Protein AF-A0A4S8LBG2-F1 (afdb_monomer_lite)

Secondary structure (DSSP, 8-state):
-PPPP---------------------------------PPPPP-TT--S------S--PPPEEEE---GGGS-HHHHTTSHHHHHHHHHHHHHHHHHHT-GGGGTPPPPPTTGGGSHHHHHHHHHHHHHHHEEEEEESSTT-GGGEEEEE-HHHHHHHHHHHHHHHHHHHHHHHHTTPPPPPPP--SSS-TTTS-B-HHHHHHHHHHHHHHHHHHHHHHHTTEETTTTEEPPTTS---PPPS----S--HHHHHHHHHHTT-----S---------S-PPP--HHHH------PPPPP---------------------------------------------------------------GGGSPPB---TTTHHHHHHHHHHHHHT-HHHHHHHHHHGGGGB-HHHHHHHHHS-HHHHHHHTT-HHHHHHHHHHHHTSHHHHHHHHHHHHH--TT-TT-TT--HHHHHHHHSS-TTS-GGGGGT--GGG-SSHHHHHHHHHHTHHHHHHTTS--GGGGGG--------------PPTT--TTSPPPSS----TT------GGG---S--TT-----------TTPPPSSPPPEEEEE--TT-TT-EEEEEETTTTEEEEEHHHHHT-SSPPPPPTT-EEEEEPTTSS-EEEEEEE-GGG-----THHHHHHHHHHHHHHS-----HHHHHHHHHHHHHHHHHHHSS-------

InterPro domains:
  IPR001969 Aspartic peptidase, active site [PS00141] (610-621)

pLDDT: mean 70.85, std 24.52, range [24.8, 98.56]

Organism: Dendrothele bispora (strain CBS 962.96) (NCBI:txid1314807)

Sequence (715 aa):
MPRPPKATTTNDNMNNTNRETNNDTEPSATPGQVKTDLDALQPISELSDSFTPEDGHERGPTYHQIFIPTLAAAATVKMNEAVDQQQKKALKLGADGLGIPRLLTCHSLSRRAYRNSTLKAYLETLEAFLSTIKTVRTKPGDVNSTMYAASGSLFEEYSLELRELLGAIDKSLKIKGRQAPEVPSWPVGSVGVDFFSLNDLEIFLLAYRVQVEEFLYQIDQVHDFEKGDVRTRDGRTGSPGRNLIDPGSISAVLRPARAQRYAPEAGDKTTNQRENPFPKATRISELWGNGNRERPPHLDEQHTKNREDDGDDPSDPDSSDNDEGRSGPRRNGRGKGRGRERESKKSESKENEVRFDLKLKYDAVPSWDGDSKIIVKWLERIDRIAAYSSTIRKQLGQVVPGRLTTKAESWYFSLPKKRRSELEVDWDTLKREIISYYMNRRWVEKTRKKAQEAYYREPGHTKETPSKYYIHKKVMEGAPSSWNTILTTQYYKDICKFQAGLKYHEDTLLNLELPSQDQRFQTCQPHSQNCFQARTNLVGTCLDLPPPPFPKDDSVVSKKATPKDKANSSNQGLIEMRKCMERPPGCTFLGSKATETSTTVNGFEDGLPVIIDSGSDITLIPEQAWKALVSKPKIRNGQNIRLLQVTGSTQISGHKIKRETFCAYTQYRQKNKAYLDTVLQEGKDITEERAEETAGWYEQRNRDASGRTMLTTQW

Structure (mmCIF, N/CA/C/O backbone):
data_AF-A0A4S8LBG2-F1
#
_entry.id   AF-A0A4S8LBG2-F1
#
loop_
_atom_site.group_PDB
_atom_site.id
_atom_site.type_symbol
_atom_site.label_atom_id
_atom_site.label_alt_id
_atom_site.label_comp_id
_atom_site.label_asym_id
_atom_site.label_entity_id
_atom_site.label_seq_id
_atom_site.pdbx_PDB_ins_code
_atom_site.Cartn_x
_atom_site.Cartn_y
_atom_site.Cartn_z
_atom_site.occupancy
_atom_site.B_iso_or_equiv
_atom_site.auth_seq_id
_atom_site.auth_comp_id
_atom_site.auth_asym_id
_atom_site.auth_atom_id
_atom_site.pdbx_PDB_model_num
ATOM 1 N N . MET A 1 1 ? -58.366 50.341 14.957 1.00 42.19 1 MET A N 1
ATOM 2 C CA . MET A 1 1 ? -58.623 50.297 13.499 1.00 42.19 1 MET A CA 1
ATOM 3 C C . MET A 1 1 ? -57.917 49.077 12.903 1.00 42.19 1 MET A C 1
ATOM 5 O O . MET A 1 1 ? -56.751 49.192 12.541 1.00 42.19 1 MET A O 1
ATOM 9 N N . PRO A 1 2 ? -58.555 47.894 12.874 1.00 47.19 2 PRO A N 1
ATOM 10 C CA . PRO A 1 2 ? -57.986 46.694 12.263 1.00 47.19 2 PRO A CA 1
ATOM 11 C C . PRO A 1 2 ? -58.400 46.555 10.786 1.00 47.19 2 PRO A C 1
ATOM 13 O O . PRO A 1 2 ? -59.525 46.880 10.412 1.00 47.19 2 PRO A O 1
ATOM 16 N N . ARG A 1 3 ? -57.463 46.089 9.948 1.00 40.28 3 ARG A N 1
ATOM 17 C CA . ARG A 1 3 ? -57.664 45.805 8.515 1.00 40.28 3 ARG A CA 1
ATOM 18 C C . ARG A 1 3 ? -58.382 44.457 8.299 1.00 40.28 3 ARG A C 1
ATOM 20 O O . ARG A 1 3 ? -58.157 43.542 9.089 1.00 40.28 3 ARG A O 1
ATOM 27 N N . PRO A 1 4 ? -59.190 44.320 7.229 1.00 50.47 4 PRO A N 1
ATOM 28 C CA . PRO A 1 4 ? -60.002 43.132 6.956 1.00 50.47 4 PRO A CA 1
ATOM 29 C C . PRO A 1 4 ? -59.255 42.021 6.178 1.00 50.47 4 PRO A C 1
ATOM 31 O O . PRO A 1 4 ? -58.205 42.286 5.582 1.00 50.47 4 PRO A O 1
ATOM 34 N N . PRO A 1 5 ? -59.803 40.784 6.165 1.00 55.22 5 PRO A N 1
ATOM 35 C CA . PRO A 1 5 ? -59.179 39.588 5.593 1.00 55.22 5 PRO A CA 1
ATOM 36 C C . PRO A 1 5 ? -59.429 39.430 4.082 1.00 55.22 5 PRO A C 1
ATOM 38 O O . PRO A 1 5 ? -60.424 39.920 3.548 1.00 55.22 5 PRO A O 1
ATOM 41 N N . LYS A 1 6 ? -58.535 38.702 3.395 1.00 50.91 6 LYS A N 1
ATOM 42 C CA . LYS A 1 6 ? -58.697 38.276 1.994 1.00 50.91 6 LYS A CA 1
ATOM 43 C C . LYS A 1 6 ? -59.012 36.784 1.897 1.00 50.91 6 LYS A C 1
ATOM 45 O O . LYS A 1 6 ? -58.480 35.977 2.652 1.00 50.91 6 LYS A O 1
ATOM 50 N N . ALA A 1 7 ? -59.904 36.498 0.955 1.00 43.09 7 ALA A N 1
ATOM 51 C CA . ALA A 1 7 ? -60.656 35.273 0.763 1.00 43.09 7 ALA A CA 1
ATOM 52 C C . ALA A 1 7 ? -59.894 34.132 0.069 1.00 43.09 7 ALA A C 1
ATOM 54 O O . ALA A 1 7 ? -58.973 34.341 -0.719 1.00 43.09 7 ALA A O 1
ATOM 55 N N . THR A 1 8 ? -60.382 32.933 0.372 1.00 38.25 8 THR A N 1
ATOM 56 C CA . THR A 1 8 ? -60.153 31.621 -0.236 1.00 38.25 8 THR A CA 1
ATOM 57 C C . THR A 1 8 ? -60.729 31.556 -1.655 1.00 38.25 8 THR A C 1
ATOM 59 O O . THR A 1 8 ? -61.803 32.102 -1.907 1.00 38.25 8 THR A O 1
ATOM 62 N N . THR A 1 9 ? -60.073 30.843 -2.574 1.00 42.81 9 THR A N 1
ATOM 63 C CA . THR A 1 9 ? -60.689 30.437 -3.849 1.00 42.81 9 THR A CA 1
ATOM 64 C C . THR A 1 9 ? -60.360 28.975 -4.135 1.00 42.81 9 THR A C 1
ATOM 66 O O . THR A 1 9 ? -59.203 28.583 -4.265 1.00 42.81 9 THR A O 1
ATOM 69 N N . THR A 1 10 ? -61.430 28.191 -4.139 1.00 33.97 10 THR A N 1
ATOM 70 C CA . THR A 1 10 ? -61.623 26.826 -4.628 1.00 33.97 10 THR A CA 1
ATOM 71 C C . THR A 1 10 ? -61.276 26.725 -6.114 1.00 33.97 10 THR A C 1
ATOM 73 O O . THR A 1 10 ? -61.556 27.657 -6.861 1.00 33.97 10 THR A O 1
ATOM 76 N N . ASN A 1 11 ? -60.721 25.591 -6.552 1.00 40.38 11 ASN A N 1
ATOM 77 C CA . ASN A 1 11 ? -60.678 25.236 -7.969 1.00 40.38 11 ASN A CA 1
ATOM 78 C C . ASN A 1 11 ? -61.265 23.843 -8.171 1.00 40.38 11 ASN A C 1
ATOM 80 O O . ASN A 1 11 ? -60.820 22.869 -7.561 1.00 40.38 11 ASN A O 1
ATOM 84 N N . ASP A 1 12 ? -62.287 23.831 -9.018 1.00 37.53 12 ASP A N 1
ATOM 85 C CA . ASP A 1 12 ? -63.121 22.707 -9.386 1.00 37.53 12 ASP A CA 1
ATOM 86 C C . ASP A 1 12 ? -62.490 21.806 -10.446 1.00 37.53 12 ASP A C 1
ATOM 88 O O . ASP A 1 12 ? -61.609 22.161 -11.229 1.00 37.53 12 ASP A O 1
ATOM 92 N N . ASN A 1 13 ? -63.038 20.607 -10.410 1.00 38.72 13 ASN A N 1
ATOM 93 C CA . ASN A 1 13 ? -62.746 19.390 -11.124 1.00 38.72 13 ASN A CA 1
ATOM 94 C C . ASN A 1 13 ? -63.701 19.279 -12.326 1.00 38.72 13 ASN A C 1
ATOM 96 O O . ASN A 1 13 ? -64.903 19.406 -12.116 1.00 38.72 13 ASN A O 1
ATOM 100 N N . MET A 1 14 ? -63.228 18.984 -13.545 1.00 35.03 14 MET A N 1
ATOM 101 C CA . MET A 1 14 ? -64.069 18.393 -14.604 1.00 35.03 14 MET A CA 1
ATOM 102 C C . MET A 1 14 ? -63.250 17.625 -15.661 1.00 35.03 14 MET A C 1
ATOM 104 O O . MET A 1 14 ? -62.477 18.205 -16.414 1.00 35.03 14 MET A O 1
ATOM 108 N N . ASN A 1 15 ? -63.510 16.312 -15.690 1.00 36.56 15 ASN A N 1
ATOM 109 C CA . ASN A 1 15 ? -63.792 15.426 -16.829 1.00 36.56 15 ASN A CA 1
ATOM 110 C C . ASN A 1 15 ? -62.919 15.451 -18.099 1.00 36.56 15 ASN A C 1
ATOM 112 O O . ASN A 1 15 ? -62.944 16.414 -18.858 1.00 36.56 15 ASN A O 1
ATOM 116 N N . ASN A 1 16 ? -62.409 14.267 -18.477 1.00 34.12 16 ASN A N 1
ATOM 117 C CA . ASN A 1 16 ? -62.854 13.655 -19.737 1.00 34.12 16 ASN A CA 1
ATOM 118 C C . ASN A 1 16 ? -62.707 12.120 -19.761 1.00 34.12 16 ASN A C 1
ATOM 120 O O . ASN A 1 16 ? -61.739 11.560 -19.249 1.00 34.12 16 ASN A O 1
ATOM 124 N N . THR A 1 17 ? -63.697 11.469 -20.364 1.00 37.78 17 THR A N 1
ATOM 125 C CA . THR A 1 17 ? -63.971 10.027 -20.393 1.00 37.78 17 THR A CA 1
ATOM 126 C C . THR A 1 17 ? -63.673 9.398 -21.763 1.00 37.78 17 THR A C 1
ATOM 128 O O . THR A 1 17 ? -63.779 10.053 -22.794 1.00 37.78 17 THR A O 1
ATOM 131 N N . ASN A 1 18 ? -63.452 8.076 -21.721 1.00 35.66 18 ASN A N 1
ATOM 132 C CA . ASN A 1 18 ? -63.668 7.045 -22.753 1.00 35.66 18 ASN A CA 1
ATOM 133 C C . ASN A 1 18 ? -62.662 6.869 -23.907 1.00 35.66 18 ASN A C 1
ATOM 135 O O . ASN A 1 18 ? -62.633 7.663 -24.843 1.00 35.66 18 ASN A O 1
ATOM 139 N N . ARG A 1 19 ? -62.035 5.675 -23.951 1.00 31.84 19 ARG A N 1
ATOM 140 C CA . ARG A 1 19 ? -62.120 4.794 -25.134 1.00 31.84 19 ARG A CA 1
ATOM 141 C C . ARG A 1 19 ? -61.808 3.312 -24.844 1.00 31.84 19 ARG A C 1
ATOM 143 O O . ARG A 1 19 ? -60.693 2.961 -24.487 1.00 31.84 19 ARG A O 1
ATOM 150 N N . GLU A 1 20 ? -62.865 2.517 -24.991 1.00 35.81 20 GLU A N 1
ATOM 151 C CA . GLU A 1 20 ? -63.010 1.171 -25.579 1.00 35.81 20 GLU A CA 1
ATOM 152 C C . GLU A 1 20 ? -61.954 0.071 -25.358 1.00 35.81 20 GLU A C 1
ATOM 154 O O . GLU A 1 20 ? -60.806 0.129 -25.788 1.00 35.81 20 GLU A O 1
ATOM 159 N N . THR A 1 21 ? -62.472 -1.012 -24.779 1.00 40.09 21 THR A N 1
ATOM 160 C CA . THR A 1 21 ? -61.976 -2.388 -24.715 1.00 40.09 21 THR A CA 1
ATOM 161 C C . THR A 1 21 ? -61.992 -3.086 -26.076 1.00 40.09 21 THR A C 1
ATOM 163 O O . THR A 1 21 ? -63.008 -3.026 -26.765 1.00 40.09 21 THR A O 1
ATOM 166 N N . ASN A 1 22 ? -60.950 -3.860 -26.393 1.00 37.34 22 ASN A N 1
ATOM 167 C CA . ASN A 1 22 ? -61.049 -5.024 -27.278 1.00 37.34 22 ASN A CA 1
ATOM 168 C C . ASN A 1 22 ? -60.106 -6.140 -26.806 1.00 37.34 22 ASN A C 1
ATOM 170 O O . ASN A 1 22 ? -58.986 -5.879 -26.370 1.00 37.34 22 ASN A O 1
ATOM 174 N N . ASN A 1 23 ? -60.638 -7.360 -26.869 1.00 38.69 23 ASN A N 1
ATOM 175 C CA . ASN A 1 23 ? -60.077 -8.623 -26.403 1.00 38.69 23 ASN A CA 1
ATOM 176 C C . ASN A 1 23 ? -59.053 -9.248 -27.375 1.00 38.69 23 ASN A C 1
ATOM 178 O O . ASN A 1 23 ? -58.979 -8.883 -28.545 1.00 38.69 23 ASN A O 1
ATOM 182 N N . ASP A 1 24 ? -58.394 -10.282 -26.839 1.00 33.81 24 ASP A N 1
ATOM 183 C CA . ASP A 1 24 ? -57.810 -11.461 -27.495 1.00 33.81 24 ASP A CA 1
ATOM 184 C C . ASP A 1 24 ? -56.466 -11.309 -28.220 1.00 33.81 24 ASP A C 1
ATOM 186 O O . ASP A 1 24 ? -56.371 -10.790 -29.328 1.00 33.81 24 ASP A O 1
ATOM 190 N N . THR A 1 25 ? -55.416 -11.898 -27.630 1.00 32.22 25 THR A N 1
ATOM 191 C CA . THR A 1 25 ? -54.718 -13.101 -28.146 1.00 32.22 25 THR A CA 1
ATOM 192 C C . THR A 1 25 ? -53.417 -13.303 -27.352 1.00 32.22 25 THR A C 1
ATOM 194 O O . THR A 1 25 ? -52.457 -12.550 -27.510 1.00 32.22 25 THR A O 1
ATOM 197 N N . GLU A 1 26 ? -53.373 -14.330 -26.499 1.00 38.34 26 GLU A N 1
ATOM 198 C CA . GLU A 1 26 ? -52.119 -14.875 -25.957 1.00 38.34 26 GLU A CA 1
ATOM 199 C C . GLU A 1 26 ? -51.312 -15.566 -27.066 1.00 38.34 26 GLU A C 1
ATOM 201 O O . GLU A 1 26 ? -51.884 -16.236 -27.932 1.00 38.34 26 GLU A O 1
ATOM 206 N N . PRO A 1 27 ? -49.975 -15.547 -26.957 1.00 40.62 27 PRO A N 1
ATOM 207 C CA . PRO A 1 27 ? -49.286 -16.820 -27.082 1.00 40.62 27 PRO A CA 1
ATOM 208 C C . PRO A 1 27 ? -48.335 -17.087 -25.913 1.00 40.62 27 PRO A C 1
ATOM 210 O O . PRO A 1 27 ? -47.476 -16.286 -25.546 1.00 40.62 27 PRO A O 1
ATOM 213 N N . SER A 1 28 ? -48.501 -18.296 -25.386 1.00 36.69 28 SER A N 1
ATOM 214 C CA . SER A 1 28 ? -47.573 -19.041 -24.545 1.00 36.69 28 SER A CA 1
ATOM 215 C C . SER A 1 28 ? -46.121 -18.931 -25.036 1.00 36.69 28 SER A C 1
ATOM 217 O O . SER A 1 28 ? -45.815 -19.289 -26.174 1.00 36.69 28 SER A O 1
ATOM 219 N N . ALA A 1 29 ? -45.219 -18.484 -24.156 1.00 32.56 29 ALA A N 1
ATOM 220 C CA . ALA A 1 29 ? -43.776 -18.568 -24.349 1.00 32.56 29 ALA A CA 1
ATOM 221 C C . ALA A 1 29 ? -43.116 -19.264 -23.148 1.00 32.56 29 ALA A C 1
ATOM 223 O O . ALA A 1 29 ? -43.185 -18.820 -22.003 1.00 32.56 29 ALA A O 1
ATOM 224 N N . THR A 1 30 ? -42.488 -20.391 -23.459 1.00 34.81 30 THR A N 1
ATOM 225 C CA . THR A 1 30 ? -41.670 -21.270 -22.618 1.00 34.81 30 THR A CA 1
ATOM 226 C C . THR A 1 30 ? -40.525 -20.514 -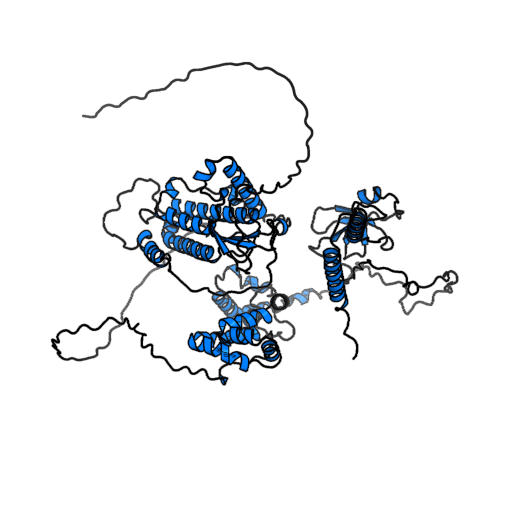21.918 1.00 34.81 30 THR A C 1
ATOM 228 O O . THR A 1 30 ? -39.927 -19.631 -22.537 1.00 34.81 30 THR A O 1
ATOM 231 N N . PRO A 1 31 ? -40.121 -20.869 -20.679 1.00 34.12 31 PRO A N 1
ATOM 232 C CA . PRO A 1 31 ? -38.987 -20.228 -20.021 1.00 34.12 31 PRO A CA 1
ATOM 233 C C . PRO A 1 31 ? -37.667 -20.727 -20.626 1.00 34.12 31 PRO A C 1
ATOM 235 O O . PRO A 1 31 ? -37.185 -21.816 -20.313 1.00 34.12 31 PRO A O 1
ATOM 238 N N . GLY A 1 32 ? -37.079 -19.918 -21.507 1.00 30.36 32 GLY A N 1
ATOM 239 C CA . GLY A 1 32 ? -35.705 -20.083 -21.968 1.00 30.36 32 GLY A CA 1
ATOM 240 C C . GLY A 1 32 ? -34.716 -19.645 -20.886 1.00 30.36 32 GLY A C 1
ATOM 241 O O . GLY A 1 32 ? -34.791 -18.527 -20.379 1.00 30.36 32 GLY A O 1
ATOM 242 N N . GLN A 1 33 ? -33.781 -20.528 -20.533 1.00 32.81 33 GLN A N 1
ATOM 243 C CA . GLN A 1 33 ? -32.624 -20.207 -19.698 1.00 32.81 33 GLN A CA 1
ATOM 244 C C . GLN A 1 33 ? -31.812 -19.073 -20.341 1.00 32.81 33 GLN A C 1
ATOM 246 O O . GLN A 1 33 ? -31.144 -19.275 -21.354 1.00 32.81 33 GLN A O 1
ATOM 251 N N . VAL A 1 34 ? -31.839 -17.890 -19.728 1.00 28.53 34 VAL A N 1
ATOM 252 C CA . VAL A 1 34 ? -30.943 -16.781 -20.068 1.00 28.53 34 VAL A CA 1
ATOM 253 C C . VAL A 1 34 ? -29.545 -17.135 -19.556 1.00 28.53 34 VAL A C 1
ATOM 255 O O . VAL A 1 34 ? -29.241 -16.979 -18.375 1.00 28.53 34 VAL A O 1
ATOM 258 N N . LYS A 1 35 ? -28.686 -17.642 -20.447 1.00 30.44 35 LYS A N 1
ATOM 259 C CA . LYS A 1 35 ? -27.233 -17.571 -20.265 1.00 30.44 35 LYS A CA 1
ATOM 260 C C . LYS A 1 35 ? -26.847 -16.095 -20.327 1.00 30.44 35 LYS A C 1
ATOM 262 O O . LYS A 1 35 ? -27.014 -15.455 -21.358 1.00 30.44 35 LYS A O 1
ATOM 267 N N . THR A 1 36 ? -26.362 -15.547 -19.220 1.00 29.55 36 THR A N 1
ATOM 268 C CA . THR A 1 36 ? -25.696 -14.244 -19.205 1.00 29.55 36 THR A CA 1
ATOM 269 C C . THR A 1 36 ? -24.319 -14.402 -19.841 1.00 29.55 36 THR A C 1
ATOM 271 O O . THR A 1 36 ? -23.341 -14.669 -19.142 1.00 29.55 36 THR A O 1
ATOM 274 N N . ASP A 1 37 ? -24.248 -14.278 -21.164 1.00 30.75 37 ASP A N 1
ATOM 275 C CA . ASP A 1 37 ? -22.981 -14.038 -21.846 1.00 30.75 37 ASP A CA 1
ATOM 276 C C . ASP A 1 37 ? -22.520 -12.619 -21.470 1.00 30.75 37 ASP A C 1
ATOM 278 O O . ASP A 1 37 ? -23.156 -11.612 -21.783 1.00 30.75 37 ASP A O 1
ATOM 282 N N . LEU A 1 38 ? -21.450 -12.547 -20.677 1.00 40.44 38 LEU A N 1
ATOM 283 C CA . LEU A 1 38 ? -20.751 -11.309 -20.341 1.00 40.44 38 LEU A CA 1
ATOM 284 C C . LEU A 1 38 ? -20.052 -10.799 -21.608 1.00 40.44 38 LEU A C 1
ATOM 286 O O . LEU A 1 38 ? -18.884 -11.101 -21.843 1.00 40.44 38 LEU A O 1
ATOM 290 N N . ASP A 1 39 ? -20.772 -10.040 -22.434 1.00 46.50 39 ASP A N 1
ATOM 291 C CA . ASP A 1 39 ? -20.191 -9.396 -23.610 1.00 46.50 39 ASP A CA 1
ATOM 292 C C . ASP A 1 39 ? -19.055 -8.462 -23.185 1.00 46.50 39 ASP A C 1
ATOM 294 O O . ASP A 1 39 ? -19.281 -7.469 -22.479 1.00 46.50 39 ASP A O 1
ATOM 298 N N . ALA A 1 40 ? -17.840 -8.740 -23.661 1.00 58.72 40 ALA A N 1
ATOM 299 C CA . ALA A 1 40 ? -16.693 -7.854 -23.507 1.00 58.72 40 ALA A CA 1
ATOM 300 C C . ALA A 1 40 ? -17.041 -6.424 -23.974 1.00 58.72 40 ALA A C 1
ATOM 302 O O . ALA A 1 40 ? -17.871 -6.222 -24.868 1.00 58.72 40 ALA A O 1
ATOM 303 N N . LEU A 1 41 ? -16.450 -5.405 -23.344 1.00 68.69 41 LEU A N 1
ATOM 304 C CA . LEU A 1 41 ? -16.539 -4.033 -23.852 1.00 68.69 41 LEU A CA 1
ATOM 305 C C . LEU A 1 41 ? -15.956 -4.013 -25.271 1.00 68.69 41 LEU A C 1
ATOM 307 O O . LEU A 1 41 ? -14.853 -4.524 -25.486 1.00 68.69 41 LEU A O 1
ATOM 311 N N . GLN A 1 42 ? -16.709 -3.477 -26.238 1.00 69.69 42 GLN A N 1
ATOM 312 C CA . GLN A 1 42 ? -16.174 -3.315 -27.584 1.00 69.69 42 GLN A CA 1
ATOM 313 C C . GLN A 1 42 ? -15.000 -2.331 -27.513 1.00 69.69 42 GLN A C 1
ATOM 315 O O . GLN A 1 42 ? -15.135 -1.288 -26.870 1.00 69.69 42 GLN A O 1
ATOM 320 N N . PRO A 1 43 ? -13.843 -2.662 -28.110 1.00 56.50 43 PRO A N 1
ATOM 321 C CA . PRO A 1 43 ? -12.716 -1.745 -28.138 1.00 56.50 43 PRO A CA 1
ATOM 322 C C . PRO A 1 43 ? -13.135 -0.457 -28.851 1.00 56.50 43 PRO A C 1
ATOM 324 O O . PRO A 1 43 ? -13.755 -0.509 -29.912 1.00 56.50 43 PRO A O 1
ATOM 327 N N . ILE A 1 44 ? -12.799 0.691 -28.259 1.00 51.31 44 ILE A N 1
ATOM 328 C CA . ILE A 1 44 ? -13.045 2.010 -28.849 1.00 51.31 44 ILE A CA 1
ATOM 329 C C . ILE A 1 44 ? -12.227 2.093 -30.143 1.00 51.31 44 ILE A C 1
ATOM 331 O O . ILE A 1 44 ? -11.016 2.302 -30.115 1.00 51.31 44 ILE A O 1
ATOM 335 N N . SER A 1 45 ? -12.886 1.893 -31.281 1.00 40.84 45 SER A N 1
ATOM 336 C CA . SER A 1 45 ? -12.265 1.828 -32.609 1.00 40.84 45 SER A CA 1
ATOM 337 C C . SER A 1 45 ? -11.759 3.180 -33.135 1.00 40.84 45 SER A C 1
ATOM 339 O O . SER A 1 45 ? -11.165 3.221 -34.204 1.00 40.84 45 SER A O 1
ATOM 341 N N . GLU A 1 46 ? -11.948 4.270 -32.385 1.00 44.81 46 GLU A N 1
ATOM 342 C CA . GLU A 1 46 ? -11.618 5.645 -32.801 1.00 44.81 46 GLU A CA 1
ATOM 343 C C . GLU A 1 46 ? -10.291 6.190 -32.239 1.00 44.81 46 GLU A C 1
ATOM 345 O O . GLU A 1 46 ? -9.894 7.299 -32.573 1.00 44.81 46 GLU A O 1
ATOM 350 N N . LEU A 1 47 ? -9.547 5.433 -31.423 1.00 46.34 47 LEU A N 1
ATOM 351 C CA . LEU A 1 47 ? -8.241 5.878 -30.891 1.00 46.34 47 LEU A CA 1
ATOM 352 C C . LEU A 1 47 ? -7.063 5.669 -31.871 1.00 46.34 47 LEU A C 1
ATOM 354 O O . LEU A 1 47 ? -5.900 5.718 -31.470 1.00 46.34 47 LEU A O 1
ATOM 358 N N . SER A 1 48 ? -7.344 5.427 -33.154 1.00 33.72 48 SER A N 1
ATOM 359 C CA . SER A 1 48 ? -6.362 5.060 -34.179 1.00 33.72 48 SER A CA 1
ATOM 360 C C . SER A 1 48 ? -5.878 6.231 -35.045 1.00 33.72 48 SER A C 1
ATOM 362 O O . SER A 1 48 ? -5.738 6.050 -36.252 1.00 33.72 48 SER A O 1
ATOM 364 N N . ASP A 1 49 ? -5.594 7.403 -34.469 1.00 33.53 49 ASP A N 1
ATOM 365 C CA . ASP A 1 49 ? -4.991 8.508 -35.228 1.00 33.53 49 ASP A CA 1
ATOM 366 C C . ASP A 1 49 ? -3.500 8.716 -34.905 1.00 33.53 49 ASP A C 1
ATOM 368 O O . ASP A 1 49 ? -3.090 9.061 -33.798 1.00 33.53 49 ASP A O 1
ATOM 372 N N . SER A 1 50 ? -2.693 8.480 -35.948 1.00 33.62 50 SER A N 1
ATOM 373 C CA . SER A 1 50 ? -1.273 8.806 -36.146 1.00 33.62 50 SER A CA 1
ATOM 374 C C . SER A 1 50 ? -0.286 8.421 -35.032 1.00 33.62 50 SER A C 1
ATOM 376 O O . SER A 1 50 ? 0.169 9.254 -34.252 1.00 33.62 50 SER A O 1
ATOM 378 N N . PHE A 1 51 ? 0.164 7.165 -35.041 1.00 41.62 51 PHE A N 1
ATOM 379 C CA . PHE A 1 51 ? 1.427 6.779 -34.406 1.00 41.62 51 PHE A CA 1
ATOM 380 C C . PHE A 1 51 ? 2.449 6.454 -35.502 1.00 41.62 51 PHE A C 1
ATOM 382 O O . PHE A 1 51 ? 2.451 5.348 -36.038 1.00 41.62 51 PHE A O 1
ATOM 389 N N . THR A 1 52 ? 3.307 7.408 -35.869 1.00 37.34 52 THR A N 1
ATOM 390 C CA . THR A 1 52 ? 4.447 7.134 -36.757 1.00 37.34 52 THR A CA 1
ATOM 391 C C . THR A 1 52 ? 5.584 6.520 -35.936 1.00 37.34 52 THR A C 1
ATOM 393 O O . THR A 1 52 ? 6.045 7.151 -34.982 1.00 37.34 52 THR A O 1
ATOM 396 N N . PRO A 1 53 ? 6.035 5.292 -36.241 1.00 38.41 53 PRO A N 1
ATOM 397 C CA . PRO A 1 53 ? 7.177 4.704 -35.559 1.00 38.41 53 PRO A CA 1
ATOM 398 C C . PRO A 1 53 ? 8.463 5.370 -36.067 1.00 38.41 53 PRO A C 1
ATOM 400 O O . PRO A 1 53 ? 8.859 5.144 -37.204 1.00 38.41 53 PRO A O 1
ATOM 403 N N . GLU A 1 54 ? 9.109 6.189 -35.236 1.00 39.69 54 GLU A N 1
ATOM 404 C CA . GLU A 1 54 ? 10.526 6.523 -35.429 1.00 39.69 54 GLU A CA 1
ATOM 405 C C . GLU A 1 54 ? 11.409 5.435 -34.796 1.00 39.69 54 GLU A C 1
ATOM 407 O O . GLU A 1 54 ? 11.119 4.921 -33.711 1.00 39.69 54 GLU A O 1
ATOM 412 N N . ASP A 1 55 ? 12.474 5.081 -35.509 1.00 39.47 55 ASP A N 1
ATOM 413 C CA . ASP A 1 55 ? 13.256 3.857 -35.358 1.00 39.47 55 ASP A CA 1
ATOM 414 C C . ASP A 1 55 ? 13.980 3.651 -34.005 1.00 39.47 55 ASP A C 1
ATOM 416 O O . ASP A 1 55 ? 14.583 4.546 -33.412 1.00 39.47 55 ASP A O 1
ATOM 420 N N . GLY A 1 56 ? 14.001 2.385 -33.570 1.00 44.38 56 GLY A N 1
ATOM 421 C CA . GLY A 1 56 ? 15.245 1.695 -33.197 1.00 44.38 56 GLY A CA 1
ATOM 422 C C . GLY A 1 56 ? 15.770 1.718 -31.755 1.00 44.38 56 GLY A C 1
ATOM 423 O O . GLY A 1 56 ? 16.690 0.954 -31.469 1.00 44.38 56 GLY A O 1
ATOM 424 N N . HIS A 1 57 ? 15.226 2.504 -30.821 1.00 49.94 57 HIS A N 1
ATOM 425 C CA . HIS A 1 57 ? 15.750 2.533 -29.443 1.00 49.94 57 HIS A CA 1
ATOM 426 C C . HIS A 1 57 ? 14.745 2.038 -28.399 1.00 49.94 57 HIS A C 1
ATOM 428 O O . HIS A 1 57 ? 13.594 2.471 -28.391 1.00 49.94 57 HIS A O 1
ATOM 434 N N . GLU A 1 58 ? 15.206 1.156 -27.496 1.00 50.19 58 GLU A N 1
ATOM 435 C CA . GLU A 1 58 ? 14.517 0.705 -26.274 1.00 50.19 58 GLU A CA 1
ATOM 436 C C . GLU A 1 58 ? 14.179 1.910 -25.378 1.00 50.19 58 GLU A C 1
ATOM 438 O O . GLU A 1 58 ? 14.875 2.212 -24.406 1.00 50.19 58 GLU A O 1
ATOM 443 N N . ARG A 1 59 ? 13.134 2.662 -25.728 1.00 61.88 59 ARG A N 1
ATOM 444 C CA . ARG A 1 59 ? 12.621 3.731 -24.879 1.00 61.88 59 ARG A CA 1
ATOM 445 C C . ARG A 1 59 ? 11.881 3.074 -23.722 1.00 61.88 59 ARG A C 1
ATOM 447 O O . ARG A 1 59 ? 11.004 2.236 -23.932 1.00 61.88 59 ARG A O 1
ATOM 454 N N . GLY A 1 60 ? 12.263 3.461 -22.506 1.00 76.38 60 GLY A N 1
ATOM 455 C CA . GLY A 1 60 ? 11.524 3.122 -21.297 1.00 76.38 60 GLY A CA 1
ATOM 456 C C . GLY A 1 60 ? 10.058 3.568 -21.390 1.00 76.38 60 GLY A C 1
ATOM 457 O O . GLY A 1 60 ? 9.672 4.270 -22.329 1.00 76.38 60 GLY A O 1
ATOM 458 N N . PRO A 1 61 ? 9.222 3.173 -20.423 1.00 80.50 61 PRO A N 1
ATOM 459 C CA . PRO A 1 61 ? 7.798 3.473 -20.456 1.00 80.50 61 PRO A CA 1
ATOM 460 C C . PRO A 1 61 ? 7.533 4.974 -20.614 1.00 80.50 61 PRO A C 1
ATOM 462 O O . PRO A 1 61 ? 8.041 5.788 -19.841 1.00 80.50 61 PRO A O 1
ATOM 465 N N . THR A 1 62 ? 6.700 5.325 -21.588 1.00 88.31 62 THR A N 1
ATOM 466 C CA . THR A 1 62 ? 6.297 6.702 -21.871 1.00 88.31 62 THR A CA 1
ATOM 467 C C . THR A 1 62 ? 4.921 6.986 -21.278 1.00 88.31 62 THR A C 1
ATOM 469 O O . THR A 1 62 ? 4.009 6.153 -21.327 1.00 88.31 62 THR A O 1
ATOM 472 N N . TYR A 1 63 ? 4.779 8.173 -20.691 1.00 88.56 63 TYR A N 1
ATOM 473 C CA . TYR A 1 63 ? 3.487 8.699 -20.263 1.00 88.56 63 TYR A CA 1
ATOM 474 C C . TYR A 1 63 ? 2.832 9.417 -21.436 1.00 88.56 63 TYR A C 1
ATOM 476 O O . TYR A 1 63 ? 3.464 10.243 -22.095 1.00 88.56 63 TYR A O 1
ATOM 484 N N . HIS A 1 64 ? 1.565 9.107 -21.671 1.00 91.25 64 HIS A N 1
ATOM 485 C CA . HIS A 1 64 ? 0.738 9.756 -22.671 1.00 91.25 64 HIS A CA 1
ATOM 486 C C . HIS A 1 64 ? -0.526 10.289 -22.012 1.00 91.25 64 HIS A C 1
ATOM 488 O O . HIS A 1 64 ? -1.080 9.665 -21.105 1.00 91.25 64 HIS A O 1
ATOM 494 N N . GLN A 1 65 ? -0.988 11.440 -22.491 1.00 92.62 65 GLN A N 1
ATOM 495 C CA . GLN A 1 65 ? -2.340 11.883 -22.200 1.00 92.62 65 GLN A CA 1
ATOM 496 C C . GLN A 1 65 ? -3.289 11.134 -23.130 1.00 92.62 65 GLN A C 1
ATOM 498 O O . GLN A 1 65 ? -3.263 11.345 -24.340 1.00 92.62 65 GLN A O 1
ATOM 503 N N . ILE A 1 66 ? -4.078 10.221 -22.571 1.00 93.00 66 ILE A N 1
ATOM 504 C CA . ILE A 1 66 ? -5.086 9.464 -23.313 1.00 93.00 66 ILE A CA 1
ATOM 505 C C . ILE A 1 66 ? -6.452 9.952 -22.853 1.00 93.00 66 ILE A C 1
ATOM 507 O O . ILE A 1 66 ? -6.766 9.936 -21.663 1.00 93.00 66 ILE A O 1
ATOM 511 N N . PHE A 1 67 ? -7.272 10.384 -23.806 1.00 94.75 67 PHE A N 1
ATOM 512 C CA . PHE A 1 67 ? -8.654 10.747 -23.540 1.00 94.75 67 PHE A CA 1
ATOM 513 C C . PHE A 1 67 ? -9.540 9.505 -23.654 1.00 94.75 67 PHE A C 1
ATOM 515 O O . PHE A 1 67 ? -9.678 8.933 -24.733 1.00 94.75 67 PHE A O 1
ATOM 522 N N . ILE A 1 68 ? -10.142 9.090 -22.539 1.00 95.75 68 ILE A N 1
ATOM 523 C CA . ILE A 1 68 ? -11.134 8.011 -22.503 1.00 95.75 68 ILE A CA 1
ATOM 524 C C . ILE A 1 68 ? -12.511 8.669 -22.309 1.00 95.75 68 ILE A C 1
ATOM 526 O O . ILE A 1 68 ? -12.768 9.197 -21.225 1.00 95.75 68 ILE A O 1
ATOM 530 N N . PRO A 1 69 ? -13.407 8.666 -23.318 1.00 96.75 69 PRO A N 1
ATOM 531 C CA . PRO A 1 69 ? -14.659 9.431 -23.275 1.00 96.75 69 PRO A CA 1
ATOM 532 C C . PRO A 1 69 ? -15.563 9.110 -22.078 1.00 96.75 69 PRO A C 1
ATOM 534 O O . PRO A 1 69 ? -16.198 10.004 -21.520 1.00 96.75 69 PRO A O 1
ATOM 537 N N . THR A 1 70 ? -15.596 7.847 -21.649 1.00 96.94 70 THR A N 1
ATOM 538 C CA . THR A 1 70 ? -16.395 7.385 -20.501 1.00 96.94 70 THR A CA 1
ATOM 539 C C . THR A 1 70 ? -15.886 7.901 -19.164 1.00 96.94 70 THR A C 1
ATOM 541 O O . THR A 1 70 ? -16.645 7.924 -18.194 1.00 96.94 70 THR A O 1
ATOM 544 N N . LEU A 1 71 ? -14.631 8.351 -19.104 1.00 96.56 71 LEU A N 1
ATOM 545 C CA . LEU A 1 71 ? -14.084 8.993 -17.923 1.00 96.56 71 LEU A CA 1
ATOM 546 C C . LEU A 1 71 ? -14.505 10.448 -17.811 1.00 96.56 71 LEU A C 1
ATOM 548 O O . LEU A 1 71 ? -14.225 11.003 -16.768 1.00 96.56 71 LEU A O 1
ATOM 552 N N . ALA A 1 72 ? -15.164 11.078 -18.788 1.00 95.19 72 ALA A N 1
ATOM 553 C CA . ALA A 1 72 ? -15.608 12.464 -18.643 1.00 95.19 72 ALA A CA 1
ATOM 554 C C . ALA A 1 72 ? -16.645 12.634 -17.509 1.00 95.19 72 ALA A C 1
ATOM 556 O O . ALA A 1 72 ? -17.310 11.688 -17.082 1.00 95.19 72 ALA A O 1
ATOM 557 N N . ALA A 1 73 ? -16.816 13.871 -17.027 1.00 92.38 73 ALA A N 1
ATOM 558 C CA . ALA A 1 73 ? -17.818 14.189 -16.008 1.00 92.38 73 ALA A CA 1
ATOM 559 C C . ALA A 1 73 ? -19.214 13.692 -16.412 1.00 92.38 73 ALA A C 1
ATOM 561 O O . ALA A 1 73 ? -19.629 13.850 -17.562 1.00 92.38 73 ALA A O 1
ATOM 562 N N . ALA A 1 74 ? -19.983 13.168 -15.452 1.00 88.31 74 ALA A N 1
ATOM 563 C CA . ALA A 1 74 ? -21.293 12.562 -15.716 1.00 88.31 74 ALA A CA 1
ATOM 564 C C . ALA A 1 74 ? -22.264 13.502 -16.459 1.00 88.31 74 ALA A C 1
ATOM 566 O O . ALA A 1 74 ? -23.107 13.061 -17.236 1.00 88.31 74 ALA A O 1
ATOM 567 N N . ALA A 1 75 ? -22.152 14.818 -16.248 1.00 88.06 75 ALA A N 1
ATOM 568 C CA . ALA A 1 75 ? -22.954 15.809 -16.965 1.00 88.06 75 ALA A CA 1
ATOM 569 C C . ALA A 1 75 ? -22.628 15.888 -18.469 1.00 88.06 75 ALA A C 1
ATOM 571 O O . ALA A 1 75 ? -23.526 16.194 -19.252 1.00 88.06 75 ALA A O 1
ATOM 572 N N . THR A 1 76 ? -21.376 15.625 -18.841 1.00 92.12 76 THR A N 1
ATOM 573 C CA . THR A 1 76 ? -20.882 15.597 -20.223 1.00 92.12 76 THR A CA 1
ATOM 574 C C . THR A 1 76 ? -21.201 14.259 -20.877 1.00 92.12 76 THR A C 1
ATOM 576 O O . THR A 1 76 ? -21.714 14.237 -21.990 1.00 92.12 76 THR A O 1
ATOM 579 N N . VAL A 1 77 ? -20.985 13.148 -20.162 1.00 93.50 77 VAL A N 1
ATOM 580 C CA . VAL A 1 77 ? -21.254 11.793 -20.672 1.00 93.50 77 VAL A CA 1
ATOM 581 C C . VAL A 1 77 ? -22.724 11.617 -21.053 1.00 93.50 77 VAL A C 1
ATOM 583 O O . VAL A 1 77 ? -23.016 11.129 -22.137 1.00 93.50 77 VAL A O 1
ATOM 586 N N . LYS A 1 78 ? -23.657 12.136 -20.243 1.00 92.31 78 LYS A N 1
ATOM 587 C CA . LYS A 1 78 ? -25.104 12.088 -20.529 1.00 92.31 78 LYS A CA 1
ATOM 588 C C . LYS A 1 78 ? -25.531 12.777 -21.831 1.00 92.31 78 LYS A C 1
ATOM 590 O O . LYS A 1 78 ? -26.664 12.583 -22.255 1.00 92.31 78 LYS A O 1
ATOM 595 N N . MET A 1 79 ? -24.683 13.613 -22.437 1.00 93.56 79 MET A N 1
ATOM 596 C CA . MET A 1 79 ? -24.984 14.238 -23.731 1.00 93.56 79 MET A CA 1
ATOM 597 C C . MET A 1 79 ? -24.732 13.297 -24.915 1.00 93.56 79 MET A C 1
ATOM 599 O O . MET A 1 79 ? -25.244 13.554 -25.999 1.00 93.56 79 MET A O 1
ATOM 603 N N . ASN A 1 80 ? -23.965 12.221 -24.718 1.00 96.69 80 ASN A N 1
ATOM 604 C CA . ASN A 1 80 ? -23.684 11.214 -25.731 1.00 96.69 80 ASN A CA 1
ATOM 605 C C . ASN A 1 80 ? -24.196 9.851 -25.246 1.00 96.69 80 ASN A C 1
ATOM 607 O O . ASN A 1 80 ? -23.596 9.220 -24.378 1.00 96.69 80 ASN A O 1
ATOM 611 N N . GLU A 1 81 ? -25.311 9.399 -25.819 1.00 96.50 81 GLU A N 1
ATOM 612 C CA . GLU A 1 81 ? -25.991 8.172 -25.399 1.00 96.50 81 GLU A CA 1
ATOM 613 C C . GLU A 1 81 ? -25.096 6.927 -25.490 1.00 96.50 81 GLU A C 1
ATOM 615 O O . GLU A 1 81 ? -25.120 6.095 -24.585 1.00 96.50 81 GLU A O 1
ATOM 620 N N . ALA A 1 82 ? -24.254 6.817 -26.523 1.00 96.44 82 ALA A N 1
ATOM 621 C CA . ALA A 1 82 ? -23.351 5.678 -26.680 1.00 96.44 82 ALA A CA 1
ATOM 622 C C . ALA A 1 82 ? -22.296 5.633 -25.560 1.00 96.44 82 ALA A C 1
ATOM 624 O O . ALA A 1 82 ? -22.060 4.583 -24.960 1.00 96.44 82 ALA A O 1
ATOM 625 N N . VAL A 1 83 ? -21.712 6.789 -25.223 1.00 96.38 83 VAL A N 1
ATOM 626 C CA . VAL A 1 83 ? -20.725 6.903 -24.135 1.00 96.38 83 VAL A CA 1
ATOM 627 C C . VAL A 1 83 ? -21.386 6.661 -22.775 1.00 96.38 83 VAL A C 1
ATOM 629 O O . VAL A 1 83 ? -20.802 5.990 -21.928 1.00 96.38 83 VAL A O 1
ATOM 632 N N . ASP A 1 84 ? -22.616 7.139 -22.565 1.00 96.31 84 ASP A N 1
ATOM 633 C CA . ASP A 1 84 ? -23.394 6.883 -21.344 1.00 96.31 84 ASP A CA 1
ATOM 634 C C . ASP A 1 84 ? -23.725 5.392 -21.171 1.00 96.31 84 ASP A C 1
ATOM 636 O O . ASP A 1 84 ? -23.564 4.837 -20.081 1.00 96.31 84 ASP A O 1
ATOM 640 N N . GLN A 1 85 ? -24.115 4.701 -22.246 1.00 96.62 85 GLN A N 1
ATOM 641 C CA . GLN A 1 85 ? -24.340 3.254 -22.222 1.00 96.62 85 GLN A CA 1
ATOM 642 C C . GLN A 1 85 ? -23.048 2.477 -21.925 1.00 96.62 85 GLN A C 1
ATOM 644 O O . GLN A 1 85 ? -23.063 1.563 -21.093 1.00 96.62 85 GLN A O 1
ATOM 649 N N . GLN A 1 86 ? -21.922 2.859 -22.539 1.00 96.25 86 GLN A N 1
ATOM 650 C CA . GLN A 1 86 ? -20.622 2.246 -22.259 1.00 96.25 86 GLN A CA 1
ATOM 651 C C . GLN A 1 86 ? -20.189 2.484 -20.807 1.00 96.25 86 GLN A C 1
ATOM 653 O O . GLN A 1 86 ? -19.792 1.536 -20.128 1.00 96.25 86 GLN A O 1
ATOM 658 N N . GLN A 1 87 ? -20.351 3.708 -20.294 1.00 96.75 87 GLN A N 1
ATOM 659 C CA . GLN A 1 87 ? -20.058 4.054 -18.903 1.00 96.75 87 GLN A CA 1
ATOM 660 C C . GLN A 1 87 ? -20.892 3.200 -17.935 1.00 96.75 87 GLN A C 1
ATOM 662 O O . GLN A 1 87 ? -20.351 2.617 -16.995 1.00 96.75 87 GLN A O 1
ATOM 667 N N . LYS A 1 88 ? -22.199 3.049 -18.186 1.00 97.00 88 LYS A N 1
ATOM 668 C CA . LYS A 1 88 ? -23.086 2.184 -17.388 1.00 97.00 88 LYS A CA 1
ATOM 669 C C . LYS A 1 88 ? -22.661 0.717 -17.431 1.00 97.00 88 LYS A C 1
ATOM 671 O O . LYS A 1 88 ? -22.670 0.051 -16.395 1.00 97.00 88 LYS A O 1
ATOM 676 N N . LYS A 1 89 ? -22.266 0.208 -18.603 1.00 97.62 89 LYS A N 1
ATOM 677 C CA . LYS A 1 89 ? -21.768 -1.168 -18.759 1.00 97.62 89 LYS A CA 1
ATOM 678 C C . LYS A 1 89 ? -20.461 -1.375 -17.985 1.00 97.62 89 LYS A C 1
ATOM 680 O O . LYS A 1 89 ? -20.356 -2.350 -17.245 1.00 97.62 89 LYS A O 1
ATOM 685 N N . ALA A 1 90 ? -19.511 -0.447 -18.089 1.00 96.88 90 ALA A N 1
ATOM 686 C CA . ALA A 1 90 ? -18.251 -0.484 -17.348 1.00 96.88 90 ALA A CA 1
ATOM 687 C C . ALA A 1 90 ? -18.469 -0.396 -15.826 1.00 96.88 90 ALA A C 1
ATOM 689 O O . ALA A 1 90 ? -17.859 -1.158 -15.081 1.00 96.88 90 ALA A O 1
ATOM 690 N N . LEU A 1 91 ? -19.394 0.451 -15.354 1.00 97.19 91 LEU A N 1
ATOM 691 C CA . LEU A 1 91 ? -19.764 0.522 -13.934 1.00 97.19 91 LEU A CA 1
ATOM 692 C C . LEU A 1 91 ? -20.413 -0.763 -13.428 1.00 97.19 91 LEU A C 1
ATOM 694 O O . LEU A 1 91 ? -20.115 -1.183 -12.314 1.00 97.19 91 LEU A O 1
ATOM 698 N N . LYS A 1 92 ? -21.260 -1.409 -14.235 1.00 97.62 92 LYS A N 1
ATOM 699 C CA . LYS A 1 92 ? -21.843 -2.712 -13.893 1.00 97.62 92 LYS A CA 1
ATOM 700 C C . LYS A 1 92 ? -20.763 -3.786 -13.761 1.00 97.62 92 LYS A C 1
ATOM 702 O O . LYS A 1 92 ? -20.711 -4.466 -12.743 1.00 97.62 92 LYS A O 1
ATOM 707 N N . LEU A 1 93 ? -19.850 -3.867 -14.731 1.00 96.94 93 LEU A N 1
ATOM 708 C CA . LEU A 1 93 ? -18.701 -4.778 -14.674 1.00 96.94 93 LEU A CA 1
ATOM 709 C C . LEU A 1 93 ? -17.795 -4.486 -13.470 1.00 96.94 93 LEU A C 1
ATOM 711 O O . LEU A 1 93 ? -17.332 -5.413 -12.813 1.00 96.94 93 LEU A O 1
ATOM 715 N N . GLY A 1 94 ? -17.569 -3.211 -13.149 1.00 95.69 94 GLY A N 1
ATOM 716 C CA . GLY A 1 94 ? -16.825 -2.802 -11.962 1.00 95.69 94 GLY A CA 1
ATOM 717 C C . GLY A 1 94 ? -17.537 -3.176 -10.660 1.00 95.69 94 GLY A C 1
ATOM 718 O O . GLY A 1 94 ? -16.898 -3.656 -9.730 1.00 95.69 94 GLY A O 1
ATOM 719 N N . ALA A 1 95 ? -18.856 -3.003 -10.582 1.00 96.62 95 ALA A N 1
ATOM 720 C CA . ALA A 1 95 ? -19.638 -3.341 -9.397 1.00 96.62 95 ALA A CA 1
ATOM 721 C C . ALA A 1 95 ? -19.609 -4.846 -9.109 1.00 96.62 95 ALA A C 1
ATOM 723 O O . ALA A 1 95 ? -19.278 -5.246 -7.989 1.00 96.62 95 ALA A O 1
ATOM 724 N N . ASP A 1 96 ? -19.886 -5.655 -10.134 1.00 96.00 96 ASP A N 1
ATOM 725 C CA . ASP A 1 96 ? -19.906 -7.116 -10.045 1.00 96.00 96 ASP A CA 1
ATOM 726 C C . ASP A 1 96 ? -18.489 -7.666 -9.829 1.00 96.00 96 ASP A C 1
ATOM 728 O O . ASP A 1 96 ? -18.250 -8.518 -8.975 1.00 96.00 96 ASP A O 1
ATOM 732 N N . GLY A 1 97 ? -17.525 -7.131 -10.574 1.00 93.69 97 GLY A N 1
ATOM 733 C CA . GLY A 1 97 ? -16.176 -7.658 -10.640 1.00 93.69 97 GLY A CA 1
ATOM 734 C C . GLY A 1 97 ? -15.224 -7.216 -9.538 1.00 93.69 97 GLY A C 1
ATOM 735 O O . GLY A 1 97 ? -14.350 -7.974 -9.123 1.00 93.69 97 GLY A O 1
ATOM 736 N N . LEU A 1 98 ? -15.351 -5.978 -9.070 1.00 94.44 98 LEU A N 1
ATOM 737 C CA . LEU A 1 98 ? -14.517 -5.450 -7.987 1.00 94.44 98 LEU A CA 1
ATOM 738 C C . LEU A 1 98 ? -15.153 -5.713 -6.618 1.00 94.44 98 LEU A C 1
ATOM 740 O O . LEU A 1 98 ? -14.535 -5.438 -5.593 1.00 94.44 98 LEU A O 1
ATOM 744 N N . GLY A 1 99 ? -16.390 -6.226 -6.587 1.00 95.25 99 GLY A N 1
ATOM 745 C CA . GLY A 1 99 ? -17.157 -6.404 -5.357 1.00 95.25 99 GLY A CA 1
ATOM 746 C C . GLY A 1 99 ? -17.556 -5.073 -4.717 1.00 95.25 99 GLY A C 1
ATOM 747 O O . GLY A 1 99 ? -17.636 -4.978 -3.492 1.00 95.25 99 GLY A O 1
ATOM 748 N N . ILE A 1 100 ? -17.788 -4.035 -5.530 1.00 94.94 100 ILE A N 1
ATOM 749 C CA . ILE A 1 100 ? -18.135 -2.680 -5.076 1.00 94.94 100 ILE A CA 1
ATOM 750 C C . ILE A 1 100 ? -19.553 -2.338 -5.569 1.00 94.94 100 ILE A C 1
ATOM 752 O O . ILE A 1 100 ? -19.719 -1.512 -6.469 1.00 94.94 100 ILE A O 1
ATOM 756 N N . PRO A 1 101 ? -20.613 -2.926 -4.977 1.00 95.94 101 PRO A N 1
ATOM 757 C CA . PRO A 1 101 ? -21.991 -2.725 -5.438 1.00 95.94 101 PRO A CA 1
ATOM 758 C C . PRO A 1 101 ? -22.439 -1.259 -5.354 1.00 95.94 101 PRO A C 1
ATOM 760 O O . PRO A 1 101 ? -23.303 -0.830 -6.118 1.00 95.94 101 PRO A O 1
ATOM 763 N N . ARG A 1 102 ? -21.810 -0.463 -4.473 1.00 95.81 102 ARG A N 1
ATOM 764 C CA . ARG A 1 102 ? -22.101 0.970 -4.325 1.00 95.81 102 ARG A CA 1
ATOM 765 C C . ARG A 1 102 ? -21.855 1.782 -5.601 1.00 95.81 102 ARG A C 1
ATOM 767 O O . ARG A 1 102 ? -22.481 2.822 -5.745 1.00 95.81 102 ARG A O 1
ATOM 774 N N . LEU A 1 103 ? -21.031 1.303 -6.542 1.00 96.00 103 LEU A N 1
ATOM 775 C CA . LEU A 1 103 ? -20.768 1.999 -7.813 1.00 96.00 103 LEU A CA 1
ATOM 776 C C . LEU A 1 103 ? -22.041 2.270 -8.627 1.00 96.00 103 LEU A C 1
ATOM 778 O O . LEU A 1 103 ? -22.099 3.260 -9.349 1.00 96.00 103 LEU A O 1
ATOM 782 N N . LEU A 1 104 ? -23.067 1.424 -8.489 1.00 96.38 104 LEU A N 1
ATOM 783 C CA . LEU A 1 104 ? -24.351 1.590 -9.178 1.00 96.38 104 LEU A CA 1
ATOM 784 C C . LEU A 1 104 ? -25.324 2.519 -8.439 1.00 96.38 104 LEU A C 1
ATOM 786 O O . LEU A 1 104 ? -26.313 2.957 -9.020 1.00 96.38 104 LEU A O 1
ATOM 790 N N . THR A 1 105 ? -25.059 2.811 -7.164 1.00 95.62 105 THR A N 1
ATOM 791 C CA . THR A 1 105 ? -25.938 3.601 -6.287 1.00 95.62 105 THR A CA 1
ATOM 792 C C . THR A 1 105 ? -25.324 4.936 -5.860 1.00 95.62 105 THR A C 1
ATOM 794 O O . THR A 1 105 ? -25.925 5.646 -5.058 1.00 95.62 105 THR A O 1
ATOM 797 N N . CYS A 1 106 ? -24.121 5.270 -6.336 1.00 92.88 106 CYS A N 1
ATOM 798 C CA . CYS A 1 106 ? -23.447 6.526 -6.014 1.00 92.88 106 CYS A CA 1
ATOM 799 C C . CYS A 1 106 ? -24.197 7.739 -6.584 1.00 92.88 106 CYS A C 1
ATOM 801 O O . CYS A 1 106 ? -24.734 7.714 -7.695 1.00 92.88 106 CYS A O 1
ATOM 803 N N . HIS A 1 107 ? -24.195 8.829 -5.825 1.00 94.19 107 HIS A N 1
ATOM 804 C CA . HIS A 1 107 ? -24.747 10.108 -6.228 1.00 94.19 107 HIS A CA 1
ATOM 805 C C . HIS A 1 107 ? -23.730 10.847 -7.095 1.00 94.19 107 HIS A C 1
ATOM 807 O O . HIS A 1 107 ? -22.568 11.020 -6.731 1.00 94.19 107 HIS A O 1
ATOM 813 N N . SER A 1 108 ? -24.176 11.338 -8.248 1.00 89.62 108 SER A N 1
ATOM 814 C CA . SER A 1 108 ? -23.350 12.226 -9.063 1.00 89.62 108 SER A CA 1
ATOM 815 C C . SER A 1 108 ? -23.293 13.620 -8.439 1.00 89.62 108 SER A C 1
ATOM 817 O O . SER A 1 108 ? -24.307 14.147 -7.967 1.00 89.62 108 SER A O 1
ATOM 819 N N . LEU A 1 109 ? -22.131 14.267 -8.524 1.00 92.00 109 LEU A N 1
ATOM 820 C CA . LEU A 1 109 ? -21.996 15.677 -8.169 1.00 92.00 109 LEU A CA 1
ATOM 821 C C . LEU A 1 109 ? -22.992 16.533 -8.966 1.00 92.00 109 LEU A C 1
ATOM 823 O O . LEU A 1 109 ? -23.168 16.384 -10.179 1.00 92.00 109 LEU A O 1
ATOM 827 N N . SER A 1 110 ? -23.652 17.468 -8.281 1.00 89.50 110 SER A N 1
ATOM 828 C CA . SER A 1 110 ? -24.563 18.401 -8.948 1.00 89.50 110 SER A CA 1
ATOM 829 C C . SER A 1 110 ? -23.790 19.321 -9.901 1.00 89.50 110 SER A C 1
ATOM 831 O O . SER A 1 110 ? -22.646 19.686 -9.635 1.00 89.50 110 SER A O 1
ATOM 833 N N . ARG A 1 111 ? -24.429 19.810 -10.977 1.00 88.69 111 ARG A N 1
ATOM 834 C CA . ARG A 1 111 ? -23.817 20.818 -11.877 1.00 88.69 111 ARG A CA 1
ATOM 835 C C . ARG A 1 111 ? -23.315 22.063 -11.132 1.00 88.69 111 ARG A C 1
ATOM 837 O O . ARG A 1 111 ? -22.395 22.723 -11.601 1.00 88.69 111 ARG A O 1
ATOM 844 N N . ARG A 1 112 ? -23.918 22.393 -9.982 1.00 87.62 112 ARG A N 1
ATOM 845 C CA . ARG A 1 112 ? -23.474 23.491 -9.114 1.00 87.62 112 ARG A CA 1
ATOM 846 C C . ARG A 1 112 ? -22.131 23.183 -8.454 1.00 87.62 112 ARG A C 1
ATOM 848 O O . ARG A 1 112 ? -21.302 24.080 -8.380 1.00 87.62 112 ARG A O 1
ATOM 855 N N . ALA A 1 113 ? -21.902 21.945 -8.022 1.00 86.50 113 ALA A N 1
ATOM 856 C CA . ALA A 1 113 ? -20.645 21.549 -7.394 1.00 86.50 113 ALA A CA 1
ATOM 857 C C . ALA A 1 113 ? -19.452 21.708 -8.354 1.00 86.50 113 ALA A C 1
ATOM 859 O O . ALA A 1 113 ? -18.423 22.237 -7.952 1.00 86.50 113 ALA A O 1
ATOM 860 N N . TYR A 1 114 ? -19.629 21.407 -9.648 1.00 86.69 114 TYR A N 1
ATOM 861 C CA . TYR A 1 114 ? -18.611 21.666 -10.683 1.00 86.69 114 TYR A CA 1
ATOM 862 C C . TYR A 1 114 ? -18.299 23.161 -10.897 1.00 86.69 114 TYR A C 1
ATOM 864 O O . TYR A 1 114 ? -17.259 23.497 -11.459 1.00 86.69 114 TYR A O 1
ATOM 872 N N . ARG A 1 115 ? -19.188 24.073 -10.475 1.00 88.69 115 ARG A N 1
ATOM 873 C CA . ARG A 1 115 ? -18.957 25.528 -10.545 1.00 88.69 115 ARG A CA 1
ATOM 874 C C . ARG A 1 115 ? -18.256 26.082 -9.308 1.00 88.69 115 ARG A C 1
ATOM 876 O O . ARG A 1 115 ? -17.729 27.188 -9.377 1.00 88.69 115 ARG A O 1
ATOM 883 N N . ASN A 1 116 ? -18.252 25.347 -8.197 1.00 90.75 116 ASN A N 1
ATOM 884 C CA . ASN A 1 116 ? -17.543 25.762 -6.996 1.00 90.75 116 ASN A CA 1
ATOM 885 C C . ASN A 1 116 ? -16.035 25.724 -7.275 1.00 90.75 116 ASN A C 1
ATOM 887 O O . ASN A 1 116 ? -15.506 24.680 -7.648 1.00 90.75 116 ASN A O 1
ATOM 891 N N . SER A 1 117 ? -15.345 26.854 -7.114 1.00 89.50 117 SER A N 1
ATOM 892 C CA . SER A 1 117 ? -13.934 26.992 -7.503 1.00 89.50 117 SER A CA 1
ATOM 893 C C . SER A 1 117 ? -13.008 26.021 -6.768 1.00 89.50 117 SER A C 1
ATOM 895 O O . SER A 1 117 ? -12.061 25.515 -7.366 1.00 89.50 117 SER A O 1
ATOM 897 N N . THR A 1 118 ? -13.306 25.708 -5.507 1.00 90.94 118 THR A N 1
ATOM 898 C CA . THR A 1 118 ? -12.514 24.776 -4.699 1.00 90.94 118 THR A CA 1
ATOM 899 C C . THR A 1 118 ? -12.713 23.340 -5.173 1.00 90.94 118 THR A C 1
ATOM 901 O O . THR A 1 118 ? -11.736 22.657 -5.470 1.00 90.94 118 THR A O 1
ATOM 904 N N . LEU A 1 119 ? -13.965 22.889 -5.321 1.00 93.44 119 LEU A N 1
ATOM 905 C CA . LEU A 1 119 ? -14.258 21.541 -5.827 1.00 93.44 119 LEU A CA 1
ATOM 906 C C . LEU A 1 119 ? -13.780 21.352 -7.269 1.00 93.44 119 LEU A C 1
ATOM 908 O O . LEU A 1 119 ? -13.239 20.299 -7.598 1.00 93.44 119 LEU A O 1
ATOM 912 N N . LYS A 1 120 ? -13.909 22.384 -8.111 1.00 93.69 120 LYS A N 1
ATOM 913 C CA . LYS A 1 120 ? -13.387 22.388 -9.481 1.00 93.69 120 LYS A CA 1
ATOM 914 C C . LYS A 1 120 ? -11.896 22.078 -9.502 1.00 93.69 120 LYS A C 1
ATOM 916 O O . LYS A 1 120 ? -11.476 21.254 -10.299 1.00 93.69 120 LYS A O 1
ATOM 921 N N . ALA A 1 121 ? -11.120 22.655 -8.588 1.00 94.19 121 ALA A N 1
ATOM 922 C CA . ALA A 1 121 ? -9.689 22.401 -8.519 1.00 94.19 121 ALA A CA 1
ATOM 923 C C . ALA A 1 121 ? -9.375 20.932 -8.160 1.00 94.19 121 ALA A C 1
ATOM 925 O O . ALA A 1 121 ? -8.460 20.347 -8.729 1.00 94.19 121 ALA A O 1
ATOM 926 N N . TYR A 1 122 ? -10.127 20.295 -7.253 1.00 95.44 122 TYR A N 1
ATOM 927 C CA . TYR A 1 122 ? -9.963 18.855 -6.974 1.00 95.44 122 TYR A CA 1
ATOM 928 C C . TYR A 1 122 ? -10.357 17.976 -8.162 1.00 95.44 122 TYR A C 1
ATOM 930 O O . TYR A 1 122 ? -9.738 16.939 -8.394 1.00 95.44 122 TYR A O 1
ATOM 938 N N . LEU A 1 123 ? -11.381 18.379 -8.910 1.00 95.19 123 LEU A N 1
ATOM 939 C CA . LEU A 1 123 ? -11.798 17.677 -10.118 1.00 95.19 123 LEU A CA 1
ATOM 940 C C . LEU A 1 123 ? -10.777 17.858 -11.248 1.00 95.19 123 LEU A C 1
ATOM 942 O O . LEU A 1 123 ? -10.520 16.909 -11.968 1.00 95.19 123 LEU A O 1
ATOM 946 N N . GLU A 1 124 ? -10.128 19.016 -11.368 1.00 94.94 124 GLU A N 1
ATOM 947 C CA . GLU A 1 124 ? -9.036 19.237 -12.326 1.00 94.94 124 GLU A CA 1
ATOM 948 C C . GLU A 1 124 ? -7.822 18.343 -12.025 1.00 94.94 124 GLU A C 1
ATOM 950 O O . GLU A 1 124 ? -7.279 17.739 -12.950 1.00 94.94 124 GLU A O 1
ATOM 955 N N . THR A 1 125 ? -7.432 18.182 -10.750 1.00 95.62 125 THR A N 1
ATOM 956 C CA . THR A 1 125 ? -6.371 17.224 -10.374 1.00 95.62 125 THR A CA 1
ATOM 957 C C . THR A 1 125 ? -6.781 15.787 -10.698 1.00 95.62 125 THR A C 1
ATOM 959 O O . THR A 1 125 ? -5.965 15.006 -11.189 1.00 95.62 125 THR A O 1
ATOM 962 N N . LEU A 1 126 ? -8.056 15.439 -10.479 1.00 97.00 126 LEU A N 1
ATOM 963 C CA . LEU A 1 126 ? -8.595 14.138 -10.869 1.00 97.00 126 LEU A CA 1
ATOM 964 C C . LEU A 1 126 ? -8.510 13.929 -12.386 1.00 97.00 126 LEU A C 1
ATOM 966 O O . LEU A 1 126 ? -8.001 12.901 -12.808 1.00 97.00 126 LEU A O 1
ATOM 970 N N . GLU A 1 127 ? -8.947 14.886 -13.208 1.00 96.12 127 GLU A N 1
ATOM 971 C CA . GLU A 1 127 ? -8.856 14.787 -14.676 1.00 96.12 127 GLU A CA 1
ATOM 972 C C . GLU A 1 127 ? -7.399 14.655 -15.147 1.00 96.12 127 GLU A C 1
ATOM 974 O O . GLU A 1 127 ? -7.099 13.862 -16.042 1.00 96.12 127 GLU A O 1
ATOM 979 N N . ALA A 1 128 ? -6.466 15.381 -14.521 1.00 95.56 128 ALA A N 1
ATOM 980 C CA . ALA A 1 128 ? -5.038 15.257 -14.810 1.00 95.56 128 ALA A CA 1
ATOM 981 C C . ALA A 1 128 ? -4.512 13.847 -14.484 1.00 95.56 128 ALA A C 1
ATOM 983 O O . ALA A 1 128 ? -3.779 13.257 -15.281 1.00 95.56 128 ALA A O 1
ATOM 984 N N . PHE A 1 129 ? -4.926 13.272 -13.352 1.00 96.94 129 PHE A N 1
ATOM 985 C CA . PHE A 1 129 ? -4.604 11.890 -12.995 1.00 96.94 129 PHE A CA 1
ATOM 986 C C . PHE A 1 129 ? -5.216 10.880 -13.979 1.00 96.94 129 PHE A C 1
ATOM 988 O O . PHE A 1 129 ? -4.497 10.027 -14.496 1.00 96.94 129 PHE A O 1
ATOM 995 N N . LEU A 1 130 ? -6.516 10.993 -14.268 1.00 96.38 130 LEU A N 1
ATOM 996 C CA . LEU A 1 130 ? -7.257 10.054 -15.119 1.00 96.38 130 LEU A CA 1
ATOM 997 C C . LEU A 1 130 ? -6.782 10.067 -16.579 1.00 96.38 130 LEU A C 1
ATOM 999 O O . LEU A 1 130 ? -6.851 9.040 -17.249 1.00 96.38 130 LEU A O 1
ATOM 1003 N N . SER A 1 131 ? -6.289 11.209 -17.066 1.00 95.88 131 SER A N 1
ATOM 1004 C CA . SER A 1 131 ? -5.761 11.342 -18.429 1.00 95.88 131 SER A CA 1
ATOM 1005 C C . SER A 1 131 ? -4.300 10.907 -18.565 1.00 95.88 131 SER A C 1
ATOM 1007 O O . SER A 1 131 ? -3.878 10.563 -19.666 1.00 95.88 131 SER A O 1
ATOM 1009 N N . THR A 1 132 ? -3.517 10.881 -17.481 1.00 96.12 132 THR A N 1
ATOM 1010 C CA . THR A 1 132 ? -2.083 10.553 -17.536 1.00 96.12 132 THR A CA 1
ATOM 1011 C C . THR A 1 132 ? -1.855 9.046 -17.425 1.00 96.12 132 THR A C 1
ATOM 1013 O O . THR A 1 132 ? -1.707 8.486 -16.332 1.00 96.12 132 THR A O 1
ATOM 1016 N N . ILE A 1 133 ? -1.777 8.384 -18.581 1.00 96.31 133 ILE A N 1
ATOM 1017 C CA . ILE A 1 133 ? -1.650 6.931 -18.693 1.00 96.31 133 ILE A CA 1
ATOM 1018 C C . ILE A 1 133 ? -0.253 6.558 -19.199 1.00 96.31 133 ILE A C 1
ATOM 1020 O O . ILE A 1 133 ? 0.237 7.037 -20.220 1.00 96.31 133 ILE A O 1
ATOM 1024 N N . LYS A 1 134 ? 0.407 5.663 -18.470 1.00 94.75 134 LYS A N 1
ATOM 1025 C CA . LYS A 1 134 ? 1.672 5.033 -18.842 1.00 94.75 134 LYS A CA 1
ATOM 1026 C C . LYS A 1 134 ? 1.394 3.878 -19.796 1.00 94.75 134 LYS A C 1
ATOM 1028 O O . LYS A 1 134 ? 0.580 3.011 -19.484 1.00 94.75 134 LYS A O 1
ATOM 1033 N N . THR A 1 135 ? 2.098 3.830 -20.923 1.00 94.06 135 THR A N 1
ATOM 1034 C CA . THR A 1 135 ? 1.958 2.734 -21.895 1.00 94.06 135 THR A CA 1
ATOM 1035 C C . THR A 1 135 ? 3.238 1.916 -21.994 1.00 94.06 135 THR A C 1
ATOM 1037 O O . THR A 1 135 ? 4.342 2.460 -21.928 1.00 94.06 135 THR A O 1
ATOM 1040 N N . VAL A 1 136 ? 3.094 0.598 -22.133 1.00 92.81 136 VAL A N 1
ATOM 1041 C CA . VAL A 1 136 ? 4.203 -0.333 -22.375 1.00 92.81 136 VAL A CA 1
ATOM 1042 C C . VAL A 1 136 ? 3.812 -1.291 -23.491 1.00 92.81 136 VAL A C 1
ATOM 1044 O O . VAL A 1 136 ? 2.804 -1.993 -23.402 1.00 92.81 136 VAL A O 1
ATOM 1047 N N . ARG A 1 137 ? 4.632 -1.351 -24.544 1.00 89.88 137 ARG A N 1
ATOM 1048 C CA . ARG A 1 137 ? 4.496 -2.353 -25.608 1.00 89.88 137 ARG A CA 1
ATOM 1049 C C . ARG A 1 137 ? 5.163 -3.646 -25.158 1.00 89.88 137 ARG A C 1
ATOM 1051 O O . ARG A 1 137 ? 6.360 -3.661 -24.897 1.00 89.88 137 ARG A O 1
ATOM 1058 N N . THR A 1 138 ? 4.400 -4.731 -25.065 1.00 83.81 138 THR A N 1
ATOM 1059 C CA . THR A 1 138 ? 4.947 -6.016 -24.591 1.00 83.81 138 THR A CA 1
ATOM 1060 C C . THR A 1 138 ? 5.624 -6.832 -25.694 1.00 83.81 138 THR A C 1
ATOM 1062 O O . THR A 1 138 ? 6.457 -7.680 -25.380 1.00 83.81 138 THR A O 1
ATOM 1065 N N . LYS A 1 139 ? 5.325 -6.565 -26.975 1.00 85.50 139 LYS A N 1
ATOM 1066 C CA . LYS A 1 139 ? 6.015 -7.158 -28.132 1.00 85.50 139 LYS A CA 1
ATOM 1067 C C . LYS A 1 139 ? 6.167 -6.142 -29.272 1.00 85.50 139 LYS A C 1
ATOM 1069 O O . LYS A 1 139 ? 5.187 -5.472 -29.604 1.00 85.50 139 LYS A O 1
ATOM 1074 N N . PRO A 1 140 ? 7.350 -6.031 -29.904 1.00 78.88 140 PRO A N 1
ATOM 1075 C CA . PRO A 1 140 ? 7.508 -5.263 -31.136 1.00 78.88 140 PRO A CA 1
ATOM 1076 C C . PRO A 1 140 ? 6.633 -5.870 -32.245 1.00 78.88 140 PRO A C 1
ATOM 1078 O O . PRO A 1 140 ? 6.752 -7.057 -32.532 1.00 78.88 140 PRO A O 1
ATOM 1081 N N . GLY A 1 141 ? 5.744 -5.074 -32.846 1.00 76.69 141 GLY A N 1
ATOM 1082 C CA . GLY A 1 141 ? 4.926 -5.476 -34.002 1.00 76.69 141 GLY A CA 1
ATOM 1083 C C . GLY A 1 141 ? 3.524 -6.027 -33.705 1.00 76.69 141 GLY A C 1
ATOM 1084 O O . GLY A 1 141 ? 2.747 -6.181 -34.640 1.00 76.69 141 GLY A O 1
ATOM 1085 N N . ASP A 1 142 ? 3.158 -6.271 -32.442 1.00 82.44 142 ASP A N 1
ATOM 1086 C CA . ASP A 1 142 ? 1.802 -6.709 -32.077 1.00 82.44 142 ASP A CA 1
ATOM 1087 C C . ASP A 1 142 ? 1.013 -5.548 -31.449 1.00 82.44 142 ASP A C 1
ATOM 1089 O O . ASP A 1 142 ? 1.237 -5.162 -30.298 1.00 82.44 142 ASP A O 1
ATOM 1093 N N . VAL A 1 143 ? 0.097 -4.968 -32.231 1.00 69.94 143 VAL A N 1
ATOM 1094 C CA . VAL A 1 143 ? -0.735 -3.819 -31.828 1.00 69.94 143 VAL A CA 1
ATOM 1095 C C . VAL A 1 143 ? -1.618 -4.169 -30.620 1.00 69.94 143 VAL A C 1
ATOM 1097 O O . VAL A 1 143 ? -1.841 -3.322 -29.755 1.00 69.94 143 VAL A O 1
ATOM 1100 N N . ASN A 1 144 ? -2.018 -5.439 -30.485 1.00 78.62 144 ASN A N 1
ATOM 1101 C CA . ASN A 1 144 ? -2.841 -5.930 -29.374 1.00 78.62 144 ASN A CA 1
ATOM 1102 C C . ASN A 1 144 ? -2.038 -6.182 -28.086 1.00 78.62 144 ASN A C 1
ATOM 1104 O O . ASN A 1 144 ? -2.598 -6.575 -27.064 1.00 78.62 144 ASN A O 1
ATOM 1108 N N . SER A 1 145 ? -0.726 -5.947 -28.119 1.00 86.12 145 SER A N 1
ATOM 1109 C CA . SER A 1 145 ? 0.201 -6.218 -27.020 1.00 86.12 145 SER A CA 1
ATOM 1110 C C . SER A 1 145 ? 0.518 -4.963 -26.187 1.00 86.12 145 SER A C 1
ATOM 1112 O O . SER A 1 145 ? 1.434 -4.983 -25.358 1.00 86.12 145 SER A O 1
ATOM 1114 N N . THR A 1 146 ? -0.190 -3.849 -26.398 1.00 92.06 146 THR A N 1
ATOM 1115 C CA . THR A 1 146 ? -0.007 -2.630 -25.592 1.00 92.06 146 THR A CA 1
ATOM 1116 C C . THR A 1 146 ? -0.736 -2.769 -24.261 1.00 92.06 146 THR A C 1
ATOM 1118 O O . THR A 1 146 ? -1.933 -3.047 -24.227 1.00 92.06 146 THR A O 1
ATOM 1121 N N . MET A 1 147 ? -0.013 -2.571 -23.159 1.00 93.88 147 MET A N 1
ATOM 1122 C CA . MET A 1 147 ? -0.597 -2.516 -21.822 1.00 93.88 147 MET A CA 1
ATOM 1123 C C . MET A 1 147 ? -0.525 -1.106 -21.250 1.00 93.88 147 MET A C 1
ATOM 1125 O O . MET A 1 147 ? 0.385 -0.333 -21.565 1.00 93.88 147 MET A O 1
ATOM 1129 N N . TYR A 1 148 ? -1.475 -0.801 -20.375 1.00 95.81 148 TYR A N 1
ATOM 1130 C CA . TYR A 1 148 ? -1.699 0.531 -19.837 1.00 95.81 148 TYR A CA 1
ATOM 1131 C C . TYR A 1 148 ? -1.636 0.500 -18.308 1.00 95.81 148 TYR A C 1
ATOM 1133 O O . TYR A 1 148 ? -2.082 -0.458 -17.681 1.00 95.81 148 TYR A O 1
ATOM 1141 N N . ALA A 1 149 ? -1.092 1.546 -17.698 1.00 96.56 149 ALA A N 1
ATOM 1142 C CA . ALA A 1 149 ? -1.077 1.731 -16.251 1.00 96.56 149 ALA A CA 1
ATOM 1143 C C . ALA A 1 149 ? -1.345 3.201 -15.912 1.00 96.56 149 ALA A C 1
ATOM 1145 O O . ALA A 1 149 ? -0.847 4.096 -16.590 1.00 96.56 149 ALA A O 1
ATOM 1146 N N . ALA A 1 150 ? -2.105 3.474 -14.855 1.00 96.12 150 ALA A N 1
ATOM 1147 C CA . ALA A 1 150 ? -2.286 4.841 -14.368 1.00 96.12 150 ALA A CA 1
ATOM 1148 C C . ALA A 1 150 ? -1.019 5.349 -13.653 1.00 96.12 150 ALA A C 1
ATOM 1150 O O . ALA A 1 150 ? -0.230 4.558 -13.131 1.00 96.12 150 ALA A O 1
ATOM 1151 N N . SER A 1 151 ? -0.809 6.667 -13.620 1.00 96.50 151 SER A N 1
ATOM 1152 C CA . SER A 1 151 ? 0.356 7.262 -12.954 1.00 96.50 151 SER A CA 1
ATOM 1153 C C . SER A 1 151 ? 0.296 7.103 -11.427 1.00 96.50 151 SER A C 1
ATOM 1155 O O . SER A 1 151 ? -0.546 7.705 -10.763 1.00 96.50 151 SER A O 1
ATOM 1157 N N . GLY A 1 152 ? 1.215 6.312 -10.861 1.00 95.38 152 GLY A N 1
ATOM 1158 C CA . GLY A 1 152 ? 1.289 6.072 -9.414 1.00 95.38 152 GLY A CA 1
ATOM 1159 C C . GLY A 1 152 ? 1.594 7.334 -8.599 1.00 95.38 152 GLY A C 1
ATOM 1160 O O . GLY A 1 152 ? 0.980 7.546 -7.559 1.00 95.38 152 GLY A O 1
ATOM 1161 N N . SER A 1 153 ? 2.468 8.216 -9.096 1.00 94.75 153 SER A N 1
ATOM 1162 C CA . SER A 1 153 ? 2.826 9.454 -8.389 1.00 94.75 153 SER A CA 1
ATOM 1163 C C . SER A 1 153 ? 1.660 10.440 -8.312 1.00 94.75 153 SER A C 1
ATOM 1165 O O . SER A 1 153 ? 1.393 10.984 -7.245 1.00 94.75 153 SER A O 1
ATOM 1167 N N . LEU A 1 154 ? 0.923 10.622 -9.416 1.00 95.38 154 LEU A N 1
ATOM 1168 C CA . LEU A 1 154 ? -0.263 11.487 -9.442 1.00 95.38 154 LEU A CA 1
ATOM 1169 C C . LEU A 1 154 ? -1.385 10.928 -8.559 1.00 95.38 154 LEU A C 1
ATOM 1171 O O . LEU A 1 154 ? -2.086 11.688 -7.896 1.00 95.38 154 LEU A O 1
ATOM 1175 N N . PHE A 1 155 ? -1.538 9.602 -8.513 1.00 96.88 155 PHE A N 1
ATOM 1176 C CA . PHE A 1 155 ? -2.489 8.952 -7.615 1.00 96.88 155 PHE A CA 1
ATOM 1177 C C . PHE A 1 155 ? -2.157 9.194 -6.139 1.00 96.88 155 PHE A C 1
ATOM 1179 O O . PHE A 1 155 ? -3.052 9.532 -5.362 1.00 96.88 155 PHE A O 1
ATOM 1186 N N . GLU A 1 156 ? -0.896 9.013 -5.737 1.00 95.44 156 GLU A N 1
ATOM 1187 C CA . GLU A 1 156 ? -0.457 9.221 -4.353 1.00 95.44 156 GLU A CA 1
ATOM 1188 C C . GLU A 1 156 ? -0.619 10.680 -3.918 1.00 95.44 156 GLU A C 1
ATOM 1190 O O . GLU A 1 156 ? -1.131 10.935 -2.823 1.00 95.44 156 GLU A O 1
ATOM 1195 N N . GLU A 1 157 ? -0.242 11.623 -4.787 1.00 95.62 157 GLU A N 1
ATOM 1196 C CA . GLU A 1 157 ? -0.419 13.058 -4.562 1.00 95.62 157 GLU A CA 1
ATOM 1197 C C . GLU A 1 157 ? -1.899 13.409 -4.394 1.00 95.62 157 GLU A C 1
ATOM 1199 O O . GLU A 1 157 ? -2.288 13.982 -3.375 1.00 95.62 157 GLU A O 1
ATOM 1204 N N . TYR A 1 158 ? -2.752 12.977 -5.325 1.00 97.19 158 TYR A N 1
ATOM 1205 C CA . TYR A 1 158 ? -4.184 13.244 -5.247 1.00 97.19 158 TYR A CA 1
ATOM 1206 C C . TYR A 1 158 ? -4.837 12.594 -4.016 1.00 97.19 158 TYR A C 1
ATOM 1208 O O . TYR A 1 158 ? -5.639 13.212 -3.316 1.00 97.19 158 TYR A O 1
ATOM 1216 N N . SER A 1 159 ? -4.444 11.363 -3.679 1.00 96.56 159 SER A N 1
ATOM 1217 C CA . SER A 1 159 ? -4.919 10.665 -2.476 1.00 96.56 159 SER A CA 1
ATOM 1218 C C . SER A 1 159 ? -4.484 11.358 -1.181 1.00 96.56 159 SER A C 1
ATOM 1220 O O . SER A 1 159 ? -5.145 11.227 -0.147 1.00 96.56 159 SER A O 1
ATOM 1222 N N . LEU A 1 160 ? -3.346 12.057 -1.187 1.00 95.62 160 LEU A N 1
ATOM 1223 C CA . LEU A 1 160 ? -2.925 12.903 -0.074 1.00 95.62 160 LEU A CA 1
ATOM 1224 C C . LEU A 1 160 ? -3.783 14.174 -0.002 1.00 95.62 160 LEU A C 1
ATOM 1226 O O . LEU A 1 160 ? -4.285 14.481 1.077 1.00 95.62 160 LEU A O 1
ATOM 1230 N N . GLU A 1 161 ? -4.039 14.839 -1.136 1.00 96.50 161 GLU A N 1
ATOM 1231 C CA . GLU A 1 161 ? -4.911 16.024 -1.204 1.00 96.50 161 GLU A CA 1
ATOM 1232 C C . GLU A 1 161 ? -6.326 15.732 -0.661 1.00 96.50 161 GLU A C 1
ATOM 1234 O O . GLU A 1 161 ? -6.884 16.535 0.091 1.00 96.50 161 GLU A O 1
ATOM 1239 N N . LEU A 1 162 ? -6.905 14.566 -0.979 1.00 97.38 162 LEU A N 1
ATOM 1240 C CA . LEU A 1 162 ? -8.217 14.156 -0.455 1.00 97.38 162 LEU A CA 1
ATOM 1241 C C . LEU A 1 162 ? -8.203 13.891 1.062 1.00 97.38 162 LEU A C 1
ATOM 1243 O O . LEU A 1 162 ? -9.181 14.184 1.752 1.00 97.38 162 LEU A O 1
ATOM 1247 N N . ARG A 1 163 ? -7.098 13.365 1.608 1.00 97.12 163 ARG A N 1
ATOM 1248 C CA . ARG A 1 163 ? -6.931 13.156 3.059 1.00 97.12 163 ARG A CA 1
ATOM 1249 C C . ARG A 1 163 ? -6.785 14.473 3.811 1.00 97.12 163 ARG A C 1
ATOM 1251 O O . ARG A 1 163 ? -7.399 14.643 4.863 1.00 97.12 163 ARG A O 1
ATOM 1258 N N . GLU A 1 164 ? -6.003 15.401 3.270 1.00 95.94 164 GLU A N 1
ATOM 1259 C CA . GLU A 1 164 ? -5.857 16.751 3.821 1.00 95.94 164 GLU A CA 1
ATOM 1260 C C . GLU A 1 164 ? -7.199 17.494 3.808 1.00 95.94 164 GLU A C 1
ATOM 1262 O O . GLU A 1 164 ? -7.570 18.111 4.809 1.00 95.94 164 GLU A O 1
ATOM 1267 N N . LEU A 1 165 ? -7.974 17.354 2.724 1.00 96.19 165 LEU A N 1
ATOM 1268 C CA . LEU A 1 165 ? -9.333 17.884 2.635 1.00 96.19 165 LEU A CA 1
ATOM 1269 C C . LEU A 1 165 ? -10.225 17.338 3.754 1.00 96.19 165 LEU A C 1
ATOM 1271 O O . LEU A 1 165 ? -10.881 18.123 4.436 1.00 96.19 165 LEU A O 1
ATOM 1275 N N . LEU A 1 166 ? -10.217 16.018 3.974 1.00 96.62 166 LEU A N 1
ATOM 1276 C CA . LEU A 1 166 ? -10.996 15.374 5.035 1.00 96.62 166 LEU A CA 1
ATOM 1277 C C . LEU A 1 166 ? -10.607 15.890 6.432 1.00 96.62 166 LEU A C 1
ATOM 1279 O O . LEU A 1 166 ? -11.478 16.142 7.263 1.00 96.62 166 LEU A O 1
ATOM 1283 N N . GLY A 1 167 ? -9.310 16.097 6.676 1.00 95.81 167 GLY A N 1
ATOM 1284 C CA . GLY A 1 167 ? -8.814 16.685 7.922 1.00 95.81 167 GLY A CA 1
ATOM 1285 C C . GLY A 1 167 ? -9.273 18.133 8.123 1.00 95.81 167 GLY A C 1
ATOM 1286 O O . GLY A 1 167 ? -9.670 18.506 9.227 1.00 95.81 167 GLY A O 1
ATOM 1287 N N . ALA A 1 168 ? -9.288 18.937 7.057 1.00 95.00 168 ALA A N 1
ATOM 1288 C CA . ALA A 1 168 ? -9.723 20.332 7.110 1.00 95.00 168 ALA A CA 1
ATOM 1289 C C . ALA A 1 168 ? -11.222 20.480 7.440 1.00 95.00 168 ALA A C 1
ATOM 1291 O O . ALA A 1 168 ? -11.619 21.418 8.134 1.00 95.00 168 ALA A O 1
ATOM 1292 N N . ILE A 1 169 ? -12.058 19.542 6.986 1.00 96.12 169 ILE A N 1
ATOM 1293 C CA . ILE A 1 169 ? -13.519 19.575 7.183 1.00 96.12 169 ILE A CA 1
ATOM 1294 C C . ILE A 1 169 ? -14.007 18.802 8.417 1.00 96.12 169 ILE A C 1
ATOM 1296 O O . ILE A 1 169 ? -15.210 18.802 8.687 1.00 96.12 169 ILE A O 1
ATOM 1300 N N . ASP A 1 170 ? -13.121 18.148 9.172 1.00 96.06 170 ASP A N 1
ATOM 1301 C CA . ASP A 1 170 ? -13.476 17.291 10.315 1.00 96.06 170 ASP A CA 1
ATOM 1302 C C . ASP A 1 170 ? -14.376 18.018 11.335 1.00 96.06 170 ASP A C 1
ATOM 1304 O O . ASP A 1 170 ? -15.373 17.473 11.814 1.00 96.06 170 ASP A O 1
ATOM 1308 N N . LYS A 1 171 ? -14.115 19.310 11.580 1.00 95.06 171 LYS A N 1
ATOM 1309 C CA . LYS A 1 171 ? -14.976 20.163 12.418 1.00 95.06 171 LYS A CA 1
ATOM 1310 C C . LYS A 1 171 ? -16.402 20.277 11.868 1.00 95.06 171 LYS A C 1
ATOM 1312 O O . LYS A 1 171 ? -17.361 20.176 12.629 1.00 95.06 171 LYS A O 1
ATOM 1317 N N . SER A 1 172 ? -16.553 20.457 10.554 1.00 95.94 172 SER A N 1
ATOM 1318 C CA . SER A 1 172 ? -17.869 20.582 9.911 1.00 95.94 172 SER A CA 1
ATOM 1319 C C . SER A 1 172 ? -18.667 19.281 9.990 1.00 95.94 172 SER A C 1
ATOM 1321 O O . SER A 1 172 ? -19.866 19.311 10.272 1.00 95.94 172 SER A O 1
ATOM 1323 N N . LEU A 1 173 ? -17.995 18.139 9.810 1.00 95.75 173 LEU A N 1
ATOM 1324 C CA . LEU A 1 173 ? -18.591 16.807 9.957 1.00 95.75 173 LEU A CA 1
ATOM 1325 C C . LEU A 1 173 ? -19.089 16.567 11.387 1.00 95.75 173 LEU A C 1
ATOM 1327 O O . LEU A 1 173 ? -20.242 16.168 11.573 1.00 95.75 173 LEU A O 1
ATOM 1331 N N . LYS A 1 174 ? -18.268 16.911 12.390 1.00 96.00 174 LYS A N 1
ATOM 1332 C CA . LYS A 1 174 ? -18.623 16.817 13.816 1.00 96.00 174 LYS A CA 1
ATOM 1333 C C . LYS A 1 174 ? -19.823 17.689 14.178 1.00 96.00 174 LYS A C 1
ATOM 1335 O O . LYS A 1 174 ? -20.755 17.196 14.805 1.00 96.00 174 LYS A O 1
ATOM 1340 N N . ILE A 1 175 ? -19.852 18.947 13.729 1.00 95.31 175 ILE A N 1
ATOM 1341 C CA . ILE A 1 175 ? -20.969 19.875 13.995 1.00 95.31 175 ILE A CA 1
ATOM 1342 C C . ILE A 1 175 ? -22.285 19.357 13.395 1.00 95.31 175 ILE A C 1
ATOM 1344 O O . ILE A 1 175 ? -23.355 19.545 13.970 1.00 95.31 175 ILE A O 1
ATOM 1348 N N . LYS A 1 176 ? -22.226 18.680 12.245 1.00 95.62 176 LYS A N 1
ATOM 1349 C CA . LYS A 1 176 ? -23.403 18.095 11.587 1.00 95.62 176 LYS A CA 1
ATOM 1350 C C . LYS A 1 176 ? -23.769 16.696 12.073 1.00 95.62 176 LYS A C 1
ATOM 1352 O O . LYS A 1 176 ? -24.756 16.152 11.577 1.00 95.62 176 LYS A O 1
ATOM 1357 N N . GLY A 1 177 ? -22.996 16.112 12.991 1.00 95.75 177 GLY A N 1
ATOM 1358 C CA . GLY A 1 177 ? -23.196 14.739 13.455 1.00 95.75 177 GLY A CA 1
ATOM 1359 C C . GLY A 1 177 ? -23.118 13.710 12.324 1.00 95.75 177 GLY A C 1
ATOM 1360 O O . GLY A 1 177 ? -23.830 12.710 12.351 1.00 95.75 177 GLY A O 1
ATOM 1361 N N . ARG A 1 178 ? -22.314 13.974 11.285 1.00 96.62 178 ARG A N 1
ATOM 1362 C CA . ARG A 1 178 ? -22.115 13.056 10.155 1.00 96.62 178 ARG A CA 1
ATOM 1363 C C . ARG A 1 178 ? -20.828 12.265 10.359 1.00 96.62 178 ARG A C 1
ATOM 1365 O O . ARG A 1 178 ? -19.819 12.815 10.793 1.00 96.62 178 ARG A O 1
ATOM 1372 N N . GLN A 1 179 ? -20.864 10.982 10.013 1.00 96.00 179 GLN A N 1
ATOM 1373 C CA . GLN A 1 179 ? -19.659 10.163 9.946 1.00 96.00 179 GLN A CA 1
ATOM 1374 C C . GLN A 1 179 ? -18.749 10.681 8.826 1.00 96.00 179 GLN A C 1
ATOM 1376 O O . GLN A 1 179 ? -19.235 11.086 7.768 1.00 96.00 179 GLN A O 1
ATOM 1381 N N . ALA A 1 180 ? -17.439 10.675 9.069 1.00 96.25 180 ALA A N 1
ATOM 1382 C CA . ALA A 1 180 ? -16.464 11.026 8.049 1.00 96.25 180 ALA A CA 1
ATOM 1383 C C . ALA A 1 180 ? -16.551 10.037 6.870 1.00 96.25 180 ALA A C 1
ATOM 1385 O O . ALA A 1 180 ? -16.525 8.827 7.115 1.00 96.25 180 ALA A O 1
ATOM 1386 N N . PRO A 1 181 ? -16.665 10.522 5.618 1.00 97.06 181 PRO A N 1
ATOM 1387 C CA . PRO A 1 181 ? -16.663 9.650 4.452 1.00 97.06 181 PRO A CA 1
ATOM 1388 C C . PRO A 1 181 ? -15.332 8.900 4.336 1.00 97.06 181 PRO A C 1
ATOM 1390 O O . PRO A 1 181 ? -14.271 9.428 4.680 1.00 97.06 181 PRO A O 1
ATOM 1393 N N . GLU A 1 182 ? -15.380 7.670 3.827 1.00 96.38 182 GLU A N 1
ATOM 1394 C CA . GLU A 1 182 ? -14.172 6.911 3.503 1.00 96.38 182 GLU A CA 1
ATOM 1395 C C . GLU A 1 182 ? -13.411 7.601 2.368 1.00 96.38 182 GLU A C 1
ATOM 1397 O O . GLU A 1 182 ? -13.998 7.968 1.348 1.00 96.38 182 GLU A O 1
ATOM 1402 N N . VAL A 1 183 ? -12.095 7.756 2.526 1.00 97.31 183 VAL A N 1
ATOM 1403 C CA . VAL A 1 183 ? -11.247 8.290 1.457 1.00 97.31 183 VAL A CA 1
ATOM 1404 C C . VAL A 1 183 ? -11.250 7.299 0.284 1.00 97.31 183 VAL A C 1
ATOM 1406 O O . VAL A 1 183 ? -11.019 6.106 0.515 1.00 97.31 183 VAL A O 1
ATOM 1409 N N . PRO A 1 184 ? -11.489 7.758 -0.959 1.00 97.81 184 PRO A N 1
ATOM 1410 C CA . PRO A 1 184 ? -11.448 6.909 -2.144 1.00 97.81 184 PRO A CA 1
ATOM 1411 C C . PRO A 1 184 ? -10.143 6.117 -2.221 1.00 97.81 184 PRO A C 1
ATOM 1413 O O . PRO A 1 184 ? -9.060 6.660 -2.011 1.00 97.81 184 PRO A O 1
ATOM 1416 N N . SER A 1 185 ? -10.244 4.829 -2.538 1.00 95.88 185 SER A N 1
ATOM 1417 C CA . SER A 1 185 ? -9.088 3.943 -2.678 1.00 95.88 185 SER A CA 1
ATOM 1418 C C . SER A 1 185 ? -9.098 3.250 -4.034 1.00 95.88 185 SER A C 1
ATOM 1420 O O . SER A 1 185 ? -10.151 3.058 -4.653 1.00 95.88 185 SER A O 1
ATOM 1422 N N . TRP A 1 186 ? -7.903 2.906 -4.517 1.00 97.00 186 TRP A N 1
ATOM 1423 C CA . TRP A 1 186 ? -7.761 2.145 -5.750 1.00 97.00 186 TRP A CA 1
ATOM 1424 C C . TRP A 1 186 ? -8.321 0.731 -5.543 1.00 97.00 186 TRP A C 1
ATOM 1426 O O . TRP A 1 186 ? -7.931 0.071 -4.578 1.00 97.00 186 TRP A O 1
ATOM 1436 N N . PRO A 1 187 ? -9.243 0.260 -6.399 1.00 91.19 187 PRO A N 1
ATOM 1437 C CA . PRO A 1 187 ? -10.059 -0.911 -6.090 1.00 91.19 187 PRO A CA 1
ATOM 1438 C C . PRO A 1 187 ? -9.264 -2.221 -6.020 1.00 91.19 187 PRO A C 1
ATOM 1440 O O . PRO A 1 187 ? -9.533 -3.044 -5.148 1.00 91.19 187 PRO A O 1
ATOM 1443 N N . VAL A 1 188 ? -8.303 -2.439 -6.926 1.00 91.94 188 VAL A N 1
ATOM 1444 C CA . VAL A 1 188 ? -7.510 -3.678 -6.998 1.00 91.94 188 VAL A CA 1
ATOM 1445 C C . VAL A 1 188 ? -6.108 -3.388 -7.534 1.00 91.94 188 VAL A C 1
ATOM 1447 O O . VAL A 1 188 ? -5.951 -2.651 -8.505 1.00 91.94 188 VAL A O 1
ATOM 1450 N N . GLY A 1 189 ? -5.094 -4.022 -6.943 1.00 91.12 189 GLY A N 1
ATOM 1451 C CA . GLY A 1 189 ? -3.703 -3.909 -7.388 1.00 91.12 189 GLY A CA 1
ATOM 1452 C C . GLY A 1 189 ? -2.995 -2.654 -6.874 1.00 91.12 189 GLY A C 1
ATOM 1453 O O . GLY A 1 189 ? -3.458 -1.990 -5.948 1.00 91.12 189 GLY A O 1
ATOM 1454 N N . SER A 1 190 ? -1.834 -2.358 -7.454 1.00 92.19 190 SER A N 1
ATOM 1455 C CA . SER A 1 190 ? -0.987 -1.205 -7.138 1.00 92.19 190 SER A CA 1
ATOM 1456 C C . SER A 1 190 ? -0.898 -0.257 -8.333 1.00 92.19 190 SER A C 1
ATOM 1458 O O . SER A 1 190 ? -0.422 -0.629 -9.410 1.00 92.19 190 SER A O 1
ATOM 1460 N N . VAL A 1 191 ? -1.321 0.994 -8.133 1.00 92.75 191 VAL A N 1
ATOM 1461 C CA . VAL A 1 191 ? -1.288 2.035 -9.172 1.00 92.75 191 VAL A CA 1
ATOM 1462 C C . VAL A 1 191 ? 0.147 2.290 -9.635 1.00 92.75 191 VAL A C 1
ATOM 1464 O O . VAL A 1 191 ? 1.058 2.424 -8.823 1.00 92.75 191 VAL A O 1
ATOM 1467 N N . GLY A 1 192 ? 0.365 2.342 -10.950 1.00 89.88 192 GLY A N 1
ATOM 1468 C CA . GLY A 1 192 ? 1.676 2.597 -11.560 1.00 89.88 192 GLY A CA 1
ATOM 1469 C C . GLY A 1 192 ? 2.627 1.398 -11.621 1.00 89.88 192 GLY A C 1
ATOM 1470 O O . GLY A 1 192 ? 3.636 1.469 -12.332 1.00 89.88 192 GLY A O 1
ATOM 1471 N N . VAL A 1 193 ? 2.306 0.307 -10.920 1.00 90.62 193 VAL A N 1
ATOM 1472 C CA . VAL A 1 193 ? 3.074 -0.948 -10.934 1.00 90.62 193 VAL A CA 1
ATOM 1473 C C . VAL A 1 193 ? 2.390 -1.987 -11.814 1.00 90.62 193 VAL A C 1
ATOM 1475 O O . VAL A 1 193 ? 3.051 -2.613 -12.643 1.00 90.62 193 VAL A O 1
ATOM 1478 N N . ASP A 1 194 ? 1.077 -2.143 -11.647 1.00 92.88 194 ASP A N 1
ATOM 1479 C CA . ASP A 1 194 ? 0.294 -3.114 -12.400 1.00 92.88 194 ASP A CA 1
ATOM 1480 C C . ASP A 1 194 ? -0.121 -2.555 -13.764 1.00 92.88 194 ASP A C 1
ATOM 1482 O O . ASP A 1 194 ? -0.451 -1.376 -13.911 1.00 92.88 194 ASP A O 1
ATOM 1486 N N . PHE A 1 195 ? -0.093 -3.432 -14.766 1.00 94.06 195 PHE A N 1
ATOM 1487 C CA . PHE A 1 195 ? -0.446 -3.131 -16.146 1.00 94.06 195 PHE A CA 1
ATOM 1488 C C . PHE A 1 195 ? -1.707 -3.891 -16.541 1.00 94.06 195 PHE A C 1
ATOM 1490 O O . PHE A 1 195 ? -1.839 -5.086 -16.266 1.00 94.06 195 PHE A O 1
ATOM 1497 N N . PHE A 1 196 ? -2.603 -3.194 -17.227 1.00 94.75 196 PHE A N 1
ATOM 1498 C CA . PHE A 1 196 ? -3.942 -3.655 -17.556 1.00 94.75 196 PHE A CA 1
ATOM 1499 C C . PHE A 1 196 ? -4.221 -3.507 -19.053 1.00 94.75 196 PHE A C 1
ATOM 1501 O O . PHE A 1 196 ? -3.561 -2.732 -19.757 1.00 94.75 196 PHE A O 1
ATOM 1508 N N . SER A 1 197 ? -5.215 -4.250 -19.548 1.00 94.88 197 SER A N 1
ATOM 1509 C CA . SER A 1 197 ? -5.806 -3.939 -20.851 1.00 94.88 197 SER A CA 1
ATOM 1510 C C . SER A 1 197 ? -6.524 -2.586 -20.784 1.00 94.88 197 SER A C 1
ATOM 1512 O O . SER A 1 197 ? -6.871 -2.124 -19.696 1.00 94.88 197 SER A O 1
ATOM 1514 N N . LEU A 1 198 ? -6.756 -1.937 -21.929 1.00 94.88 198 LEU A N 1
ATOM 1515 C CA . LEU A 1 198 ? -7.425 -0.631 -21.948 1.00 94.88 198 LEU A CA 1
ATOM 1516 C C . LEU A 1 198 ? -8.827 -0.694 -21.320 1.00 94.88 198 LEU A C 1
ATOM 1518 O O . LEU A 1 198 ? -9.167 0.163 -20.514 1.00 94.88 198 LEU A O 1
ATOM 1522 N N . ASN A 1 199 ? -9.590 -1.748 -21.625 1.00 95.94 199 ASN A N 1
ATOM 1523 C CA . ASN A 1 199 ? -10.928 -1.973 -21.074 1.00 95.94 199 ASN A CA 1
ATOM 1524 C C . ASN A 1 199 ? -10.893 -2.184 -19.553 1.00 95.94 199 ASN A C 1
ATOM 1526 O O . ASN A 1 199 ? -11.723 -1.644 -18.826 1.00 95.94 199 ASN A O 1
ATOM 1530 N N . ASP A 1 200 ? -9.922 -2.957 -19.060 1.00 95.94 200 ASP A N 1
ATOM 1531 C CA . ASP A 1 200 ? -9.768 -3.189 -17.622 1.00 95.94 200 ASP A CA 1
ATOM 1532 C C . ASP A 1 200 ? -9.374 -1.887 -16.907 1.00 95.94 200 ASP A C 1
ATOM 1534 O O . ASP A 1 200 ? -9.936 -1.544 -15.866 1.00 95.94 200 ASP A O 1
ATOM 1538 N N . LEU A 1 201 ? -8.443 -1.123 -17.494 1.00 96.38 201 LEU A N 1
ATOM 1539 C CA . LEU A 1 201 ? -8.020 0.170 -16.966 1.00 96.38 201 LEU A CA 1
ATOM 1540 C C . LEU A 1 201 ? -9.173 1.181 -16.947 1.00 96.38 201 LEU A C 1
ATOM 1542 O O . LEU A 1 201 ? -9.324 1.890 -15.954 1.00 96.38 201 LEU A O 1
ATOM 1546 N N . GLU A 1 202 ? -9.996 1.226 -17.996 1.00 97.19 202 GLU A N 1
ATOM 1547 C CA . GLU A 1 202 ? -11.209 2.049 -18.059 1.00 97.19 202 GLU A CA 1
ATOM 1548 C C . GLU A 1 202 ? -12.143 1.740 -16.882 1.00 97.19 202 GLU A C 1
ATOM 1550 O O . GLU A 1 202 ? -12.564 2.661 -16.182 1.00 97.19 202 GLU A O 1
ATOM 1555 N N . ILE A 1 203 ? -12.403 0.457 -16.599 1.00 97.50 203 ILE A N 1
ATOM 1556 C CA . ILE A 1 203 ? -13.242 0.034 -15.467 1.00 97.50 203 ILE A CA 1
ATOM 1557 C C . ILE A 1 203 ? -12.649 0.518 -14.135 1.00 97.50 203 ILE A C 1
ATOM 1559 O O . ILE A 1 203 ? -13.376 1.072 -13.307 1.00 97.50 203 ILE A O 1
ATOM 1563 N N . PHE A 1 204 ? -11.338 0.353 -13.919 1.00 97.12 204 PHE A N 1
ATOM 1564 C CA . PHE A 1 204 ? -10.688 0.787 -12.676 1.00 97.12 204 PHE A CA 1
ATOM 1565 C C . PHE A 1 204 ? -10.696 2.310 -12.503 1.00 97.12 204 PHE A C 1
ATOM 1567 O O . PHE A 1 204 ? -11.036 2.804 -11.425 1.00 97.12 204 PHE A O 1
ATOM 1574 N N . LEU A 1 205 ? -10.352 3.055 -13.557 1.00 97.38 205 LEU A N 1
ATOM 1575 C CA . LEU A 1 205 ? -10.337 4.518 -13.550 1.00 97.38 205 LEU A CA 1
ATOM 1576 C C . LEU A 1 205 ? -11.741 5.085 -13.320 1.00 97.38 205 LEU A C 1
ATOM 1578 O O . LEU A 1 205 ? -11.911 6.010 -12.524 1.00 97.38 205 LEU A O 1
ATOM 1582 N N . LEU A 1 206 ? -12.757 4.492 -13.948 1.00 97.50 206 LEU A N 1
ATOM 1583 C CA . LEU A 1 206 ? -14.146 4.904 -13.790 1.00 97.50 206 LEU A CA 1
ATOM 1584 C C . LEU A 1 206 ? -14.676 4.596 -12.383 1.00 97.50 206 LEU A C 1
ATOM 1586 O O . LEU A 1 206 ? -15.308 5.450 -11.760 1.00 97.50 206 LEU A O 1
ATOM 1590 N N . ALA A 1 207 ? -14.367 3.413 -11.844 1.00 97.50 207 ALA A N 1
ATOM 1591 C CA . ALA A 1 207 ? -14.705 3.054 -10.469 1.00 97.50 207 ALA A CA 1
ATOM 1592 C C . ALA A 1 207 ? -14.046 4.001 -9.454 1.00 97.50 207 ALA A C 1
ATOM 1594 O O . ALA A 1 207 ? -14.674 4.393 -8.469 1.00 97.50 207 ALA A O 1
ATOM 1595 N N . TYR A 1 208 ? -12.791 4.394 -9.685 1.00 97.88 208 TYR A N 1
ATOM 1596 C CA . TYR A 1 208 ? -12.113 5.379 -8.846 1.00 97.88 208 TYR A CA 1
ATOM 1597 C C . TYR A 1 208 ? -12.760 6.766 -8.962 1.00 97.88 208 TYR A C 1
ATOM 1599 O O . TYR A 1 208 ? -13.064 7.377 -7.937 1.00 97.88 208 TYR A O 1
ATOM 1607 N N . ARG A 1 209 ? -13.067 7.232 -10.182 1.00 97.19 209 ARG A N 1
ATOM 1608 C CA . ARG A 1 209 ? -13.763 8.508 -10.415 1.00 97.19 209 ARG A CA 1
ATOM 1609 C C . ARG A 1 209 ? -15.082 8.586 -9.649 1.00 97.19 209 ARG A C 1
ATOM 1611 O O . ARG A 1 209 ? -15.307 9.560 -8.939 1.00 97.19 209 ARG A O 1
ATOM 1618 N N . VAL A 1 210 ? -15.930 7.561 -9.751 1.00 96.94 210 VAL A N 1
ATOM 1619 C CA . VAL A 1 210 ? -17.233 7.535 -9.064 1.00 96.94 210 VAL A CA 1
ATOM 1620 C C . VAL A 1 210 ? -17.072 7.586 -7.543 1.00 96.94 210 VAL A C 1
ATOM 1622 O O . VAL A 1 210 ? -17.811 8.309 -6.879 1.00 96.94 210 VAL A O 1
ATOM 1625 N N . GLN A 1 211 ? -16.080 6.887 -6.983 1.00 97.25 211 GLN A N 1
ATOM 1626 C CA . GLN A 1 211 ? -15.785 6.971 -5.549 1.00 97.25 211 GLN A CA 1
ATOM 1627 C C . GLN A 1 211 ? -15.356 8.382 -5.125 1.00 97.25 211 GLN A C 1
ATOM 1629 O O . GLN A 1 211 ? -15.787 8.864 -4.079 1.00 97.25 211 GLN A O 1
ATOM 1634 N N . VAL A 1 212 ? -14.534 9.055 -5.935 1.00 97.38 212 VAL A N 1
ATOM 1635 C CA . VAL A 1 212 ? -14.093 10.431 -5.674 1.00 97.38 212 VAL A CA 1
ATOM 1636 C C . VAL A 1 212 ? -15.251 11.421 -5.768 1.00 97.38 212 VAL A C 1
ATOM 1638 O O . VAL A 1 212 ? -15.404 12.264 -4.886 1.00 97.38 212 VAL A O 1
ATOM 1641 N N . GLU A 1 213 ? -16.094 11.319 -6.795 1.00 96.38 213 GLU A N 1
ATOM 1642 C CA . GLU A 1 213 ? -17.254 12.202 -6.941 1.00 96.38 213 GLU A CA 1
ATOM 1643 C C . GLU A 1 213 ? -18.257 12.014 -5.787 1.00 96.38 213 GLU A C 1
ATOM 1645 O O . GLU A 1 213 ? -18.735 13.007 -5.239 1.00 96.38 213 GLU A O 1
ATOM 1650 N N . GLU A 1 214 ? -18.509 10.775 -5.349 1.00 96.56 214 GLU A N 1
ATOM 1651 C CA . GLU A 1 214 ? -19.346 10.480 -4.175 1.00 96.56 214 GLU A CA 1
ATOM 1652 C C . GLU A 1 214 ? -18.738 11.049 -2.882 1.00 96.56 214 GLU A C 1
ATOM 1654 O O . GLU A 1 214 ? -19.442 11.669 -2.084 1.00 96.56 214 GLU A O 1
ATOM 1659 N N . PHE A 1 215 ? -17.425 10.896 -2.682 1.00 97.50 215 PHE A N 1
ATOM 1660 C CA . PHE A 1 215 ? -16.712 11.477 -1.541 1.00 97.50 215 PHE A CA 1
ATOM 1661 C C . PHE A 1 215 ? -16.873 13.002 -1.501 1.00 97.50 215 PHE A C 1
ATOM 1663 O O . PHE A 1 215 ? -17.279 13.564 -0.483 1.00 97.50 215 PHE A O 1
ATOM 1670 N N . LEU A 1 216 ? -16.633 13.680 -2.627 1.00 96.75 216 LEU A N 1
ATOM 1671 C CA . LEU A 1 216 ? -16.796 15.130 -2.730 1.00 96.75 216 LEU A CA 1
ATOM 1672 C C . LEU A 1 216 ? -18.260 15.560 -2.557 1.00 96.75 216 LEU A C 1
ATOM 1674 O O . LEU A 1 216 ? -18.520 16.600 -1.951 1.00 96.75 216 LEU A O 1
ATOM 1678 N N . TYR A 1 217 ? -19.217 14.761 -3.037 1.00 96.06 217 TYR A N 1
ATOM 1679 C CA . TYR A 1 217 ? -20.643 15.005 -2.835 1.00 96.06 217 TYR A CA 1
ATOM 1680 C C . TYR A 1 217 ? -21.006 14.968 -1.348 1.00 96.06 217 TYR A C 1
ATOM 1682 O O . TYR A 1 217 ? -21.638 15.904 -0.856 1.00 96.06 217 TYR A O 1
ATOM 1690 N N . GLN A 1 218 ? -20.565 13.944 -0.610 1.00 96.25 218 GLN A N 1
ATOM 1691 C CA . GLN A 1 218 ? -20.820 13.834 0.831 1.00 96.25 218 GLN A CA 1
ATOM 1692 C C . GLN A 1 218 ? -20.237 15.016 1.608 1.00 96.25 218 GLN A C 1
ATOM 1694 O O . GLN A 1 218 ? -20.867 15.503 2.547 1.00 96.25 218 GLN A O 1
ATOM 1699 N N . ILE A 1 219 ? -19.078 15.526 1.189 1.00 96.25 219 ILE A N 1
ATOM 1700 C CA . ILE A 1 219 ? -18.464 16.702 1.807 1.00 96.25 219 ILE A CA 1
ATOM 1701 C C . ILE A 1 219 ? -19.242 17.983 1.483 1.00 96.25 219 ILE A C 1
ATOM 1703 O O . ILE A 1 219 ? -19.526 18.761 2.397 1.00 96.25 219 ILE A O 1
ATOM 1707 N N . ASP A 1 220 ? -19.634 18.202 0.223 1.00 95.31 220 ASP A N 1
ATOM 1708 C CA . ASP A 1 220 ? -20.403 19.390 -0.189 1.00 95.31 220 ASP A CA 1
ATOM 1709 C C . ASP A 1 220 ? -21.741 19.494 0.566 1.00 95.31 220 ASP A C 1
ATOM 1711 O O . ASP A 1 220 ? -22.221 20.590 0.851 1.00 95.31 220 ASP A O 1
ATOM 1715 N N . GLN A 1 221 ? -22.344 18.374 0.981 1.00 94.56 221 GLN A N 1
ATOM 1716 C CA . GLN A 1 221 ? -23.565 18.395 1.803 1.00 94.56 221 GLN A CA 1
ATOM 1717 C C . GLN A 1 221 ? -23.365 19.023 3.193 1.00 94.56 221 GLN A C 1
ATOM 1719 O O . GLN A 1 221 ? -24.323 19.497 3.809 1.00 94.56 221 GLN A O 1
ATOM 1724 N N . VAL A 1 222 ? -22.136 19.019 3.703 1.00 95.94 222 VAL A N 1
ATOM 1725 C CA . VAL A 1 222 ? -21.814 19.369 5.091 1.00 95.94 222 VAL A CA 1
ATOM 1726 C C . VAL A 1 222 ? -21.051 20.693 5.168 1.00 95.94 222 VAL A C 1
ATOM 1728 O O . VAL A 1 222 ? -21.259 21.461 6.111 1.00 95.94 222 VAL A O 1
ATOM 1731 N N . HIS A 1 223 ? -20.214 20.989 4.173 1.00 95.44 223 HIS A N 1
ATOM 1732 C CA . HIS A 1 223 ? -19.285 22.115 4.175 1.00 95.44 223 HIS A CA 1
ATOM 1733 C C . HIS A 1 223 ? -19.532 23.075 2.998 1.00 95.44 223 HIS A C 1
ATOM 1735 O O . HIS A 1 223 ? -19.626 22.657 1.846 1.00 95.44 223 HIS A O 1
ATOM 1741 N N . ASP A 1 224 ? -19.632 24.376 3.281 1.00 94.19 224 ASP A N 1
ATOM 1742 C CA . ASP A 1 224 ? -19.744 25.443 2.282 1.00 94.19 224 ASP A CA 1
ATOM 1743 C C . ASP A 1 224 ? -18.342 25.948 1.916 1.00 94.19 224 ASP A C 1
ATOM 1745 O O . ASP A 1 224 ? -17.788 26.830 2.572 1.00 94.19 224 ASP A O 1
ATOM 1749 N N . PHE A 1 225 ? -17.763 25.392 0.849 1.00 91.31 225 PHE A N 1
ATOM 1750 C CA . PHE A 1 225 ? -16.402 25.716 0.403 1.00 91.31 225 PHE A CA 1
ATOM 1751 C C . PHE A 1 225 ? -16.182 27.178 -0.012 1.00 91.31 225 PHE A C 1
ATOM 1753 O O . PHE A 1 225 ? -15.035 27.623 -0.050 1.00 91.31 225 PHE A O 1
ATOM 1760 N N . GLU A 1 226 ? -17.244 27.924 -0.342 1.00 90.44 226 GLU A N 1
ATOM 1761 C CA . GLU A 1 226 ? -17.122 29.350 -0.681 1.00 90.44 226 GLU A CA 1
ATOM 1762 C C . GLU A 1 226 ? -16.926 30.194 0.580 1.00 90.44 226 GLU A C 1
ATOM 1764 O O . GLU A 1 226 ? -16.152 31.151 0.576 1.00 90.44 226 GLU A O 1
ATOM 1769 N N . LYS A 1 227 ? -17.602 29.817 1.670 1.00 91.88 227 LYS A N 1
ATOM 1770 C CA . LYS A 1 227 ? -17.516 30.507 2.964 1.00 91.88 227 LYS A CA 1
ATOM 1771 C C . LYS A 1 227 ? -16.442 29.934 3.881 1.00 91.88 227 LYS A C 1
ATOM 1773 O O . LYS A 1 227 ? -15.993 30.631 4.783 1.00 91.88 227 LYS A O 1
ATOM 1778 N N . GLY A 1 228 ? -16.023 28.691 3.647 1.00 93.25 228 GLY A N 1
ATOM 1779 C CA . GLY A 1 228 ? -15.125 27.955 4.532 1.00 93.25 228 GLY A CA 1
ATOM 1780 C C . GLY A 1 228 ? -15.776 27.583 5.866 1.00 93.25 228 GLY A C 1
ATOM 1781 O O . GLY A 1 228 ? -15.071 27.481 6.863 1.00 93.25 228 GLY A O 1
ATOM 1782 N N . ASP A 1 229 ? -17.099 27.399 5.895 1.00 93.75 229 ASP A N 1
ATOM 1783 C CA . ASP A 1 229 ? -17.867 27.132 7.118 1.00 93.75 229 ASP A CA 1
ATOM 1784 C C . ASP A 1 229 ? -18.905 26.013 6.906 1.00 93.75 229 ASP A C 1
ATOM 1786 O O . ASP A 1 229 ? -19.132 25.533 5.794 1.00 93.75 229 ASP A O 1
ATOM 1790 N N . VAL A 1 230 ? -19.539 25.565 7.984 1.00 95.19 230 VAL A N 1
ATOM 1791 C CA . VAL A 1 230 ? -20.582 24.543 7.980 1.00 95.19 230 VAL A CA 1
ATOM 1792 C C . VAL A 1 230 ? -21.795 25.015 7.177 1.00 95.19 230 VAL A C 1
ATOM 1794 O O . VAL A 1 230 ? -22.359 26.083 7.414 1.00 95.19 230 VAL A O 1
ATOM 1797 N N . ARG A 1 231 ? -22.277 24.178 6.254 1.00 92.06 231 ARG A N 1
ATOM 1798 C CA . ARG A 1 231 ? -23.448 24.502 5.431 1.00 92.06 231 ARG A CA 1
ATOM 1799 C C . ARG A 1 231 ? -24.710 24.555 6.297 1.00 92.06 231 ARG A C 1
ATOM 1801 O O . ARG A 1 231 ? -25.125 23.542 6.863 1.00 92.06 231 ARG A O 1
ATOM 1808 N N . THR A 1 232 ? -25.364 25.707 6.425 1.00 91.81 232 THR A N 1
ATOM 1809 C CA . THR A 1 232 ? -26.638 25.818 7.160 1.00 91.81 232 THR A CA 1
ATOM 1810 C C . THR A 1 232 ? -27.796 25.249 6.330 1.00 91.81 232 THR A C 1
ATOM 1812 O O . THR A 1 232 ? -27.810 25.354 5.105 1.00 91.81 232 THR A O 1
ATOM 1815 N N . ARG A 1 233 ? -28.760 24.587 6.989 1.00 81.25 233 ARG A N 1
ATOM 1816 C CA . ARG A 1 233 ? -29.841 23.822 6.330 1.00 81.25 233 ARG A CA 1
ATOM 1817 C C . ARG A 1 233 ? -30.761 24.696 5.468 1.00 81.25 233 ARG A C 1
ATOM 1819 O O . ARG A 1 233 ? -31.313 24.202 4.492 1.00 81.25 233 ARG A O 1
ATOM 1826 N N . ASP A 1 234 ? -30.886 25.979 5.795 1.00 70.38 234 ASP A N 1
ATOM 1827 C CA . ASP A 1 234 ? -31.998 26.785 5.290 1.00 70.38 234 ASP A CA 1
ATOM 1828 C C . ASP A 1 234 ? -31.650 27.697 4.113 1.00 70.38 234 ASP A C 1
ATOM 1830 O O . ASP A 1 234 ? -32.531 28.402 3.625 1.00 70.38 234 ASP A O 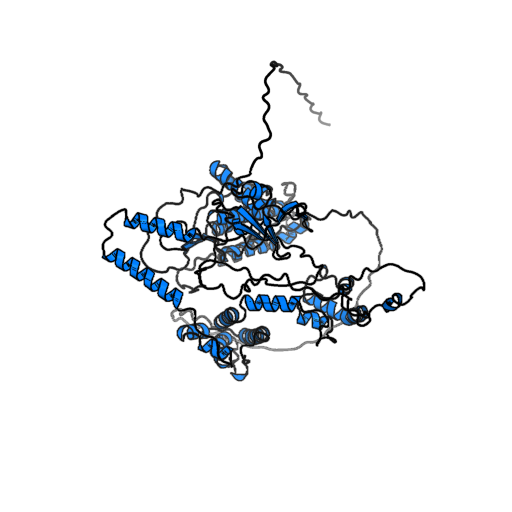1
ATOM 1834 N N . GLY A 1 235 ? -30.390 27.770 3.667 1.00 57.69 235 GLY A N 1
ATOM 1835 C CA . GLY A 1 235 ? -29.961 28.732 2.633 1.00 57.69 235 GLY A CA 1
ATOM 1836 C C . GLY A 1 235 ? -30.159 30.215 3.011 1.00 57.69 235 GLY A C 1
ATOM 1837 O O . GLY A 1 235 ? -29.564 31.096 2.396 1.00 57.69 235 GLY A O 1
ATOM 1838 N N . ARG A 1 236 ? -30.935 30.504 4.061 1.00 47.69 236 ARG A N 1
ATOM 1839 C CA . ARG A 1 236 ? -31.023 31.766 4.773 1.00 47.69 236 ARG A CA 1
ATOM 1840 C C . ARG A 1 236 ? -29.808 31.833 5.672 1.00 47.69 236 ARG A C 1
ATOM 1842 O O . ARG A 1 236 ? -29.766 31.247 6.750 1.00 47.69 236 ARG A O 1
ATOM 1849 N N . THR A 1 237 ? -28.792 32.531 5.189 1.00 45.53 237 THR A N 1
ATOM 1850 C CA . THR A 1 237 ? -27.746 33.079 6.041 1.00 45.53 237 THR A CA 1
ATOM 1851 C C . THR A 1 237 ? -28.435 33.928 7.106 1.00 45.53 237 THR A C 1
ATOM 1853 O O . THR A 1 237 ? -28.785 35.079 6.852 1.00 45.53 237 THR A O 1
ATOM 1856 N N . GLY A 1 238 ? -28.685 33.358 8.285 1.00 45.59 238 GLY A N 1
ATOM 1857 C CA . GLY A 1 238 ? -28.807 34.172 9.482 1.00 45.59 238 GLY A CA 1
ATOM 1858 C C . GLY A 1 238 ? -27.495 34.932 9.573 1.00 45.59 238 GLY A C 1
ATOM 1859 O O . GLY A 1 238 ? -26.447 34.299 9.679 1.00 45.59 238 GLY A O 1
ATOM 1860 N N . SER A 1 239 ? -27.540 36.251 9.375 1.00 40.84 239 SER A N 1
ATOM 1861 C CA . SER A 1 239 ? -26.365 37.109 9.487 1.00 40.84 239 SER A CA 1
ATOM 1862 C C . SER A 1 239 ? -25.630 36.749 10.775 1.00 40.84 239 SER A C 1
ATOM 1864 O O . SER A 1 239 ? -26.215 36.911 11.849 1.00 40.84 239 SER A O 1
ATOM 1866 N N . PRO A 1 240 ? -24.380 36.266 10.706 1.00 47.50 240 PRO A N 1
ATOM 1867 C CA . PRO A 1 240 ? -23.574 36.160 11.900 1.00 47.50 240 PRO A CA 1
ATOM 1868 C C . PRO A 1 240 ? -23.368 37.589 12.394 1.00 47.50 240 PRO A C 1
ATOM 1870 O O . PRO A 1 240 ? -23.045 38.484 11.603 1.00 47.50 240 PRO A O 1
ATOM 1873 N N . GLY A 1 241 ? -23.586 37.815 13.689 1.00 42.34 241 GLY A N 1
ATOM 1874 C CA . GLY A 1 241 ? -23.119 39.030 14.338 1.00 42.34 241 GLY A CA 1
ATOM 1875 C C . GLY A 1 241 ? -21.661 39.240 13.941 1.00 42.34 241 GLY A C 1
ATOM 1876 O O . GLY A 1 241 ? -20.824 38.360 14.132 1.00 42.34 241 GLY A O 1
ATOM 1877 N N . ARG A 1 242 ? -21.386 40.373 13.289 1.00 46.56 242 ARG A N 1
ATOM 1878 C CA . ARG A 1 242 ? -20.030 40.806 12.960 1.00 46.56 242 ARG A CA 1
ATOM 1879 C C . ARG A 1 242 ? -19.207 40.736 14.243 1.00 46.56 242 ARG A C 1
ATOM 1881 O O . ARG A 1 242 ? -19.619 41.360 15.216 1.00 46.56 242 ARG A O 1
ATOM 1888 N N . ASN A 1 243 ? -18.116 39.967 14.227 1.00 42.38 243 ASN A N 1
ATOM 1889 C CA . ASN A 1 243 ? -16.813 40.247 14.853 1.00 42.38 243 ASN A CA 1
ATOM 1890 C C . ASN A 1 243 ? -16.071 38.939 15.176 1.00 42.38 243 ASN A C 1
ATOM 1892 O O . ASN A 1 243 ? -16.050 38.514 16.321 1.00 42.38 243 ASN A O 1
ATOM 1896 N N . LEU A 1 244 ? -15.465 38.318 14.160 1.00 43.41 244 LEU A N 1
ATOM 1897 C CA . LEU A 1 244 ? -14.120 37.721 14.203 1.00 43.41 244 LEU A CA 1
ATOM 1898 C C . LEU A 1 244 ? -13.833 37.160 12.802 1.00 43.41 244 LEU A C 1
ATOM 1900 O O . LEU A 1 244 ? -14.430 36.174 12.382 1.00 43.41 244 LEU A O 1
ATOM 1904 N N . ILE A 1 245 ? -12.966 37.829 12.041 1.00 39.91 245 ILE A N 1
ATOM 1905 C CA . ILE A 1 245 ? -12.400 37.249 10.820 1.00 39.91 245 ILE A CA 1
ATOM 1906 C C . ILE A 1 245 ? -11.358 36.245 11.306 1.00 39.91 245 ILE A C 1
ATOM 1908 O O . ILE A 1 245 ? -10.283 36.651 11.739 1.00 39.91 245 ILE A O 1
ATOM 1912 N N . ASP A 1 246 ? -11.700 34.958 11.301 1.00 46.25 246 ASP A N 1
ATOM 1913 C CA . ASP A 1 246 ? -10.726 33.890 11.513 1.00 46.25 246 ASP A CA 1
ATOM 1914 C C . ASP A 1 246 ? -9.842 33.792 10.249 1.00 46.25 246 ASP A C 1
ATOM 1916 O O . ASP A 1 246 ? -10.364 33.529 9.159 1.00 46.25 246 ASP A O 1
ATOM 1920 N N . PRO A 1 247 ? -8.520 34.033 10.332 1.00 43.72 247 PRO A N 1
ATOM 1921 C CA . PRO A 1 247 ? -7.606 33.904 9.194 1.00 43.72 247 PRO A CA 1
ATOM 1922 C C . PRO A 1 247 ? -7.447 32.456 8.679 1.00 43.72 247 PRO A C 1
ATOM 1924 O O . PRO A 1 247 ? -6.745 32.237 7.693 1.00 43.72 247 PRO A O 1
ATOM 1927 N N . GLY A 1 248 ? -8.116 31.468 9.283 1.00 47.84 248 GLY A N 1
ATOM 1928 C CA . GLY A 1 248 ? -8.071 30.050 8.915 1.00 47.84 248 GLY A CA 1
ATOM 1929 C C . GLY A 1 248 ? -8.965 29.592 7.752 1.00 47.84 248 GLY A C 1
ATOM 1930 O O . GLY A 1 248 ? -9.313 28.412 7.712 1.00 47.84 248 GLY A O 1
ATOM 1931 N N . SER A 1 249 ? -9.365 30.456 6.808 1.00 56.75 249 SER A N 1
ATOM 1932 C CA . SER A 1 249 ? -10.171 30.006 5.656 1.00 56.75 249 SER A CA 1
ATOM 1933 C C . SER A 1 249 ? -9.447 28.880 4.908 1.00 56.75 249 SER A C 1
ATOM 1935 O O . SER A 1 249 ? -8.331 29.058 4.425 1.00 56.75 249 SER A O 1
ATOM 1937 N N . ILE A 1 250 ? -10.090 27.718 4.779 1.00 57.28 250 ILE A N 1
ATOM 1938 C CA . ILE A 1 250 ? -9.543 26.517 4.119 1.00 57.28 250 ILE A CA 1
ATOM 1939 C C . ILE A 1 250 ? -9.059 26.833 2.690 1.00 57.28 250 ILE A C 1
ATOM 1941 O O . ILE A 1 250 ? -8.024 26.331 2.251 1.00 57.28 250 ILE A O 1
ATOM 1945 N N . SER A 1 251 ? -9.735 27.758 1.997 1.00 54.03 251 SER A N 1
ATOM 1946 C CA . SER A 1 251 ? -9.309 28.270 0.686 1.00 54.03 251 SER A CA 1
ATOM 1947 C C . SER A 1 251 ? -7.962 29.012 0.723 1.00 54.03 251 SER A C 1
ATOM 1949 O O . SER A 1 251 ? -7.227 28.986 -0.263 1.00 54.03 251 SER A O 1
ATOM 1951 N N . ALA A 1 252 ? -7.627 29.672 1.834 1.00 53.69 252 ALA A N 1
ATOM 1952 C CA . ALA A 1 252 ? -6.357 30.367 2.046 1.00 53.69 252 ALA A CA 1
ATOM 1953 C C . ALA A 1 252 ? -5.248 29.439 2.571 1.00 53.69 252 ALA A C 1
ATOM 1955 O O . ALA A 1 252 ? -4.084 29.674 2.266 1.00 53.69 252 ALA A O 1
ATOM 1956 N N . VAL A 1 253 ? -5.593 28.372 3.302 1.00 56.31 253 VAL A N 1
ATOM 1957 C CA . VAL A 1 253 ? -4.625 27.382 3.813 1.00 56.31 253 VAL A CA 1
ATOM 1958 C C . VAL A 1 253 ? -4.164 26.421 2.712 1.00 56.31 253 VAL A C 1
ATOM 1960 O O . VAL A 1 253 ? -2.985 26.084 2.642 1.00 56.31 253 VAL A O 1
ATOM 1963 N N . LEU A 1 254 ? -5.061 26.018 1.806 1.00 58.56 254 LEU A N 1
ATOM 1964 C CA . LEU A 1 254 ? -4.744 25.013 0.783 1.00 58.56 254 LEU A CA 1
ATOM 1965 C C . LEU A 1 254 ? -4.156 25.602 -0.514 1.00 58.56 254 LEU A C 1
ATOM 1967 O O . LEU A 1 254 ? -3.383 24.928 -1.192 1.00 58.56 254 LEU A O 1
ATOM 1971 N N . ARG A 1 255 ? -4.442 26.866 -0.870 1.00 55.94 255 ARG A N 1
ATOM 1972 C CA . ARG A 1 255 ? -3.887 27.498 -2.092 1.00 55.94 255 ARG A CA 1
ATOM 1973 C C . ARG A 1 255 ? -2.353 27.659 -2.104 1.00 55.94 255 ARG A C 1
ATOM 1975 O O . ARG A 1 255 ? -1.770 27.379 -3.151 1.00 55.94 255 ARG A O 1
ATOM 1982 N N . PRO A 1 256 ? -1.674 28.092 -1.021 1.00 51.25 256 PRO A N 1
ATOM 1983 C CA . PRO A 1 256 ? -0.222 28.297 -1.027 1.00 51.25 256 PRO A CA 1
ATOM 1984 C C . PRO A 1 256 ? 0.561 26.985 -1.120 1.00 51.25 256 PRO A C 1
ATOM 1986 O O . PRO A 1 256 ? 1.515 26.901 -1.891 1.00 51.25 256 PRO A O 1
ATOM 1989 N N . ALA A 1 257 ? 0.117 25.947 -0.399 1.00 51.75 257 ALA A N 1
ATOM 1990 C CA . ALA A 1 257 ? 0.707 24.608 -0.464 1.00 51.75 257 ALA A CA 1
ATOM 1991 C C . ALA A 1 257 ? 0.605 24.006 -1.877 1.00 51.75 257 ALA A C 1
ATOM 1993 O O . ALA A 1 257 ? 1.484 23.266 -2.307 1.00 51.75 257 ALA A O 1
ATOM 1994 N N . ARG A 1 258 ? -0.445 24.385 -2.616 1.00 58.75 258 ARG A N 1
ATOM 1995 C CA . ARG A 1 258 ? -0.701 23.960 -3.990 1.00 58.75 258 ARG A CA 1
ATOM 1996 C C . ARG A 1 258 ? 0.153 24.722 -5.007 1.00 58.75 258 ARG A C 1
ATOM 1998 O O . ARG A 1 258 ? 0.846 24.105 -5.804 1.00 58.75 258 ARG A O 1
ATOM 2005 N N . ALA A 1 259 ? 0.185 26.055 -4.954 1.00 52.19 259 ALA A N 1
ATOM 2006 C CA . ALA A 1 259 ? 0.955 26.870 -5.904 1.00 52.19 259 ALA A CA 1
ATOM 2007 C C . ALA A 1 259 ? 2.469 26.565 -5.899 1.00 52.19 259 ALA A C 1
ATOM 2009 O O . ALA A 1 259 ? 3.126 26.728 -6.923 1.00 52.19 259 ALA A O 1
ATOM 2010 N N . GLN A 1 260 ? 3.014 26.087 -4.775 1.00 55.06 260 GLN A N 1
ATOM 2011 C CA . GLN A 1 260 ? 4.418 25.671 -4.672 1.00 55.06 260 GLN A CA 1
ATOM 2012 C C . GLN A 1 260 ? 4.715 24.305 -5.316 1.00 55.06 260 GLN A C 1
ATOM 2014 O O . GLN A 1 260 ? 5.868 24.047 -5.642 1.00 55.06 260 GLN A O 1
ATOM 2019 N N . ARG A 1 261 ? 3.707 23.443 -5.517 1.00 55.47 261 ARG A N 1
ATOM 2020 C CA . ARG A 1 261 ? 3.885 22.087 -6.073 1.00 55.47 261 ARG A CA 1
ATOM 2021 C C . ARG A 1 261 ? 3.706 22.013 -7.594 1.00 55.47 261 ARG A C 1
ATOM 2023 O O . ARG A 1 261 ? 4.319 21.165 -8.225 1.00 55.47 261 ARG A O 1
ATOM 2030 N N . TYR A 1 262 ? 2.934 22.927 -8.192 1.00 45.72 262 TYR A N 1
ATOM 2031 C CA . TYR A 1 262 ? 2.619 22.929 -9.634 1.00 45.72 262 TYR A CA 1
ATOM 2032 C C . TYR A 1 262 ? 3.464 23.912 -10.475 1.00 45.72 262 TYR A C 1
ATOM 2034 O O . TYR A 1 262 ? 3.098 24.221 -11.610 1.00 45.72 262 TYR A O 1
ATOM 2042 N N . ALA A 1 263 ? 4.581 24.434 -9.954 1.00 33.06 263 ALA A N 1
ATOM 2043 C CA . ALA A 1 263 ? 5.494 25.238 -10.766 1.00 33.06 263 ALA A CA 1
ATOM 2044 C C . ALA A 1 263 ? 6.204 24.326 -11.790 1.00 33.06 263 ALA A C 1
ATOM 2046 O O . ALA A 1 263 ? 6.858 23.368 -11.377 1.00 33.06 263 ALA A O 1
ATOM 2047 N N . PRO A 1 264 ? 6.090 24.576 -13.110 1.00 35.31 264 PRO A N 1
ATOM 2048 C CA . PRO A 1 264 ? 6.736 23.736 -14.108 1.00 35.31 264 PRO A CA 1
ATOM 2049 C C . PRO A 1 264 ? 8.256 23.898 -13.996 1.00 35.31 264 PRO A C 1
ATOM 2051 O O . PRO A 1 264 ? 8.803 24.945 -14.345 1.00 35.31 264 PRO A O 1
ATOM 2054 N N . GLU A 1 265 ? 8.947 22.869 -13.504 1.00 34.28 265 GLU A N 1
ATOM 2055 C CA . GLU A 1 265 ? 10.403 22.803 -13.591 1.00 34.28 265 GLU A CA 1
ATOM 2056 C C . GLU A 1 265 ? 10.798 22.650 -15.065 1.00 34.28 265 GLU A C 1
ATOM 2058 O O . GLU A 1 265 ? 10.639 21.599 -15.688 1.00 34.28 265 GLU A O 1
ATOM 2063 N N . ALA A 1 266 ? 11.290 23.741 -15.648 1.00 31.31 266 ALA A N 1
ATOM 2064 C CA . ALA A 1 266 ? 11.913 23.721 -16.956 1.00 31.31 266 ALA A CA 1
ATOM 2065 C C . ALA A 1 266 ? 13.286 23.037 -16.856 1.00 31.31 266 ALA A C 1
ATOM 2067 O O . ALA A 1 266 ? 14.238 23.626 -16.353 1.00 31.31 266 ALA A O 1
ATOM 2068 N N . GLY A 1 267 ? 13.388 21.824 -17.402 1.00 34.53 267 GLY A N 1
ATOM 2069 C CA . GLY A 1 267 ? 14.644 21.265 -17.902 1.00 34.53 267 GLY A CA 1
ATOM 2070 C C . GLY A 1 267 ? 15.497 20.451 -16.920 1.00 34.53 267 GLY A C 1
ATOM 2071 O O . GLY A 1 267 ? 16.182 20.987 -16.060 1.00 34.53 267 GLY A O 1
ATOM 2072 N N . ASP A 1 268 ? 15.565 19.157 -17.237 1.00 30.31 268 ASP A N 1
ATOM 2073 C CA . ASP A 1 268 ? 16.711 18.256 -17.065 1.00 30.31 268 ASP A CA 1
ATOM 2074 C C . ASP A 1 268 ? 17.007 17.668 -15.666 1.00 30.31 268 ASP A C 1
ATOM 2076 O O . ASP A 1 268 ? 17.708 18.243 -14.832 1.00 30.31 268 ASP A O 1
ATOM 2080 N N . LYS A 1 269 ? 16.526 16.428 -15.469 1.00 32.56 269 LYS A N 1
ATOM 2081 C CA . LYS A 1 269 ? 17.338 15.256 -15.083 1.00 32.56 269 LYS A CA 1
ATOM 2082 C C . LYS A 1 269 ? 16.510 13.974 -15.204 1.00 32.56 269 LYS A C 1
ATOM 2084 O O . LYS A 1 269 ? 15.661 13.663 -14.369 1.00 32.56 269 LYS A O 1
ATOM 2089 N N . THR A 1 270 ? 16.807 13.185 -16.233 1.00 34.94 270 THR A N 1
ATOM 2090 C CA . THR A 1 270 ? 16.397 11.780 -16.357 1.00 34.94 270 THR A CA 1
ATOM 2091 C C . THR A 1 270 ? 16.827 10.985 -15.125 1.00 34.94 270 THR A C 1
ATOM 2093 O O . THR A 1 270 ? 18.006 10.684 -14.931 1.00 34.94 270 THR A O 1
ATOM 2096 N N . THR A 1 271 ? 15.852 10.615 -14.297 1.00 30.47 271 THR A N 1
ATOM 2097 C CA . THR A 1 271 ? 16.030 9.642 -13.219 1.00 30.47 271 THR A CA 1
ATOM 2098 C C . THR A 1 271 ? 16.002 8.248 -13.842 1.00 30.47 271 THR A C 1
ATOM 2100 O O . THR A 1 271 ? 14.939 7.709 -14.137 1.00 30.47 271 THR A O 1
ATOM 2103 N N . ASN A 1 272 ? 17.181 7.676 -14.091 1.00 30.17 272 ASN A N 1
ATOM 2104 C CA . ASN A 1 272 ? 17.318 6.320 -14.621 1.00 30.17 272 ASN A CA 1
ATOM 2105 C C . ASN A 1 272 ? 16.899 5.285 -13.562 1.00 30.17 272 ASN A C 1
ATOM 2107 O O . ASN A 1 272 ? 17.695 4.883 -12.714 1.00 30.17 272 ASN A O 1
ATOM 2111 N N . GLN A 1 273 ? 15.645 4.837 -13.637 1.00 35.84 273 GLN A N 1
ATOM 2112 C CA . GLN A 1 273 ? 15.194 3.562 -13.084 1.00 35.84 273 GLN A CA 1
ATOM 2113 C C . GLN A 1 273 ? 15.096 2.541 -14.232 1.00 35.84 273 GLN A C 1
ATOM 2115 O O . GLN A 1 273 ? 14.267 2.696 -15.121 1.00 35.84 273 GLN A O 1
ATOM 2120 N N . ARG A 1 274 ? 15.942 1.501 -14.206 1.00 32.53 274 ARG A N 1
ATOM 2121 C CA . ARG A 1 274 ? 15.841 0.276 -15.030 1.00 32.53 274 ARG A CA 1
ATOM 2122 C C . ARG A 1 274 ? 15.706 -0.903 -14.061 1.00 32.53 274 ARG A C 1
ATOM 2124 O O . ARG A 1 274 ? 16.555 -1.046 -13.186 1.00 32.53 274 ARG A O 1
ATOM 2131 N N . GLU A 1 275 ? 14.560 -1.573 -13.948 1.00 34.91 275 GLU A N 1
ATOM 2132 C CA . GLU A 1 275 ? 13.837 -2.503 -14.848 1.00 34.91 275 GLU A CA 1
ATOM 2133 C C . GLU A 1 275 ? 14.020 -3.956 -14.370 1.00 34.91 275 GLU A C 1
ATOM 2135 O O . GLU A 1 275 ? 15.097 -4.540 -14.459 1.00 34.91 275 GLU A O 1
ATOM 2140 N N . ASN A 1 276 ? 12.928 -4.511 -13.829 1.00 32.56 276 ASN A N 1
ATOM 2141 C CA . ASN A 1 276 ? 12.722 -5.942 -13.605 1.00 32.56 276 ASN A CA 1
ATOM 2142 C C . ASN A 1 276 ? 12.363 -6.620 -14.940 1.00 32.56 276 ASN A C 1
ATOM 2144 O O . ASN A 1 276 ? 11.727 -5.984 -15.783 1.00 32.56 276 ASN A O 1
ATOM 2148 N N . PRO A 1 277 ? 12.663 -7.917 -15.125 1.00 34.34 277 PRO A N 1
ATOM 2149 C CA . PRO A 1 277 ? 12.194 -8.650 -16.294 1.00 34.34 277 PRO A CA 1
ATOM 2150 C C . PRO A 1 277 ? 10.659 -8.768 -16.250 1.00 34.34 277 PRO A C 1
ATOM 2152 O O . PRO A 1 277 ? 10.107 -9.270 -15.274 1.00 34.34 277 PRO A O 1
ATOM 2155 N N . PHE A 1 278 ? 10.010 -8.241 -17.294 1.00 41.97 278 PHE A N 1
ATOM 2156 C CA . PHE A 1 278 ? 8.578 -8.240 -17.642 1.00 41.97 278 PHE A CA 1
ATOM 2157 C C . PHE A 1 278 ? 7.569 -8.708 -16.561 1.00 41.97 278 PHE A C 1
ATOM 2159 O O . PHE A 1 278 ? 7.462 -9.912 -16.301 1.00 41.97 278 PHE A O 1
ATOM 2166 N N . PRO A 1 279 ? 6.748 -7.804 -15.983 1.00 46.47 279 PRO A N 1
ATOM 2167 C CA . PRO A 1 279 ? 5.630 -8.210 -15.135 1.00 46.47 279 PRO A CA 1
ATOM 2168 C C . PRO A 1 279 ? 4.559 -8.948 -15.955 1.00 46.47 279 PRO A C 1
ATOM 2170 O O . PRO A 1 279 ? 4.304 -8.626 -17.117 1.00 46.47 279 PRO A O 1
ATOM 2173 N N . LYS A 1 280 ? 3.934 -9.964 -15.348 1.00 44.97 280 LYS A N 1
ATOM 2174 C CA . LYS A 1 280 ? 2.810 -10.693 -15.952 1.00 44.97 280 LYS A CA 1
ATOM 2175 C C . LYS A 1 280 ? 1.592 -9.771 -16.041 1.00 44.97 280 LYS A C 1
ATOM 2177 O O . LYS A 1 280 ? 1.291 -9.077 -15.077 1.00 44.97 280 LYS A O 1
ATOM 2182 N N . ALA A 1 281 ? 0.908 -9.793 -17.182 1.00 41.84 281 ALA A N 1
ATOM 2183 C CA . ALA A 1 281 ? -0.364 -9.106 -17.374 1.00 41.84 281 ALA A CA 1
ATOM 2184 C C . ALA A 1 281 ? -1.420 -9.690 -16.423 1.00 41.84 281 ALA A C 1
ATOM 2186 O O . ALA A 1 281 ? -1.617 -10.904 -16.425 1.00 41.84 281 ALA A O 1
ATOM 2187 N N . THR A 1 282 ? -2.097 -8.844 -15.647 1.00 48.66 282 THR A N 1
ATOM 2188 C CA . THR A 1 282 ? -3.215 -9.266 -14.792 1.00 48.66 282 THR A CA 1
ATOM 2189 C C . THR A 1 282 ? -4.509 -8.998 -15.548 1.00 48.66 282 THR A C 1
ATOM 2191 O O . THR A 1 282 ? -4.891 -7.842 -15.722 1.00 48.66 282 THR A O 1
ATOM 2194 N N . ARG A 1 283 ? -5.183 -10.047 -16.031 1.00 52.69 283 ARG A N 1
ATOM 2195 C CA . ARG A 1 283 ? -6.513 -9.899 -16.644 1.00 52.69 283 ARG A CA 1
ATOM 2196 C C . ARG A 1 283 ? -7.594 -9.939 -15.577 1.00 52.69 283 ARG A C 1
ATOM 2198 O O . ARG A 1 283 ? -7.541 -10.765 -14.669 1.00 52.69 283 ARG A O 1
ATOM 2205 N N . ILE A 1 284 ? -8.628 -9.123 -15.751 1.00 50.62 284 ILE A N 1
ATOM 2206 C CA . ILE A 1 284 ? -9.822 -9.140 -14.899 1.00 50.62 284 ILE A CA 1
ATOM 2207 C C . ILE A 1 284 ? -10.445 -10.551 -14.802 1.00 50.62 284 ILE A C 1
ATOM 2209 O O . ILE A 1 284 ? -10.845 -10.981 -13.721 1.00 50.62 284 ILE A O 1
ATOM 2213 N N . SER A 1 285 ? -10.413 -11.335 -15.887 1.00 46.56 285 SER A N 1
ATOM 2214 C CA . SER A 1 285 ? -10.879 -12.731 -15.898 1.00 46.56 285 SER A CA 1
ATOM 2215 C C . SER A 1 285 ? -10.123 -13.664 -14.938 1.00 46.56 285 SER A C 1
ATOM 2217 O O . SER A 1 285 ? -10.655 -14.703 -14.563 1.00 46.56 285 SER A O 1
ATOM 2219 N N . GLU A 1 286 ? -8.891 -13.327 -14.542 1.00 51.16 286 GLU A N 1
ATOM 2220 C CA . GLU A 1 286 ? -8.088 -14.116 -13.593 1.00 51.16 286 GLU A CA 1
ATOM 2221 C C . GLU A 1 286 ? -8.396 -13.767 -12.126 1.00 51.16 286 GLU A C 1
ATOM 2223 O O . GLU A 1 286 ? -8.092 -14.553 -11.229 1.00 51.16 286 GLU A O 1
ATOM 2228 N N . LEU A 1 287 ? -9.030 -12.615 -11.875 1.00 44.25 287 LEU A N 1
ATOM 2229 C CA . LEU A 1 287 ? -9.406 -12.144 -10.539 1.00 44.25 287 LEU A CA 1
ATOM 2230 C C . LEU A 1 287 ? -10.803 -12.634 -10.107 1.00 44.25 287 LEU A C 1
ATOM 2232 O O . LEU A 1 287 ? -11.069 -12.738 -8.912 1.00 44.25 287 LEU A O 1
ATOM 2236 N N . TRP A 1 288 ? -11.681 -12.986 -11.051 1.00 51.50 288 TRP A N 1
ATOM 2237 C CA . TRP A 1 288 ? -13.096 -13.329 -10.812 1.00 51.50 288 TRP A CA 1
ATOM 2238 C C . TRP A 1 288 ? -13.379 -14.820 -10.561 1.00 51.50 288 TRP A C 1
ATOM 2240 O O . TRP A 1 288 ? -14.396 -15.364 -10.989 1.00 51.50 288 TRP A O 1
ATOM 2250 N N . GLY A 1 289 ? -12.508 -15.512 -9.826 1.00 36.00 289 GLY A N 1
ATOM 2251 C CA . GLY A 1 289 ? -12.830 -16.847 -9.312 1.00 36.00 289 GLY A CA 1
ATOM 2252 C C . GLY A 1 289 ? -13.991 -16.789 -8.306 1.00 36.00 289 GLY A C 1
ATOM 2253 O O . GLY A 1 289 ? -13.773 -16.446 -7.148 1.00 36.00 289 GLY A O 1
ATOM 2254 N N . ASN A 1 290 ? -15.210 -17.113 -8.757 1.00 34.69 290 ASN A N 1
ATOM 2255 C CA . ASN A 1 290 ? -16.479 -17.034 -8.015 1.00 34.69 290 ASN A CA 1
ATOM 2256 C C . ASN A 1 290 ? -16.418 -17.578 -6.573 1.00 34.69 290 ASN A C 1
ATOM 2258 O O . ASN A 1 290 ? -16.319 -18.787 -6.354 1.00 34.69 290 ASN A O 1
ATOM 2262 N N . GLY A 1 291 ? -16.593 -16.685 -5.594 1.00 32.72 291 GLY A N 1
ATOM 2263 C CA . GLY A 1 291 ? -16.817 -17.014 -4.188 1.00 32.72 291 GLY A CA 1
ATOM 2264 C C . GLY A 1 291 ? -17.980 -16.206 -3.615 1.00 32.72 291 GLY A C 1
ATOM 2265 O O . GLY A 1 291 ? -17.814 -15.038 -3.274 1.00 32.72 291 GLY A O 1
ATOM 2266 N N . ASN A 1 292 ? -19.149 -16.838 -3.478 1.00 31.19 292 ASN A N 1
ATOM 2267 C CA . ASN A 1 292 ? -20.279 -16.300 -2.717 1.00 31.19 292 ASN A CA 1
ATOM 2268 C C . ASN A 1 292 ? -19.891 -16.187 -1.234 1.00 31.19 292 ASN A C 1
ATOM 2270 O O . ASN A 1 292 ? -19.644 -17.198 -0.577 1.00 31.19 292 ASN A O 1
ATOM 2274 N N . ARG A 1 293 ? -19.851 -14.962 -0.699 1.00 30.92 293 ARG A N 1
ATOM 2275 C CA . ARG A 1 293 ? -19.788 -14.695 0.746 1.00 30.92 293 ARG A CA 1
ATOM 2276 C C . ARG A 1 293 ? -21.186 -14.345 1.247 1.00 30.92 293 ARG A C 1
ATOM 2278 O O . ARG A 1 293 ? -21.691 -13.264 0.958 1.00 30.92 293 ARG A O 1
ATOM 2285 N N . GLU A 1 294 ? -21.790 -15.248 2.011 1.00 32.09 294 GLU A N 1
ATOM 2286 C CA . GLU A 1 294 ? -22.994 -14.957 2.794 1.00 32.09 294 GLU A CA 1
ATOM 2287 C C . GLU A 1 294 ? -22.643 -14.129 4.044 1.00 32.09 294 GLU A C 1
ATOM 2289 O O . GLU A 1 294 ? -21.599 -14.320 4.673 1.00 32.09 294 GLU A O 1
ATOM 2294 N N . ARG A 1 295 ? -23.519 -13.170 4.373 1.00 34.41 295 ARG A N 1
ATOM 2295 C CA . ARG A 1 295 ? -23.466 -12.324 5.578 1.00 34.41 295 ARG A CA 1
ATOM 2296 C C . ARG A 1 295 ? -23.920 -13.113 6.819 1.00 34.41 295 ARG A C 1
ATOM 2298 O O . ARG A 1 295 ? -24.870 -13.884 6.701 1.00 34.41 295 ARG A O 1
ATOM 2305 N N . PRO A 1 296 ? -23.348 -12.869 8.012 1.00 33.00 296 PRO A N 1
ATOM 2306 C CA . PRO A 1 296 ? -23.908 -13.373 9.265 1.00 33.00 296 PRO A CA 1
ATOM 2307 C C . PRO A 1 296 ? -25.151 -12.564 9.705 1.00 33.00 296 PRO A C 1
ATOM 2309 O O . PRO A 1 296 ? -25.300 -11.405 9.301 1.00 33.00 296 PRO A O 1
ATOM 2312 N N . PRO A 1 297 ? -26.046 -13.161 10.518 1.00 33.25 297 PRO A N 1
ATOM 2313 C CA . PRO A 1 297 ? -27.319 -12.564 10.900 1.00 33.25 297 PRO A CA 1
ATOM 2314 C C . PRO A 1 297 ? -27.175 -11.470 11.967 1.00 33.25 297 PRO A C 1
ATOM 2316 O O . PRO A 1 297 ? -26.296 -11.499 12.825 1.00 33.25 297 PRO A O 1
ATOM 2319 N N . HIS A 1 298 ? -28.095 -10.514 11.867 1.00 33.44 298 HIS A N 1
ATOM 2320 C CA . HIS A 1 298 ? -28.350 -9.378 12.747 1.00 33.44 298 HIS A CA 1
ATOM 2321 C C . HIS A 1 298 ? -28.729 -9.856 14.163 1.00 33.44 298 HIS A C 1
ATOM 2323 O O . HIS A 1 298 ? -29.576 -10.739 14.293 1.00 33.44 298 HIS A O 1
ATOM 2329 N N . LEU A 1 299 ? -28.142 -9.264 15.207 1.00 32.81 299 LEU A N 1
ATOM 2330 C CA . LEU A 1 299 ? -28.613 -9.390 16.590 1.00 32.81 299 LEU A CA 1
ATOM 2331 C C . LEU A 1 299 ? -28.973 -7.999 17.115 1.00 32.81 299 LEU A C 1
ATOM 2333 O O . LEU A 1 299 ? -28.188 -7.060 17.000 1.00 32.81 299 LEU A O 1
ATOM 2337 N N . ASP A 1 300 ? -30.197 -7.904 17.624 1.00 34.50 300 ASP A N 1
ATOM 2338 C CA . ASP A 1 300 ? -30.818 -6.725 18.215 1.00 34.50 300 ASP A CA 1
ATOM 2339 C C . ASP A 1 300 ? -30.119 -6.306 19.516 1.00 34.50 300 ASP A C 1
ATOM 2341 O O . ASP A 1 300 ? -29.952 -7.123 20.420 1.00 34.50 300 ASP A O 1
ATOM 2345 N N . GLU A 1 301 ? -29.799 -5.017 19.658 1.00 30.67 301 GLU A N 1
ATOM 2346 C CA . GLU A 1 301 ? -29.494 -4.409 20.956 1.00 30.67 301 GLU A CA 1
ATOM 2347 C C . GLU A 1 301 ? -30.598 -3.421 21.340 1.00 30.67 301 GLU A C 1
ATOM 2349 O O . GLU A 1 301 ? -30.790 -2.365 20.732 1.00 30.67 301 GLU A O 1
ATOM 2354 N N . GLN A 1 302 ? -31.350 -3.814 22.368 1.00 32.19 302 GLN A N 1
ATOM 2355 C CA . GLN A 1 302 ? -32.340 -2.995 23.045 1.00 32.19 302 GLN A CA 1
ATOM 2356 C C . GLN A 1 302 ? -31.682 -2.049 24.058 1.00 32.19 302 GLN A C 1
ATOM 2358 O O . GLN A 1 302 ? -30.693 -2.361 24.712 1.00 32.19 302 GLN A O 1
ATOM 2363 N N . HIS A 1 303 ? -32.322 -0.891 24.197 1.00 33.66 303 HIS A N 1
ATOM 2364 C CA . HIS A 1 303 ? -32.164 0.121 25.235 1.00 33.66 303 HIS A CA 1
ATOM 2365 C C . HIS A 1 303 ? -31.917 -0.396 26.664 1.00 33.66 303 HIS A C 1
ATOM 2367 O O . HIS A 1 303 ? -32.756 -1.116 27.194 1.00 33.66 303 HIS A O 1
ATOM 2373 N N . THR A 1 304 ? -30.968 0.233 27.369 1.00 32.50 304 THR A N 1
ATOM 2374 C CA . THR A 1 304 ? -31.184 0.690 28.758 1.00 32.50 304 THR A CA 1
ATOM 2375 C C . THR A 1 304 ? -30.523 2.049 29.010 1.00 32.50 304 THR A C 1
ATOM 2377 O O . THR A 1 304 ? -29.316 2.213 28.852 1.00 32.50 304 THR A O 1
ATOM 2380 N N . LYS A 1 305 ? -31.353 3.024 29.402 1.00 37.31 305 LYS A N 1
ATOM 2381 C CA . LYS A 1 305 ? -31.000 4.293 30.061 1.00 37.31 305 LYS A CA 1
ATOM 2382 C C . LYS A 1 305 ? -30.827 4.052 31.569 1.00 37.31 305 LYS A C 1
ATOM 2384 O O . LYS A 1 305 ? -31.527 3.186 32.078 1.00 37.31 305 LYS A O 1
ATOM 2389 N N . ASN A 1 306 ? -29.987 4.858 32.233 1.00 32.06 306 ASN A N 1
ATOM 2390 C CA . ASN A 1 306 ? -30.123 5.495 33.572 1.00 32.06 306 ASN A CA 1
ATOM 2391 C C . ASN A 1 306 ? -28.801 6.275 33.829 1.00 32.06 306 ASN A C 1
ATOM 2393 O O . ASN A 1 306 ? -27.743 5.715 33.564 1.00 32.06 306 ASN A O 1
ATOM 2397 N N . ARG A 1 307 ? -28.765 7.615 34.018 1.00 34.41 307 ARG A N 1
ATOM 2398 C CA . ARG A 1 307 ? -29.035 8.424 35.247 1.00 34.41 307 ARG A CA 1
ATOM 2399 C C . ARG A 1 307 ? -28.301 7.866 36.478 1.00 34.41 307 ARG A C 1
ATOM 2401 O O . ARG A 1 307 ? -28.403 6.669 36.693 1.00 34.41 307 ARG A O 1
ATOM 2408 N N . GLU A 1 308 ? -27.589 8.604 37.330 1.00 38.25 308 GLU A N 1
ATOM 2409 C CA . GLU A 1 308 ? -27.397 10.036 37.642 1.00 38.25 308 GLU A CA 1
ATOM 2410 C C . GLU A 1 308 ? -26.169 10.130 38.601 1.00 38.25 308 GLU A C 1
ATOM 2412 O O . GLU A 1 308 ? -25.619 9.086 38.955 1.00 38.25 308 GLU A O 1
ATOM 2417 N N . ASP A 1 309 ? -25.825 11.351 39.039 1.00 39.84 309 ASP A N 1
ATOM 2418 C CA . ASP A 1 309 ? -25.264 11.716 40.367 1.00 39.84 309 ASP A CA 1
ATOM 2419 C C . ASP A 1 309 ? -23.781 12.155 40.512 1.00 39.84 309 ASP A C 1
ATOM 2421 O O . ASP A 1 309 ? -22.858 11.344 40.568 1.00 39.84 309 ASP A O 1
ATOM 2425 N N . ASP A 1 310 ? -23.608 13.488 40.518 1.00 39.41 310 ASP A N 1
ATOM 2426 C CA . ASP A 1 310 ? -23.063 14.373 41.572 1.00 39.41 310 ASP A CA 1
ATOM 2427 C C . ASP A 1 310 ? -21.725 14.079 42.287 1.00 39.41 310 ASP A C 1
ATOM 2429 O O . ASP A 1 310 ? -21.480 12.998 42.816 1.00 39.41 310 ASP A O 1
ATOM 2433 N N . GLY A 1 311 ? -20.902 15.135 42.419 1.00 34.19 311 GLY A N 1
ATOM 2434 C CA . GLY A 1 311 ? -19.894 15.220 43.485 1.00 34.19 311 GLY A CA 1
ATOM 2435 C C . GLY A 1 311 ? -18.674 16.115 43.227 1.00 34.19 311 GLY A C 1
ATOM 2436 O O . GLY A 1 311 ? -17.620 15.611 42.861 1.00 34.19 311 GLY A O 1
ATOM 2437 N N . ASP A 1 312 ? -18.850 17.416 43.464 1.00 35.75 312 ASP A N 1
ATOM 2438 C CA . ASP A 1 312 ? -17.977 18.348 44.205 1.00 35.75 312 ASP A CA 1
ATOM 2439 C C . ASP A 1 312 ? -16.473 18.572 43.895 1.00 35.75 312 ASP A C 1
ATOM 2441 O O . ASP A 1 312 ? -15.600 17.716 44.030 1.00 35.75 312 ASP A O 1
ATOM 2445 N N . ASP A 1 313 ? -16.213 19.857 43.621 1.00 43.91 313 ASP A N 1
ATOM 2446 C CA . ASP A 1 313 ? -15.002 20.667 43.837 1.00 43.91 313 ASP A CA 1
ATOM 2447 C C . ASP A 1 313 ? -14.654 20.747 45.348 1.00 43.91 313 ASP A C 1
ATOM 2449 O O . ASP A 1 313 ? -15.574 20.737 46.175 1.00 43.91 313 ASP A O 1
ATOM 2453 N N . PRO A 1 314 ? -13.371 20.842 45.763 1.00 54.72 314 PRO A N 1
ATOM 2454 C CA . PRO A 1 314 ? -12.856 22.184 46.073 1.00 54.72 314 PRO A CA 1
ATOM 2455 C C . PRO A 1 314 ? -11.338 22.410 45.847 1.00 54.72 314 PRO A C 1
ATOM 2457 O O . PRO A 1 314 ? -10.499 21.593 46.220 1.00 54.72 314 PRO A O 1
ATOM 2460 N N . SER A 1 315 ? -11.028 23.624 45.381 1.00 40.22 315 SER A N 1
ATOM 2461 C CA . SER A 1 315 ? -10.051 24.597 45.929 1.00 40.22 315 SER A CA 1
ATOM 2462 C C . SER A 1 315 ? -8.545 24.257 46.061 1.00 40.22 315 SER A C 1
ATOM 2464 O O . SER A 1 315 ? -8.135 23.436 46.876 1.00 40.22 315 SER A O 1
ATOM 2466 N N . ASP A 1 316 ? -7.751 25.046 45.314 1.00 42.41 316 ASP A N 1
ATOM 2467 C CA . ASP A 1 316 ? -6.439 25.709 45.570 1.00 42.41 316 ASP A CA 1
ATOM 2468 C C . ASP A 1 316 ? -5.792 25.616 46.983 1.00 42.41 316 ASP A C 1
ATOM 2470 O O . ASP A 1 316 ? -6.534 25.533 47.966 1.00 42.41 316 ASP A O 1
ATOM 2474 N N . PRO A 1 317 ? -4.440 25.763 47.158 1.00 53.12 317 PRO A N 1
ATOM 2475 C CA . PRO A 1 317 ? -3.693 26.935 46.645 1.00 53.12 317 PRO A CA 1
ATOM 2476 C C . PRO A 1 317 ? -2.168 26.810 46.345 1.00 53.12 317 PRO A C 1
ATOM 2478 O O . PRO A 1 317 ? -1.509 25.826 46.665 1.00 53.12 317 PRO A O 1
ATOM 2481 N N . ASP A 1 318 ? -1.651 27.902 45.757 1.00 42.69 318 ASP A N 1
ATOM 2482 C CA . ASP A 1 318 ? -0.329 28.560 45.885 1.00 42.69 318 ASP A CA 1
ATOM 2483 C C . ASP A 1 318 ? 0.981 27.749 45.938 1.00 42.69 318 ASP A C 1
ATOM 2485 O O . ASP A 1 318 ? 1.229 26.995 46.875 1.00 42.69 318 ASP A O 1
ATOM 2489 N N . SER A 1 319 ? 1.929 28.115 45.055 1.00 40.22 319 SER A N 1
ATOM 2490 C CA . SER A 1 319 ? 3.321 28.355 45.482 1.00 40.22 319 SER A CA 1
ATOM 2491 C C . SER A 1 319 ? 4.169 29.130 44.449 1.00 40.22 319 SER A C 1
ATOM 2493 O O . SER A 1 319 ? 4.594 28.592 43.430 1.00 40.22 319 SER A O 1
ATOM 2495 N N . SER A 1 320 ? 4.409 30.406 44.771 1.00 40.75 320 SER A N 1
ATOM 2496 C CA . SER A 1 320 ? 5.717 31.088 44.894 1.00 40.75 320 SER A CA 1
ATOM 2497 C C . SER A 1 320 ? 6.833 30.900 43.844 1.00 40.75 320 SER A C 1
ATOM 2499 O O . SER A 1 320 ? 7.426 29.830 43.727 1.00 40.75 320 SER A O 1
ATOM 2501 N N . ASP A 1 321 ? 7.197 32.032 43.227 1.00 40.81 321 ASP A N 1
ATOM 2502 C CA . ASP A 1 321 ? 8.524 32.682 43.212 1.00 40.81 321 ASP A CA 1
ATOM 2503 C C . ASP A 1 321 ? 9.805 31.823 43.221 1.00 40.81 321 ASP A C 1
ATOM 2505 O O . ASP A 1 321 ? 10.079 31.092 44.171 1.00 40.81 321 ASP A O 1
ATOM 2509 N N . ASN A 1 322 ? 10.692 32.066 42.243 1.00 41.91 322 ASN A N 1
ATOM 2510 C CA . ASN A 1 322 ? 11.974 32.738 42.514 1.00 41.91 322 ASN A CA 1
ATOM 2511 C C . ASN A 1 322 ? 12.840 33.000 41.264 1.00 41.91 322 ASN A C 1
ATOM 2513 O O . ASN A 1 322 ? 12.909 32.204 40.330 1.00 41.91 322 ASN A O 1
ATOM 2517 N N . ASP A 1 323 ? 13.578 34.103 41.402 1.00 39.38 323 ASP A N 1
ATOM 2518 C CA . ASP A 1 323 ? 14.948 34.377 40.954 1.00 39.38 323 ASP A CA 1
ATOM 2519 C C . ASP A 1 323 ? 15.244 34.958 39.559 1.00 39.38 323 ASP A C 1
ATOM 2521 O O . ASP A 1 323 ? 15.443 34.282 38.551 1.00 39.38 323 ASP A O 1
ATOM 2525 N N . GLU A 1 324 ? 15.300 36.295 39.570 1.00 37.84 324 GLU A N 1
ATOM 2526 C CA . GLU A 1 324 ? 16.493 37.129 39.349 1.00 37.84 324 GLU A CA 1
ATOM 2527 C C . GLU A 1 324 ? 17.647 36.619 38.466 1.00 37.84 324 GLU A C 1
ATOM 2529 O O . GLU A 1 324 ? 18.206 35.544 38.657 1.00 37.84 324 GLU A O 1
ATOM 2534 N N . GLY A 1 325 ? 18.191 37.537 37.650 1.00 37.41 325 GLY A N 1
ATOM 2535 C CA . GLY A 1 325 ? 19.646 37.532 37.473 1.00 37.41 325 GLY A CA 1
ATOM 2536 C C . GLY A 1 325 ? 20.245 38.156 36.218 1.00 37.41 325 GLY A C 1
ATOM 2537 O O . GLY A 1 325 ? 20.788 37.453 35.381 1.00 37.41 325 GLY A O 1
ATOM 2538 N N . ARG A 1 326 ? 20.343 39.490 36.229 1.00 37.84 326 ARG A N 1
ATOM 2539 C CA . ARG A 1 326 ? 21.563 40.255 35.882 1.00 37.84 326 ARG A CA 1
ATOM 2540 C C . ARG A 1 326 ? 22.089 40.348 34.429 1.00 37.84 326 ARG A C 1
ATOM 2542 O O . ARG A 1 326 ? 22.750 39.471 33.894 1.00 37.84 326 ARG A O 1
ATOM 2549 N N . SER A 1 327 ? 22.076 41.616 33.996 1.00 40.12 327 SER A N 1
ATOM 2550 C CA . SER A 1 327 ? 23.261 42.416 33.616 1.00 40.12 327 SER A CA 1
ATOM 2551 C C . SER A 1 327 ? 23.821 42.349 32.188 1.00 40.12 327 SER A C 1
ATOM 2553 O O . SER A 1 327 ? 24.697 41.554 31.877 1.00 40.12 327 SER A O 1
ATOM 2555 N N . GLY A 1 328 ? 23.583 43.443 31.456 1.00 36.91 328 GLY A N 1
ATOM 2556 C CA . GLY A 1 328 ? 24.671 44.409 31.242 1.00 36.91 328 GLY A CA 1
ATOM 2557 C C . GLY A 1 328 ? 25.106 44.708 29.795 1.00 36.91 328 GLY A C 1
ATOM 2558 O O . GLY A 1 328 ? 24.862 43.921 28.892 1.00 36.91 328 GLY A O 1
ATOM 2559 N N . PRO A 1 329 ? 25.728 45.884 29.550 1.00 63.12 329 PRO A N 1
ATOM 2560 C CA . PRO A 1 329 ? 25.486 46.689 28.346 1.00 63.12 329 PRO A CA 1
ATOM 2561 C C . PRO A 1 329 ? 26.748 46.987 27.506 1.00 63.12 329 PRO A C 1
ATOM 2563 O O . PRO A 1 329 ? 27.856 46.884 28.021 1.00 63.12 329 PRO A O 1
ATOM 2566 N N . ARG A 1 330 ? 26.576 47.511 26.272 1.00 39.16 330 ARG A N 1
ATOM 2567 C CA . ARG A 1 330 ? 27.218 48.748 25.728 1.00 39.16 330 ARG A CA 1
ATOM 2568 C C . ARG A 1 330 ? 27.493 48.753 24.207 1.00 39.16 330 ARG A C 1
ATOM 2570 O O . ARG A 1 330 ? 28.165 47.884 23.677 1.00 39.16 330 ARG A O 1
ATOM 2577 N N . ARG A 1 331 ? 27.172 49.931 23.643 1.00 38.19 331 ARG A N 1
ATOM 2578 C CA . ARG A 1 331 ? 27.935 50.790 22.699 1.00 38.19 331 ARG A CA 1
ATOM 2579 C C . ARG A 1 331 ? 27.951 50.509 21.184 1.00 38.19 331 ARG A C 1
ATOM 2581 O O . ARG A 1 331 ? 28.642 49.636 20.692 1.00 38.19 331 ARG A O 1
ATOM 2588 N N . ASN A 1 332 ? 27.334 51.474 20.488 1.00 41.62 332 ASN A N 1
ATOM 2589 C CA . ASN A 1 332 ? 27.887 52.380 19.464 1.00 41.62 332 ASN A CA 1
ATOM 2590 C C . ASN A 1 332 ? 28.777 51.823 18.342 1.00 41.62 332 ASN A C 1
ATOM 2592 O O . ASN A 1 332 ? 29.926 51.462 18.567 1.00 41.62 332 ASN A O 1
ATOM 2596 N N . GLY A 1 333 ? 28.327 52.040 17.101 1.00 36.41 333 GLY A N 1
ATOM 2597 C CA . GLY A 1 333 ? 29.178 51.994 15.912 1.00 36.41 333 GLY A CA 1
ATOM 2598 C C . GLY A 1 333 ? 28.516 52.612 14.681 1.00 36.41 333 GLY A C 1
ATOM 2599 O O . GLY A 1 333 ? 28.038 51.904 13.805 1.00 36.41 333 GLY A O 1
ATOM 2600 N N . ARG A 1 334 ? 28.483 53.949 14.616 1.00 48.69 334 ARG A N 1
ATOM 2601 C CA . ARG A 1 334 ? 28.212 54.727 13.393 1.00 48.69 334 ARG A CA 1
ATOM 2602 C C . ARG A 1 334 ? 29.345 54.476 12.391 1.00 48.69 334 ARG A C 1
ATOM 2604 O O . ARG A 1 334 ? 30.496 54.741 12.717 1.00 48.69 334 ARG A O 1
ATOM 2611 N N . GLY A 1 335 ? 29.015 54.089 11.161 1.00 38.84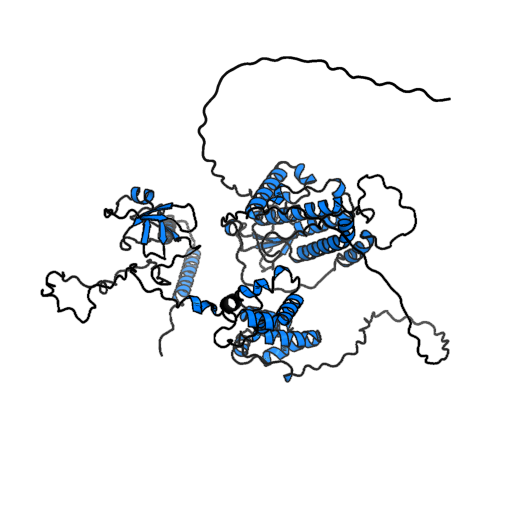 335 GLY A N 1
ATOM 2612 C CA . GLY A 1 335 ? 29.972 54.008 10.056 1.00 38.84 335 GLY A CA 1
ATOM 2613 C C . GLY A 1 335 ? 29.285 54.183 8.706 1.00 38.84 335 GLY A C 1
ATOM 2614 O O . GLY A 1 335 ? 28.755 53.230 8.150 1.00 38.84 335 GLY A O 1
ATOM 2615 N N . LYS A 1 336 ? 29.287 55.415 8.185 1.00 47.94 336 LYS A N 1
ATOM 2616 C CA . LYS A 1 336 ? 29.000 55.720 6.776 1.00 47.94 336 LYS A CA 1
ATOM 2617 C C . LYS A 1 336 ? 30.160 55.198 5.919 1.00 47.94 336 LYS A C 1
ATOM 2619 O O . LYS A 1 336 ? 31.298 55.591 6.157 1.00 47.94 336 LYS A O 1
ATOM 2624 N N . GLY A 1 337 ? 29.869 54.401 4.894 1.00 39.94 337 GLY A N 1
ATOM 2625 C CA . GLY A 1 337 ? 30.842 53.935 3.903 1.00 39.94 337 GLY A CA 1
ATOM 2626 C C . GLY A 1 337 ? 30.185 53.812 2.535 1.00 39.94 337 GLY A C 1
ATOM 2627 O O . GLY A 1 337 ? 29.208 53.092 2.379 1.00 39.94 337 GLY A O 1
ATOM 2628 N N . ARG A 1 338 ? 30.686 54.582 1.573 1.00 40.75 338 ARG A N 1
ATOM 2629 C CA . ARG A 1 338 ? 30.167 54.731 0.212 1.00 40.75 338 ARG A CA 1
ATOM 2630 C C . ARG A 1 338 ? 30.459 53.497 -0.650 1.00 40.75 338 ARG A C 1
ATOM 2632 O O . ARG A 1 338 ? 31.556 52.959 -0.597 1.00 40.75 338 ARG A O 1
ATOM 2639 N N . GLY A 1 339 ? 29.475 53.157 -1.481 1.00 44.06 339 GLY A N 1
ATOM 2640 C CA . GLY A 1 339 ? 29.585 52.766 -2.890 1.00 44.06 339 GLY A CA 1
ATOM 2641 C C . GLY A 1 339 ? 30.830 52.022 -3.375 1.00 44.06 339 GLY A C 1
ATOM 2642 O O . GLY A 1 339 ? 31.885 52.622 -3.568 1.00 44.06 339 GLY A O 1
ATOM 2643 N N . ARG A 1 340 ? 30.626 50.761 -3.762 1.00 42.09 340 ARG A N 1
ATOM 2644 C CA . ARG A 1 340 ? 31.164 50.222 -5.016 1.00 42.09 340 ARG A CA 1
ATOM 2645 C C . ARG A 1 340 ? 30.380 48.980 -5.428 1.00 42.09 340 ARG A C 1
ATOM 2647 O O . ARG A 1 340 ? 30.290 48.023 -4.665 1.00 42.09 340 ARG A O 1
ATOM 2654 N N . GLU A 1 341 ? 29.805 49.053 -6.623 1.00 52.59 341 GLU A N 1
ATOM 2655 C CA . GLU A 1 341 ? 29.208 47.946 -7.365 1.00 52.59 341 GLU A CA 1
ATOM 2656 C C . GLU A 1 341 ? 30.138 46.731 -7.339 1.00 52.59 341 GLU A C 1
ATOM 2658 O O . GLU A 1 341 ? 31.305 46.807 -7.732 1.00 52.59 341 GLU A O 1
ATOM 2663 N N . ARG A 1 342 ? 29.620 45.602 -6.861 1.00 43.72 342 ARG A N 1
ATOM 2664 C CA . ARG A 1 342 ? 30.221 44.294 -7.088 1.00 43.72 342 ARG A CA 1
ATOM 2665 C C . ARG A 1 342 ? 29.101 43.301 -7.332 1.00 43.72 342 ARG A C 1
ATOM 2667 O O . ARG A 1 342 ? 28.193 43.163 -6.517 1.00 43.72 342 ARG A O 1
ATOM 2674 N N . GLU A 1 343 ? 29.184 42.688 -8.502 1.00 49.44 343 GLU A N 1
ATOM 2675 C CA . GLU A 1 343 ? 28.264 41.714 -9.068 1.00 49.44 343 GLU A CA 1
ATOM 2676 C C . GLU A 1 343 ? 27.781 40.692 -8.036 1.00 49.44 343 GLU A C 1
ATOM 2678 O O . GLU A 1 343 ? 28.559 40.059 -7.317 1.00 49.44 343 GLU A O 1
ATOM 2683 N N . SER A 1 344 ? 26.467 40.512 -8.012 1.00 45.72 344 SER A N 1
ATOM 2684 C CA . SER A 1 344 ? 25.724 39.530 -7.238 1.00 45.72 344 SER A CA 1
ATOM 2685 C C . SER A 1 344 ? 26.029 38.100 -7.704 1.00 45.72 344 SER A C 1
ATOM 2687 O O . SER A 1 344 ? 25.206 37.427 -8.322 1.00 45.72 344 SER A O 1
ATOM 2689 N N . LYS A 1 345 ? 27.201 37.572 -7.332 1.00 47.09 345 LYS A N 1
ATOM 2690 C CA . LYS A 1 345 ? 27.359 36.123 -7.164 1.00 47.09 345 LYS A CA 1
ATOM 2691 C C . LYS A 1 345 ? 26.556 35.720 -5.935 1.00 47.09 345 LYS A C 1
ATOM 2693 O O . LYS A 1 345 ? 26.992 35.912 -4.804 1.00 47.09 345 LYS A O 1
ATOM 2698 N N . LYS A 1 346 ? 25.362 35.185 -6.188 1.00 47.47 346 LYS A N 1
ATOM 2699 C CA . LYS A 1 346 ? 24.486 34.495 -5.239 1.00 47.47 346 LYS A CA 1
ATOM 2700 C C . LYS A 1 346 ? 25.238 33.283 -4.670 1.00 47.47 346 LYS A C 1
ATOM 2702 O O . LYS A 1 346 ? 25.059 32.160 -5.126 1.00 47.47 346 LYS A O 1
ATOM 2707 N N . SER A 1 347 ? 26.149 33.521 -3.728 1.00 47.12 347 SER A N 1
ATOM 2708 C CA . SER A 1 347 ? 26.716 32.474 -2.889 1.00 47.12 347 SER A CA 1
ATOM 2709 C C . SER A 1 347 ? 25.601 32.028 -1.960 1.00 47.12 347 SER A C 1
ATOM 2711 O O . SER A 1 347 ? 25.290 32.699 -0.978 1.00 47.12 347 SER A O 1
ATOM 2713 N N . GLU A 1 348 ? 24.959 30.937 -2.354 1.00 52.81 348 GLU A N 1
ATOM 2714 C CA . GLU A 1 348 ? 24.135 30.089 -1.511 1.00 52.81 348 GLU A CA 1
ATOM 2715 C C . GLU A 1 348 ? 24.841 29.949 -0.157 1.00 52.81 348 GLU A C 1
ATOM 2717 O O . GLU A 1 348 ? 25.915 29.348 -0.046 1.00 52.81 348 GLU A O 1
ATOM 2722 N N . SER A 1 349 ? 24.305 30.640 0.847 1.00 45.72 349 SER A N 1
ATOM 2723 C CA . SER A 1 349 ? 24.773 30.576 2.219 1.00 45.72 349 SER A CA 1
ATOM 2724 C C . SER A 1 349 ? 24.523 29.155 2.695 1.00 45.72 349 SER A C 1
ATOM 2726 O O . SER A 1 349 ? 23.439 28.843 3.178 1.00 45.72 349 SER A O 1
ATOM 2728 N N . LYS A 1 350 ? 25.517 28.282 2.501 1.00 49.50 350 LYS A N 1
ATOM 2729 C CA . LYS A 1 350 ? 25.611 27.023 3.228 1.00 49.50 350 LYS A CA 1
ATOM 2730 C C . LYS A 1 350 ? 25.562 27.405 4.692 1.00 49.50 350 LYS A C 1
ATOM 2732 O O . LYS A 1 350 ? 26.503 28.011 5.204 1.00 49.50 350 LYS A O 1
ATOM 2737 N N . GLU A 1 351 ? 24.422 27.139 5.308 1.00 53.75 351 GLU A N 1
ATOM 2738 C CA . GLU A 1 351 ? 24.254 27.227 6.743 1.00 53.75 351 GLU A CA 1
ATOM 2739 C C . GLU A 1 351 ? 25.460 26.525 7.365 1.00 53.75 351 GLU A C 1
ATOM 2741 O O . GLU A 1 351 ? 25.782 25.386 7.016 1.00 53.75 351 GLU A O 1
ATOM 2746 N N . ASN A 1 352 ? 26.190 27.258 8.207 1.00 45.75 352 ASN A N 1
ATOM 2747 C CA . ASN A 1 352 ? 27.241 26.711 9.052 1.00 45.75 352 ASN A CA 1
ATOM 2748 C C . ASN A 1 352 ? 26.565 25.817 10.098 1.00 45.75 352 ASN A C 1
ATOM 2750 O O . ASN A 1 352 ? 26.495 26.145 11.280 1.00 45.75 352 ASN A O 1
ATOM 2754 N N . GLU A 1 353 ? 26.009 24.702 9.638 1.00 52.94 353 GLU A N 1
ATOM 2755 C CA . GLU A 1 353 ? 25.617 23.592 10.473 1.00 52.94 353 GLU A CA 1
ATOM 2756 C C . GLU A 1 353 ? 26.910 23.091 11.118 1.00 52.94 353 GLU A C 1
ATOM 2758 O O . GLU A 1 353 ? 27.896 22.808 10.428 1.00 52.94 353 GLU A O 1
ATOM 2763 N N . VAL A 1 354 ? 26.941 23.081 12.450 1.00 44.31 354 VAL A N 1
ATOM 2764 C CA . VAL A 1 354 ? 28.060 22.568 13.242 1.00 44.31 354 VAL A CA 1
ATOM 2765 C C . VAL A 1 354 ? 28.238 21.099 12.869 1.00 44.31 354 VAL A C 1
ATOM 2767 O O . VAL A 1 354 ? 27.579 20.205 13.395 1.00 44.31 354 VAL A O 1
ATOM 2770 N N . ARG A 1 355 ? 29.090 20.855 11.875 1.00 53.53 355 ARG A N 1
ATOM 2771 C CA . ARG A 1 355 ? 29.289 19.541 11.285 1.00 53.53 355 ARG A CA 1
ATOM 2772 C C . ARG A 1 355 ? 30.287 18.810 12.160 1.00 53.53 355 ARG A C 1
ATOM 2774 O O . ARG A 1 355 ? 31.491 19.033 12.068 1.00 53.53 355 ARG A O 1
ATOM 2781 N N . PHE A 1 356 ? 29.790 17.937 13.028 1.00 63.66 356 PHE A N 1
ATOM 2782 C CA . PHE A 1 356 ? 30.653 16.917 13.601 1.00 63.66 356 PHE A CA 1
ATOM 2783 C C . PHE A 1 356 ? 31.202 16.091 12.435 1.00 63.66 356 PHE A C 1
ATOM 2785 O O . PHE A 1 356 ? 30.425 15.504 11.676 1.00 63.66 356 PHE A O 1
ATOM 2792 N N . ASP A 1 357 ? 32.527 16.071 12.267 1.00 62.97 357 ASP A N 1
ATOM 2793 C CA . ASP A 1 357 ? 33.212 15.179 11.331 1.00 62.97 357 ASP A CA 1
ATOM 2794 C C . ASP A 1 357 ? 33.018 13.734 11.812 1.00 62.97 357 ASP A C 1
ATOM 2796 O O . ASP A 1 357 ? 33.868 13.118 12.459 1.00 62.97 357 ASP A O 1
ATOM 2800 N N . LEU A 1 358 ? 31.841 13.184 11.517 1.00 74.19 358 LEU A N 1
ATOM 2801 C CA . LEU A 1 358 ? 31.488 11.793 11.744 1.00 74.19 358 LEU A CA 1
ATOM 2802 C C . LEU A 1 358 ? 32.203 10.954 10.687 1.00 74.19 358 LEU A C 1
ATOM 2804 O O . LEU A 1 358 ? 31.600 10.429 9.752 1.00 74.19 358 LEU A O 1
ATOM 2808 N N . LYS A 1 359 ? 33.526 10.848 10.821 1.00 86.44 359 LYS A N 1
ATOM 2809 C CA . LYS A 1 359 ? 34.317 9.887 10.064 1.00 86.44 359 LYS A CA 1
ATOM 2810 C C . LYS A 1 359 ? 33.841 8.494 10.470 1.00 86.44 359 LYS A C 1
ATOM 2812 O O . LYS A 1 359 ? 34.142 8.025 11.570 1.00 86.44 359 LYS A O 1
ATOM 2817 N N . LEU A 1 360 ? 33.063 7.858 9.595 1.00 92.06 360 LEU A N 1
ATOM 2818 C CA . LEU A 1 360 ? 32.544 6.513 9.807 1.00 92.06 360 LEU A CA 1
ATOM 2819 C C . LEU A 1 360 ? 33.719 5.555 10.040 1.00 92.06 360 LEU A C 1
ATOM 2821 O O . LEU A 1 360 ? 34.534 5.318 9.149 1.00 92.06 360 LEU A O 1
ATOM 2825 N N . LYS A 1 361 ? 33.832 5.019 11.259 1.00 94.25 361 LYS A N 1
ATOM 2826 C CA . LYS A 1 361 ? 34.833 3.996 11.573 1.00 94.25 361 LYS A CA 1
ATOM 2827 C C . LYS A 1 361 ? 34.422 2.692 10.894 1.00 94.25 361 LYS A C 1
ATOM 2829 O O . LYS A 1 361 ? 33.297 2.240 11.090 1.00 94.25 361 LYS A O 1
ATOM 2834 N N . TYR A 1 362 ? 35.339 2.075 10.151 1.00 95.44 362 TYR A N 1
ATOM 2835 C CA . TYR A 1 362 ? 35.093 0.813 9.444 1.00 95.44 362 TYR A CA 1
ATOM 2836 C C . TYR A 1 362 ? 34.542 -0.281 10.378 1.00 95.44 362 TYR A C 1
ATOM 2838 O O . TYR A 1 362 ? 33.559 -0.946 10.058 1.00 95.44 362 TYR A O 1
ATOM 2846 N N . ASP A 1 363 ? 35.099 -0.386 11.588 1.00 94.81 363 ASP A N 1
ATOM 2847 C CA . ASP A 1 363 ? 34.701 -1.387 12.586 1.00 94.81 363 ASP A CA 1
ATOM 2848 C C . ASP A 1 363 ? 33.321 -1.144 13.208 1.00 94.81 363 ASP A C 1
ATOM 2850 O O . ASP A 1 363 ? 32.723 -2.066 13.763 1.00 94.81 363 ASP A O 1
ATOM 2854 N N . ALA A 1 364 ? 32.781 0.076 13.102 1.00 95.88 364 ALA A N 1
ATOM 2855 C CA . ALA A 1 364 ? 31.435 0.378 13.585 1.00 95.88 364 ALA A CA 1
ATOM 2856 C C . ALA A 1 364 ? 30.347 -0.265 12.706 1.00 95.88 364 ALA A C 1
ATOM 2858 O O . ALA A 1 364 ? 29.223 -0.476 13.173 1.00 95.88 364 ALA A O 1
ATOM 2859 N N . VAL A 1 365 ? 30.673 -0.599 11.451 1.00 97.75 365 VAL A N 1
ATOM 2860 C CA . VAL A 1 365 ? 29.750 -1.254 10.521 1.00 97.75 365 VAL A CA 1
ATOM 2861 C C . VAL A 1 365 ? 29.710 -2.759 10.827 1.00 97.75 365 VAL A C 1
ATOM 2863 O O . VAL A 1 365 ? 30.746 -3.429 10.769 1.00 97.75 365 VAL A O 1
ATOM 2866 N N . PRO A 1 366 ? 28.544 -3.333 11.174 1.00 98.06 366 PRO A N 1
ATOM 2867 C CA . PRO A 1 366 ? 28.438 -4.756 11.490 1.00 98.06 366 PRO A CA 1
ATOM 2868 C C . PRO A 1 366 ? 28.702 -5.620 10.249 1.00 98.06 366 PRO A C 1
ATOM 2870 O O . PRO A 1 366 ? 28.219 -5.304 9.162 1.00 98.06 366 PRO A O 1
ATOM 2873 N N . SER A 1 367 ? 29.427 -6.726 10.410 1.00 98.25 367 SER A N 1
ATOM 2874 C CA . SER A 1 367 ? 29.587 -7.725 9.349 1.00 98.25 367 SER A CA 1
ATOM 2875 C C . SER A 1 367 ? 28.356 -8.626 9.219 1.00 98.25 367 SER A C 1
ATOM 2877 O O . SER A 1 367 ? 27.571 -8.759 10.163 1.00 98.25 367 SER A O 1
ATOM 2879 N N . TRP A 1 368 ? 28.179 -9.233 8.044 1.00 98.50 368 TRP A N 1
ATOM 2880 C CA . TRP A 1 368 ? 27.105 -10.195 7.788 1.00 98.50 368 TRP A CA 1
ATOM 2881 C C . TRP A 1 368 ? 27.534 -11.279 6.810 1.00 98.50 368 TRP A C 1
ATOM 2883 O O . TRP A 1 368 ? 28.118 -11.003 5.767 1.00 98.50 368 TRP A O 1
ATOM 2893 N N . ASP A 1 369 ? 27.208 -12.516 7.159 1.00 98.06 369 ASP A N 1
ATOM 2894 C CA . ASP A 1 369 ? 27.647 -13.744 6.500 1.00 98.06 369 ASP A CA 1
ATOM 2895 C C . ASP A 1 369 ? 26.686 -14.244 5.409 1.00 98.06 369 ASP A C 1
ATOM 2897 O O . ASP A 1 369 ? 26.971 -15.209 4.699 1.00 98.06 369 ASP A O 1
ATOM 2901 N N . GLY A 1 370 ? 25.532 -13.597 5.251 1.00 97.62 370 GLY A N 1
ATOM 2902 C CA . GLY A 1 370 ? 24.467 -14.063 4.364 1.00 97.62 370 GLY A CA 1
ATOM 2903 C C . GLY A 1 370 ? 23.401 -14.905 5.069 1.00 97.62 370 GLY A C 1
ATOM 2904 O O . GLY A 1 370 ? 22.542 -15.476 4.392 1.00 97.62 370 GLY A O 1
ATOM 2905 N N . ASP A 1 371 ? 23.408 -15.010 6.406 1.00 97.56 371 ASP A N 1
ATOM 2906 C CA . ASP A 1 371 ? 22.331 -15.690 7.125 1.00 97.56 371 ASP A CA 1
ATOM 2907 C C . ASP A 1 371 ? 21.024 -14.881 7.077 1.00 97.56 371 ASP A C 1
ATOM 2909 O O . ASP A 1 371 ? 20.850 -13.821 7.690 1.00 97.56 371 ASP A O 1
ATOM 2913 N N . SER A 1 372 ? 20.056 -15.459 6.367 1.00 95.69 372 SER A N 1
ATOM 2914 C CA . SER A 1 372 ? 18.681 -14.982 6.230 1.00 95.69 372 SER A CA 1
ATOM 2915 C C . SER A 1 372 ? 17.907 -14.825 7.547 1.00 95.69 372 SER A C 1
ATOM 2917 O O . SER A 1 372 ? 16.884 -14.143 7.558 1.00 95.69 372 SER A O 1
ATOM 2919 N N . LYS A 1 373 ? 18.342 -15.453 8.651 1.00 93.88 373 LYS A N 1
ATOM 2920 C CA . LYS A 1 373 ? 17.670 -15.344 9.960 1.00 93.88 373 LYS A CA 1
ATOM 2921 C C . LYS A 1 373 ? 17.982 -14.030 10.673 1.00 93.88 373 LYS A C 1
ATOM 2923 O O . LYS A 1 373 ? 17.144 -13.534 11.424 1.00 93.88 373 LYS A O 1
ATOM 2928 N N . ILE A 1 374 ? 19.175 -13.477 10.453 1.00 96.44 374 ILE A N 1
ATOM 2929 C CA . ILE A 1 374 ? 19.642 -12.247 11.110 1.00 96.44 374 ILE A CA 1
ATOM 2930 C C . ILE A 1 374 ? 19.603 -11.025 10.188 1.00 96.44 374 ILE A C 1
ATOM 2932 O O . ILE A 1 374 ? 19.790 -9.911 10.674 1.00 96.44 374 ILE A O 1
ATOM 2936 N N . ILE A 1 375 ? 19.307 -11.213 8.894 1.00 97.19 375 ILE A N 1
ATOM 2937 C CA . ILE A 1 375 ? 19.321 -10.150 7.879 1.00 97.19 375 ILE A CA 1
ATOM 2938 C C . ILE A 1 375 ? 18.478 -8.931 8.271 1.00 97.19 375 ILE A C 1
ATOM 2940 O O . ILE A 1 375 ? 18.949 -7.811 8.139 1.00 97.19 375 ILE A O 1
ATOM 2944 N N . VAL A 1 376 ? 17.279 -9.126 8.833 1.00 95.62 376 VAL A N 1
ATOM 2945 C CA . VAL A 1 376 ? 16.398 -8.014 9.241 1.00 95.62 376 VAL A CA 1
ATOM 2946 C C . VAL A 1 376 ? 17.052 -7.175 10.343 1.00 95.62 376 VAL A C 1
ATOM 2948 O O . VAL A 1 376 ? 17.142 -5.958 10.220 1.00 95.62 376 VAL A O 1
ATOM 2951 N N . LYS A 1 377 ? 17.594 -7.823 11.383 1.00 95.56 377 LYS A N 1
ATOM 2952 C CA . LYS A 1 377 ? 18.284 -7.137 12.491 1.00 95.56 377 LYS A CA 1
ATOM 2953 C C . LYS A 1 377 ? 19.560 -6.437 12.024 1.00 95.56 377 LYS A C 1
ATOM 2955 O O . LYS A 1 377 ? 19.917 -5.379 12.542 1.00 95.56 377 LYS A O 1
ATOM 2960 N N . TRP A 1 378 ? 20.269 -7.048 11.078 1.00 98.00 378 TRP A N 1
ATOM 2961 C CA . TRP A 1 378 ? 21.472 -6.473 10.490 1.00 98.00 378 TRP A CA 1
ATOM 2962 C C . TRP A 1 378 ? 21.144 -5.233 9.644 1.00 98.00 378 TRP A C 1
ATOM 2964 O O . TRP A 1 378 ? 21.752 -4.185 9.867 1.00 98.00 378 TRP A O 1
ATOM 2974 N N . LEU A 1 379 ? 20.124 -5.306 8.778 1.00 98.06 379 LEU A N 1
ATOM 2975 C CA . LEU A 1 379 ? 19.629 -4.173 7.988 1.00 98.06 379 LEU A CA 1
ATOM 2976 C C . LEU A 1 379 ? 19.180 -3.013 8.886 1.00 98.06 379 LEU A C 1
ATOM 2978 O O . LEU A 1 379 ? 19.642 -1.895 8.691 1.00 98.06 379 LEU A O 1
ATOM 2982 N N . GLU A 1 380 ? 18.377 -3.279 9.923 1.00 97.12 380 GLU A N 1
ATOM 2983 C CA . GLU A 1 380 ? 17.949 -2.259 10.897 1.00 97.12 380 GLU A CA 1
ATOM 2984 C C . GLU A 1 380 ? 19.141 -1.577 11.589 1.00 97.12 380 GLU A C 1
ATOM 2986 O O . GLU A 1 380 ? 19.120 -0.377 11.871 1.00 97.12 380 GLU A O 1
ATOM 2991 N N . ARG A 1 381 ? 20.217 -2.325 11.878 1.00 97.81 381 ARG A N 1
ATOM 2992 C CA . ARG A 1 381 ? 21.425 -1.754 12.484 1.00 97.81 381 ARG A CA 1
ATOM 2993 C C . ARG A 1 381 ? 22.162 -0.827 11.522 1.00 97.81 381 ARG A C 1
ATOM 2995 O O . ARG A 1 381 ? 22.622 0.216 11.979 1.00 97.81 381 ARG A O 1
ATOM 3002 N N . ILE A 1 382 ? 22.260 -1.173 10.240 1.00 97.94 382 ILE A N 1
ATOM 3003 C CA . ILE A 1 382 ? 22.879 -0.299 9.235 1.00 97.94 382 ILE A CA 1
ATOM 3004 C C . ILE A 1 382 ? 21.991 0.911 8.943 1.00 97.94 382 ILE A C 1
ATOM 3006 O O . ILE A 1 382 ? 22.509 2.022 8.881 1.00 97.94 382 ILE A O 1
ATOM 3010 N N . ASP A 1 383 ? 20.670 0.738 8.867 1.00 97.88 383 ASP A N 1
ATOM 3011 C CA . ASP A 1 383 ? 19.720 1.839 8.674 1.00 97.88 383 ASP A CA 1
ATOM 3012 C C . ASP A 1 383 ? 19.838 2.899 9.774 1.00 97.88 383 ASP A C 1
ATOM 3014 O O . ASP A 1 383 ? 19.839 4.093 9.483 1.00 97.88 383 ASP A O 1
ATOM 3018 N N . ARG A 1 384 ? 20.029 2.486 11.036 1.00 97.19 384 ARG A N 1
ATOM 3019 C CA . ARG A 1 384 ? 20.310 3.426 12.134 1.00 97.19 384 ARG A CA 1
ATOM 3020 C C . ARG A 1 384 ? 21.604 4.213 11.925 1.00 97.19 384 ARG A C 1
ATOM 3022 O O . ARG A 1 384 ? 21.637 5.394 12.244 1.00 97.19 384 ARG A O 1
ATOM 3029 N N . ILE A 1 385 ? 22.651 3.587 11.379 1.00 96.69 385 ILE A N 1
ATOM 3030 C CA . ILE A 1 385 ? 23.909 4.280 11.057 1.00 96.69 385 ILE A CA 1
ATOM 3031 C C . ILE A 1 385 ? 23.686 5.254 9.886 1.00 96.69 385 ILE A C 1
ATOM 3033 O O . ILE A 1 385 ? 24.128 6.399 9.935 1.00 96.69 385 ILE A O 1
ATOM 3037 N N . ALA A 1 386 ? 22.953 4.825 8.858 1.00 96.75 386 ALA A N 1
ATOM 3038 C CA . ALA A 1 386 ? 22.611 5.633 7.690 1.00 96.75 386 ALA A CA 1
ATOM 3039 C C . ALA A 1 386 ? 21.718 6.842 8.024 1.00 96.75 386 ALA A C 1
ATOM 3041 O O . ALA A 1 386 ? 21.790 7.865 7.339 1.00 96.75 386 ALA A O 1
ATOM 3042 N N . ALA A 1 387 ? 20.889 6.738 9.067 1.00 95.69 387 ALA A N 1
ATOM 3043 C CA . ALA A 1 387 ? 19.991 7.799 9.514 1.00 95.69 387 ALA A CA 1
ATOM 3044 C C . ALA A 1 387 ? 20.725 9.006 10.124 1.00 95.69 387 ALA A C 1
ATOM 3046 O O . ALA A 1 387 ? 20.170 10.100 10.119 1.00 95.69 387 ALA A O 1
ATOM 3047 N N . TYR A 1 388 ? 21.969 8.846 10.598 1.00 94.62 388 TYR A N 1
ATOM 3048 C CA . TYR A 1 388 ? 22.730 9.954 11.190 1.00 94.62 388 TYR A CA 1
ATOM 3049 C C . TYR A 1 388 ? 23.086 11.057 10.185 1.00 94.62 388 TYR A C 1
ATOM 3051 O O . TYR A 1 388 ? 23.160 12.222 10.561 1.00 94.62 388 TYR A O 1
ATOM 3059 N N . SER A 1 389 ? 23.363 10.715 8.921 1.00 94.56 389 SER A N 1
ATOM 3060 C CA . SER A 1 389 ? 23.722 11.703 7.897 1.00 94.56 389 SER A CA 1
ATOM 3061 C C . SER A 1 389 ? 23.595 11.138 6.484 1.00 94.56 389 SER A C 1
ATOM 3063 O O . SER A 1 389 ? 23.971 9.996 6.214 1.00 94.56 389 SER A O 1
ATOM 3065 N N . SER A 1 390 ? 23.187 11.985 5.537 1.00 93.88 390 SER A N 1
ATOM 3066 C CA . SER A 1 390 ? 23.209 11.675 4.100 1.00 93.88 390 SER A CA 1
ATOM 3067 C C . SER A 1 390 ? 24.616 11.356 3.578 1.00 93.88 390 SER A C 1
ATOM 3069 O O . SER A 1 390 ? 24.769 10.575 2.642 1.00 93.88 390 SER A O 1
ATOM 3071 N N . THR A 1 391 ? 25.665 11.916 4.196 1.00 94.12 391 THR A N 1
ATOM 3072 C CA . THR A 1 391 ? 27.057 11.609 3.827 1.00 94.12 391 THR A CA 1
ATOM 3073 C C . THR A 1 391 ? 27.452 10.206 4.293 1.00 94.12 391 THR A C 1
ATOM 3075 O O . THR A 1 391 ? 28.064 9.462 3.529 1.00 94.12 391 THR A O 1
ATOM 3078 N N . ILE A 1 392 ? 27.052 9.818 5.511 1.00 95.56 392 ILE A N 1
ATOM 3079 C CA . ILE A 1 392 ? 27.290 8.470 6.056 1.00 95.56 392 ILE A CA 1
ATOM 3080 C C . ILE A 1 392 ? 26.573 7.423 5.204 1.00 95.56 392 ILE A C 1
ATOM 3082 O O . ILE A 1 392 ? 27.139 6.371 4.929 1.00 95.56 392 ILE A O 1
ATOM 3086 N N . ARG A 1 393 ? 25.366 7.723 4.719 1.00 96.81 393 ARG A N 1
ATOM 3087 C CA . ARG A 1 393 ? 24.616 6.843 3.815 1.00 96.81 393 ARG A CA 1
ATOM 3088 C C . ARG A 1 393 ? 25.378 6.506 2.524 1.00 96.81 393 ARG A C 1
ATOM 3090 O O . ARG A 1 393 ? 25.502 5.330 2.184 1.00 96.81 393 ARG A O 1
ATOM 3097 N N . LYS A 1 394 ? 25.991 7.509 1.885 1.00 96.62 394 LYS A N 1
ATOM 3098 C CA . LYS A 1 394 ? 26.857 7.306 0.709 1.00 96.62 394 LYS A CA 1
ATOM 3099 C C . LYS A 1 394 ? 28.106 6.496 1.053 1.00 96.62 394 LYS A C 1
ATOM 3101 O O . LYS A 1 394 ? 28.461 5.565 0.339 1.00 96.62 394 LYS A O 1
ATOM 3106 N N . GLN A 1 395 ? 28.747 6.810 2.181 1.00 96.56 395 GLN A N 1
ATOM 3107 C CA . GLN A 1 395 ? 29.923 6.071 2.658 1.00 96.56 395 GLN A CA 1
ATOM 3108 C C . GLN A 1 395 ? 29.600 4.604 2.967 1.00 96.56 395 GLN A C 1
ATOM 3110 O O . GLN A 1 395 ? 30.405 3.724 2.676 1.00 96.56 395 GLN A O 1
ATOM 3115 N N . LEU A 1 396 ? 28.417 4.315 3.512 1.00 97.81 396 LEU A N 1
ATOM 3116 C CA . LEU A 1 396 ? 27.961 2.950 3.763 1.00 97.81 396 LEU A CA 1
ATOM 3117 C C . LEU A 1 396 ? 27.821 2.142 2.470 1.00 97.81 396 LEU A C 1
ATOM 3119 O O . LEU A 1 396 ? 28.172 0.965 2.479 1.00 97.81 396 LEU A O 1
ATOM 3123 N N . GLY A 1 397 ? 27.400 2.762 1.361 1.00 97.38 397 GLY A N 1
ATOM 3124 C CA . GLY A 1 397 ? 27.389 2.117 0.041 1.00 97.38 397 GLY A CA 1
ATOM 3125 C C . GLY A 1 397 ? 28.756 1.542 -0.351 1.00 97.38 397 GLY A C 1
ATOM 3126 O O . GLY A 1 397 ? 28.828 0.444 -0.894 1.00 97.38 397 GLY A O 1
ATO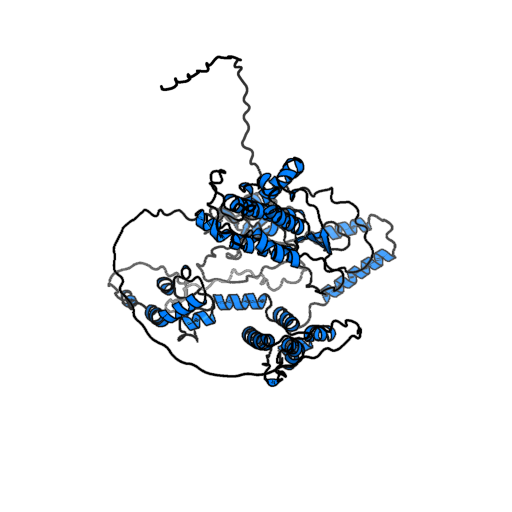M 3127 N N . GLN A 1 398 ? 29.838 2.230 0.021 1.00 97.62 398 GLN A N 1
ATOM 3128 C CA . GLN A 1 398 ? 31.217 1.817 -0.259 1.00 97.62 398 GLN A CA 1
ATOM 3129 C C . GLN A 1 398 ? 31.793 0.862 0.800 1.00 97.62 398 GLN A C 1
ATOM 3131 O O . GLN A 1 398 ? 32.583 -0.022 0.480 1.00 97.62 398 GLN A O 1
ATOM 3136 N N . VAL A 1 399 ? 31.423 1.036 2.073 1.00 97.94 399 VAL A N 1
ATOM 3137 C CA . VAL A 1 399 ? 32.002 0.278 3.198 1.00 97.94 399 VAL A CA 1
ATOM 3138 C C . VAL A 1 399 ? 31.339 -1.086 3.391 1.00 97.94 399 VAL A C 1
ATOM 3140 O O . VAL A 1 399 ? 32.027 -2.060 3.697 1.00 97.94 399 VAL A O 1
ATOM 3143 N N . VAL A 1 400 ? 30.015 -1.183 3.231 1.00 98.38 400 VAL A N 1
ATOM 3144 C CA . VAL A 1 400 ? 29.262 -2.415 3.520 1.00 98.38 400 VAL A CA 1
ATOM 3145 C C . VAL A 1 400 ? 29.733 -3.621 2.698 1.00 98.38 400 VAL A C 1
ATOM 3147 O O . VAL A 1 400 ? 29.868 -4.684 3.306 1.00 98.38 400 VAL A O 1
ATOM 3150 N N . PRO A 1 401 ? 30.057 -3.511 1.393 1.00 98.44 401 PRO A N 1
ATOM 3151 C CA . PRO A 1 401 ? 30.590 -4.637 0.629 1.00 98.44 401 PRO A CA 1
ATOM 3152 C C . PRO A 1 401 ? 31.820 -5.305 1.254 1.00 98.44 401 PRO A C 1
ATOM 3154 O O . PRO A 1 401 ? 31.904 -6.528 1.261 1.00 98.44 401 PRO A O 1
ATOM 3157 N N . GLY A 1 402 ? 32.728 -4.527 1.859 1.00 98.00 402 GLY A N 1
ATOM 3158 C CA . GLY A 1 402 ? 33.906 -5.057 2.562 1.00 98.00 402 GLY A CA 1
ATOM 3159 C C . GLY A 1 402 ? 33.599 -5.706 3.919 1.00 98.00 402 GLY A C 1
ATOM 3160 O O . GLY A 1 402 ? 34.466 -6.335 4.526 1.00 98.00 402 GLY A O 1
ATOM 3161 N N . ARG A 1 403 ? 32.371 -5.551 4.424 1.00 98.31 403 ARG A N 1
ATOM 3162 C CA . ARG A 1 403 ? 31.884 -6.153 5.677 1.00 98.31 403 ARG A CA 1
ATOM 3163 C C . ARG A 1 403 ? 31.008 -7.383 5.434 1.00 98.31 403 ARG A C 1
ATOM 3165 O O . ARG A 1 403 ? 30.617 -8.042 6.400 1.00 98.31 403 ARG A O 1
ATOM 3172 N N . LEU A 1 404 ? 30.695 -7.698 4.179 1.00 98.44 404 LEU A N 1
ATOM 3173 C CA . LEU A 1 404 ? 30.058 -8.959 3.821 1.00 98.44 404 LEU A CA 1
ATOM 3174 C C . LEU A 1 404 ? 31.077 -10.089 3.969 1.00 98.44 404 LEU A C 1
ATOM 3176 O O . LEU A 1 404 ? 32.241 -9.921 3.625 1.00 98.44 404 LEU A O 1
ATOM 3180 N N . THR A 1 405 ? 30.646 -11.238 4.478 1.00 98.44 405 THR A N 1
ATOM 3181 C CA . THR A 1 405 ? 31.504 -12.416 4.640 1.00 98.44 405 THR A CA 1
ATOM 3182 C C . THR A 1 405 ? 30.844 -13.650 4.033 1.00 98.44 405 THR A C 1
ATOM 3184 O O . THR A 1 405 ? 29.624 -13.715 3.863 1.00 98.44 405 THR A O 1
ATOM 3187 N N . THR A 1 406 ? 31.640 -14.666 3.706 1.00 97.88 406 THR A N 1
ATOM 3188 C CA . THR A 1 406 ? 31.174 -16.007 3.303 1.00 97.88 406 THR A CA 1
ATOM 3189 C C . THR A 1 406 ? 30.154 -16.001 2.145 1.00 97.88 406 THR A C 1
ATOM 3191 O O . THR A 1 406 ? 30.527 -15.722 1.004 1.00 97.88 406 THR A O 1
ATOM 3194 N N . LYS A 1 407 ? 28.871 -16.316 2.388 1.00 98.19 407 LYS A N 1
ATOM 3195 C CA . LYS A 1 407 ? 27.824 -16.407 1.358 1.00 98.19 407 LYS A CA 1
ATOM 3196 C C . LYS A 1 407 ? 27.434 -15.032 0.828 1.00 98.19 407 LYS A C 1
ATOM 3198 O O . LYS A 1 407 ? 27.250 -14.891 -0.379 1.00 98.19 407 LYS A O 1
ATOM 3203 N N . ALA A 1 408 ? 27.339 -14.031 1.705 1.00 98.25 408 ALA A N 1
ATOM 3204 C CA . ALA A 1 408 ? 27.053 -12.657 1.297 1.00 98.25 408 ALA A CA 1
ATOM 3205 C C . ALA A 1 408 ? 28.168 -12.083 0.423 1.00 98.25 408 ALA A C 1
ATOM 3207 O O . ALA A 1 408 ? 27.892 -11.491 -0.617 1.00 98.25 408 ALA A O 1
ATOM 3208 N N . GLU A 1 409 ? 29.417 -12.327 0.805 1.00 98.38 409 GLU A N 1
ATOM 3209 C CA . GLU A 1 409 ? 30.589 -11.925 0.030 1.00 98.38 409 GLU A CA 1
ATOM 3210 C C . GLU A 1 409 ? 30.624 -12.614 -1.342 1.00 98.38 409 GLU A C 1
ATOM 3212 O O . GLU A 1 409 ? 30.718 -11.950 -2.374 1.00 98.38 409 GLU A O 1
ATOM 3217 N N . SER A 1 410 ? 30.450 -13.940 -1.364 1.00 98.31 410 SER A N 1
ATOM 3218 C CA . SER A 1 410 ? 30.421 -14.728 -2.605 1.00 98.31 410 SER A CA 1
ATOM 3219 C C . SER A 1 410 ? 29.324 -14.247 -3.559 1.00 98.31 410 SER A C 1
ATOM 3221 O O . SER A 1 410 ? 29.556 -14.103 -4.758 1.00 98.31 410 SER A O 1
ATOM 3223 N N . TRP A 1 411 ? 28.133 -13.955 -3.028 1.00 98.25 411 TRP A N 1
ATOM 3224 C CA . TRP A 1 411 ? 27.043 -13.363 -3.799 1.00 98.25 411 TRP A CA 1
ATOM 3225 C C . TRP A 1 411 ? 27.434 -11.998 -4.368 1.00 98.25 411 TRP A C 1
ATOM 3227 O O . TRP A 1 411 ? 27.274 -11.773 -5.566 1.00 98.25 411 TRP A O 1
ATOM 3237 N N . TYR A 1 412 ? 27.986 -11.106 -3.547 1.00 98.56 412 TYR A N 1
ATOM 3238 C CA . TYR A 1 412 ? 28.356 -9.769 -3.994 1.00 98.56 412 TYR A CA 1
ATOM 3239 C C . TYR A 1 412 ? 29.378 -9.814 -5.136 1.00 98.56 412 TYR A C 1
ATOM 3241 O O . TYR A 1 412 ? 29.188 -9.173 -6.169 1.00 98.56 412 TYR A O 1
ATOM 3249 N N . PHE A 1 413 ? 30.427 -10.630 -5.000 1.00 98.31 413 PHE A N 1
ATOM 3250 C CA . PHE A 1 413 ? 31.457 -10.773 -6.030 1.00 98.31 413 PHE A CA 1
ATOM 3251 C C . PHE A 1 413 ? 31.008 -11.559 -7.265 1.00 98.31 413 PHE A C 1
ATOM 3253 O O . PHE A 1 413 ? 31.650 -11.442 -8.309 1.00 98.31 413 PHE A O 1
ATOM 3260 N N . SER A 1 414 ? 29.889 -12.285 -7.191 1.00 98.25 414 SER A N 1
ATOM 3261 C CA . SER A 1 414 ? 29.256 -12.872 -8.378 1.00 98.25 414 SER A CA 1
ATOM 3262 C C . SER A 1 414 ? 28.610 -11.821 -9.294 1.00 98.25 414 SER A C 1
ATOM 3264 O O . SER A 1 414 ? 28.375 -12.094 -10.471 1.00 98.25 414 SER A O 1
ATOM 3266 N N . LEU A 1 415 ? 28.352 -10.604 -8.792 1.00 98.12 415 LEU A N 1
ATOM 3267 C CA . LEU A 1 415 ? 27.772 -9.519 -9.583 1.00 98.12 415 LEU A CA 1
ATOM 3268 C C . LEU A 1 415 ? 28.810 -8.898 -10.542 1.00 98.12 415 LEU A C 1
ATOM 3270 O O . LEU A 1 415 ? 29.963 -8.651 -10.148 1.00 98.12 415 LEU A O 1
ATOM 3274 N N . PRO A 1 416 ? 28.413 -8.543 -11.785 1.00 98.25 416 PRO A N 1
ATOM 3275 C CA . PRO A 1 416 ? 29.287 -7.842 -12.721 1.00 98.25 416 PRO A CA 1
ATOM 3276 C C . PRO A 1 416 ? 29.868 -6.558 -12.119 1.00 98.25 416 PRO A C 1
ATOM 3278 O O . PRO A 1 416 ? 29.172 -5.820 -11.421 1.00 98.25 416 PRO A O 1
ATOM 3281 N N . LYS A 1 417 ? 31.130 -6.238 -12.440 1.00 98.19 417 LYS A N 1
ATOM 3282 C CA . LYS A 1 417 ? 31.826 -5.050 -11.902 1.00 98.19 417 LYS A CA 1
ATOM 3283 C C . LYS A 1 417 ? 31.031 -3.757 -12.116 1.00 98.19 417 LYS A C 1
ATOM 3285 O O . LYS A 1 417 ? 30.928 -2.958 -11.196 1.00 98.19 417 LYS A O 1
ATOM 3290 N N . LYS A 1 418 ? 30.422 -3.594 -13.298 1.00 98.12 418 LYS A N 1
ATOM 3291 C CA . LYS A 1 418 ? 29.558 -2.447 -13.612 1.00 98.12 418 LYS A CA 1
ATOM 3292 C C . LYS A 1 418 ? 28.401 -2.322 -12.615 1.00 98.12 418 LYS A C 1
ATOM 3294 O O . LYS A 1 418 ? 28.193 -1.251 -12.061 1.00 98.12 418 LYS A O 1
ATOM 3299 N N . ARG A 1 419 ? 27.711 -3.433 -12.330 1.00 97.94 419 ARG A N 1
ATOM 3300 C CA . ARG A 1 419 ? 26.605 -3.466 -11.369 1.00 97.94 419 ARG A CA 1
ATOM 3301 C C . ARG A 1 419 ? 27.085 -3.146 -9.957 1.00 97.94 419 ARG A C 1
ATOM 3303 O O . ARG A 1 419 ? 26.454 -2.351 -9.281 1.00 97.94 419 ARG A O 1
ATOM 3310 N N . ARG A 1 420 ? 28.222 -3.699 -9.525 1.00 98.38 420 ARG A N 1
ATOM 3311 C CA . ARG A 1 420 ? 28.808 -3.382 -8.211 1.00 98.38 420 ARG A CA 1
ATOM 3312 C C . ARG A 1 420 ? 29.076 -1.885 -8.040 1.00 98.38 420 ARG A C 1
ATOM 3314 O O . ARG A 1 420 ? 28.656 -1.316 -7.043 1.00 98.38 420 ARG A O 1
ATOM 3321 N N . SER A 1 421 ? 29.657 -1.230 -9.046 1.00 98.19 421 SER A N 1
ATOM 3322 C CA . SER A 1 421 ? 29.876 0.223 -9.016 1.00 98.19 421 SER A CA 1
ATOM 3323 C C . SER A 1 421 ? 28.577 1.036 -8.939 1.00 98.19 421 SER A C 1
ATOM 3325 O O . SER A 1 421 ? 28.568 2.083 -8.304 1.00 98.19 421 SER A O 1
ATOM 3327 N N . GLU A 1 422 ? 27.480 0.565 -9.543 1.00 97.75 422 GLU A N 1
ATOM 3328 C CA . GLU A 1 422 ? 26.152 1.191 -9.408 1.00 97.75 422 GLU A CA 1
ATOM 3329 C C . GLU A 1 422 ? 25.576 1.022 -7.990 1.00 97.75 422 GLU A C 1
ATOM 3331 O O . GLU A 1 422 ? 24.945 1.939 -7.463 1.00 97.75 422 GLU A O 1
ATOM 3336 N N . LEU A 1 423 ? 25.797 -0.139 -7.364 1.00 97.81 423 LEU A N 1
ATOM 3337 C CA . LEU A 1 423 ? 25.327 -0.428 -6.006 1.00 97.81 423 LEU A CA 1
ATOM 3338 C C . LEU A 1 423 ? 26.125 0.333 -4.935 1.00 97.81 423 LEU A C 1
ATOM 3340 O O . LEU A 1 423 ? 25.545 0.756 -3.939 1.00 97.81 423 LEU A O 1
ATOM 3344 N N . GLU A 1 424 ? 27.425 0.550 -5.152 1.00 98.25 424 GLU A N 1
ATOM 3345 C CA . GLU A 1 424 ? 28.336 1.240 -4.221 1.00 98.25 424 GLU A CA 1
ATOM 3346 C C . GLU A 1 424 ? 28.108 2.764 -4.123 1.00 98.25 424 GLU A C 1
ATOM 3348 O O . GLU A 1 424 ? 28.766 3.435 -3.326 1.00 98.25 424 GLU A O 1
ATOM 3353 N N . VAL A 1 425 ? 27.177 3.332 -4.903 1.00 97.06 425 VAL A N 1
ATOM 3354 C CA . VAL A 1 425 ? 26.871 4.776 -4.901 1.00 97.06 425 VAL A CA 1
ATOM 3355 C C . VAL A 1 425 ? 26.227 5.232 -3.589 1.00 97.06 425 VAL A C 1
ATOM 3357 O O . VAL A 1 425 ? 26.550 6.310 -3.084 1.00 97.06 425 VAL A O 1
ATOM 3360 N N . ASP A 1 426 ? 25.290 4.445 -3.057 1.00 97.50 426 ASP A N 1
ATOM 3361 C CA . ASP A 1 426 ? 24.542 4.782 -1.846 1.00 97.50 426 ASP A CA 1
ATOM 3362 C C . ASP A 1 426 ? 23.976 3.536 -1.155 1.00 97.50 426 ASP A C 1
ATOM 3364 O O . ASP A 1 426 ? 23.620 2.552 -1.813 1.00 97.50 426 ASP A O 1
ATOM 3368 N N . TRP A 1 427 ? 23.847 3.594 0.176 1.00 98.12 427 TRP A N 1
ATOM 3369 C CA . TRP A 1 427 ? 23.289 2.496 0.966 1.00 98.12 427 TRP A CA 1
ATOM 3370 C C . TRP A 1 427 ? 21.887 2.087 0.508 1.00 98.12 427 TRP A C 1
ATOM 3372 O O . TRP A 1 427 ? 21.613 0.891 0.446 1.00 98.12 427 TRP A O 1
ATOM 3382 N N . ASP A 1 428 ? 21.018 3.026 0.119 1.00 98.06 428 ASP A N 1
ATOM 3383 C CA . ASP A 1 428 ? 19.641 2.695 -0.271 1.00 98.06 428 ASP A CA 1
ATOM 3384 C C . ASP A 1 428 ? 19.602 1.823 -1.544 1.00 98.06 428 ASP A C 1
ATOM 3386 O O . ASP A 1 428 ? 18.739 0.953 -1.703 1.00 98.06 428 ASP A O 1
ATOM 3390 N N . THR A 1 429 ? 20.564 2.001 -2.454 1.00 97.94 429 THR A N 1
ATOM 3391 C CA . THR A 1 429 ? 20.683 1.189 -3.674 1.00 97.94 429 THR A CA 1
ATOM 3392 C C . THR A 1 429 ? 21.221 -0.205 -3.365 1.00 97.94 429 THR A C 1
ATOM 3394 O O . THR A 1 429 ? 20.601 -1.191 -3.769 1.00 97.94 429 THR A O 1
ATOM 3397 N N . LEU A 1 430 ? 22.302 -0.309 -2.585 1.00 98.31 430 LEU A N 1
ATOM 3398 C CA . LEU A 1 430 ? 22.848 -1.600 -2.155 1.00 98.31 430 LEU A CA 1
ATOM 3399 C C . LEU A 1 430 ? 21.835 -2.403 -1.320 1.00 98.31 430 LEU A C 1
ATOM 3401 O O . LEU A 1 430 ? 21.638 -3.596 -1.552 1.00 98.31 430 LEU A O 1
ATOM 3405 N N . LYS A 1 431 ? 21.140 -1.744 -0.387 1.00 98.44 431 LYS A N 1
ATOM 3406 C CA . LYS A 1 431 ? 20.093 -2.335 0.454 1.00 98.44 431 LYS A CA 1
ATOM 3407 C C . LYS A 1 431 ? 18.966 -2.938 -0.375 1.00 98.44 431 LYS A C 1
ATOM 3409 O O . LYS A 1 431 ? 18.555 -4.063 -0.100 1.00 98.44 431 LYS A O 1
ATOM 3414 N N . ARG A 1 432 ? 18.462 -2.215 -1.381 1.00 97.88 432 ARG A N 1
ATOM 3415 C CA . ARG A 1 432 ? 17.402 -2.726 -2.269 1.00 97.88 432 ARG A CA 1
ATOM 3416 C C . ARG A 1 432 ? 17.831 -4.004 -2.979 1.00 97.88 432 ARG A C 1
ATOM 3418 O O . ARG A 1 432 ? 17.041 -4.941 -3.046 1.00 97.88 432 ARG A O 1
ATOM 3425 N N . GLU A 1 433 ? 19.076 -4.071 -3.441 1.00 98.19 433 GLU A N 1
ATOM 3426 C CA . GLU A 1 433 ? 19.610 -5.273 -4.085 1.00 98.19 433 GLU A CA 1
ATOM 3427 C C . GLU A 1 433 ? 19.731 -6.449 -3.099 1.00 98.19 433 GLU A C 1
ATOM 3429 O O . GLU A 1 433 ? 19.313 -7.565 -3.409 1.00 98.19 433 GLU A O 1
ATOM 3434 N N . ILE A 1 434 ? 20.217 -6.194 -1.877 1.00 98.19 434 ILE A N 1
ATOM 3435 C CA . ILE A 1 434 ? 20.287 -7.203 -0.807 1.00 98.19 434 ILE A CA 1
ATOM 3436 C C . ILE A 1 434 ? 18.888 -7.744 -0.478 1.00 98.19 434 ILE A C 1
ATOM 3438 O O . ILE A 1 434 ? 18.704 -8.961 -0.404 1.00 98.19 434 ILE A O 1
ATOM 3442 N N . ILE A 1 435 ? 17.895 -6.862 -0.310 1.00 98.12 435 ILE A N 1
ATOM 3443 C CA . ILE A 1 435 ? 16.499 -7.239 -0.039 1.00 98.12 435 ILE A CA 1
ATOM 3444 C C . ILE A 1 435 ? 15.936 -8.055 -1.207 1.00 98.12 435 ILE A C 1
ATOM 3446 O O . ILE A 1 435 ? 15.361 -9.116 -0.980 1.00 98.12 435 ILE A O 1
ATOM 3450 N N . SER A 1 436 ? 16.140 -7.605 -2.446 1.00 97.12 436 SER A N 1
ATOM 3451 C CA . SER A 1 436 ? 15.662 -8.300 -3.647 1.00 97.12 436 SER A CA 1
ATOM 3452 C C . SER A 1 436 ? 16.189 -9.738 -3.726 1.00 97.12 436 SER A C 1
ATOM 3454 O O . SER A 1 436 ? 15.422 -10.679 -3.947 1.00 97.12 436 SER A O 1
ATOM 3456 N N . TYR A 1 437 ? 17.485 -9.936 -3.467 1.00 97.88 437 TYR A N 1
ATOM 3457 C CA . TYR A 1 437 ? 18.107 -11.255 -3.555 1.00 97.88 437 TYR A CA 1
ATOM 3458 C C . TYR A 1 437 ? 17.778 -12.157 -2.352 1.00 97.88 437 TYR A C 1
ATOM 3460 O O . TYR A 1 437 ? 17.294 -13.281 -2.528 1.00 97.88 437 TYR A O 1
ATOM 3468 N N . TYR A 1 438 ? 18.011 -11.680 -1.122 1.00 97.50 438 TYR A N 1
ATOM 3469 C CA . TYR A 1 438 ? 17.912 -12.498 0.094 1.00 97.50 438 TYR A CA 1
ATOM 3470 C C . TYR A 1 438 ? 16.510 -12.550 0.711 1.00 97.50 438 TYR A C 1
ATOM 3472 O O . TYR A 1 438 ? 16.167 -13.551 1.340 1.00 97.50 438 TYR A O 1
ATOM 3480 N N . MET A 1 439 ? 15.690 -11.512 0.529 1.00 97.38 439 MET A N 1
ATOM 3481 C CA . MET A 1 439 ? 14.312 -11.431 1.038 1.00 97.38 439 MET A CA 1
ATOM 3482 C C . MET A 1 439 ? 13.284 -11.612 -0.086 1.00 97.38 439 MET A C 1
ATOM 3484 O O . MET A 1 439 ? 12.227 -10.985 -0.105 1.00 97.38 439 MET A O 1
ATOM 3488 N N . ASN A 1 440 ? 13.587 -12.502 -1.030 1.00 96.69 440 ASN A N 1
ATOM 3489 C CA . ASN A 1 440 ? 12.688 -12.851 -2.125 1.00 96.69 440 ASN A CA 1
ATOM 3490 C C . ASN A 1 440 ? 11.396 -13.548 -1.637 1.00 96.69 440 ASN A C 1
ATOM 3492 O O . ASN A 1 440 ? 11.244 -13.919 -0.470 1.00 96.69 440 ASN A O 1
ATOM 3496 N N . ARG A 1 441 ? 10.463 -13.803 -2.563 1.00 94.50 441 ARG A N 1
ATOM 3497 C CA . ARG A 1 441 ? 9.171 -14.456 -2.278 1.00 94.50 441 ARG A CA 1
ATOM 3498 C C . ARG A 1 441 ? 9.296 -15.754 -1.465 1.00 94.50 441 ARG A C 1
ATOM 3500 O O . ARG A 1 441 ? 8.498 -15.967 -0.558 1.00 94.50 441 ARG A O 1
ATOM 3507 N N . ARG A 1 442 ? 10.308 -16.591 -1.732 1.00 94.69 442 ARG A N 1
ATOM 3508 C CA . ARG A 1 442 ? 10.516 -17.845 -0.981 1.00 94.69 442 ARG A CA 1
ATOM 3509 C C . ARG A 1 442 ? 10.889 -17.580 0.473 1.00 94.69 442 ARG A C 1
ATOM 3511 O O . ARG A 1 442 ? 10.446 -18.311 1.355 1.00 94.69 442 ARG A O 1
ATOM 3518 N N . TRP A 1 443 ? 11.697 -16.553 0.734 1.00 96.12 443 TRP A N 1
ATOM 3519 C CA . TRP A 1 443 ? 12.010 -16.135 2.098 1.00 96.12 443 TRP A CA 1
ATOM 3520 C C . TRP A 1 443 ? 10.747 -15.658 2.819 1.00 96.12 443 TRP A C 1
ATOM 3522 O O . TRP A 1 443 ? 10.485 -16.108 3.931 1.00 96.12 443 TRP A O 1
ATOM 3532 N N . VAL A 1 444 ? 9.920 -14.830 2.169 1.00 93.88 444 VAL A N 1
ATOM 3533 C CA . VAL A 1 444 ? 8.648 -14.344 2.739 1.00 93.88 444 VAL A CA 1
ATOM 3534 C C . VAL A 1 444 ? 7.712 -15.505 3.075 1.00 93.88 444 VAL A C 1
ATOM 3536 O O . VAL A 1 444 ? 7.190 -15.568 4.186 1.00 93.88 444 VAL A O 1
ATOM 3539 N N . GLU A 1 445 ? 7.533 -16.453 2.154 1.00 94.00 445 GLU A N 1
ATOM 3540 C CA . GLU A 1 445 ? 6.697 -17.642 2.357 1.00 94.00 445 GLU A CA 1
ATOM 3541 C C . GLU A 1 445 ? 7.228 -18.526 3.492 1.00 94.00 445 GLU A C 1
ATOM 3543 O O . GLU A 1 445 ? 6.458 -18.949 4.353 1.00 94.00 445 GLU A O 1
ATOM 3548 N N . LYS A 1 446 ? 8.545 -18.758 3.555 1.00 95.31 446 LYS A N 1
ATOM 3549 C CA . LYS A 1 446 ? 9.173 -19.544 4.625 1.00 95.31 446 LYS A CA 1
ATOM 3550 C C . LYS A 1 446 ? 9.047 -18.865 5.988 1.00 95.31 446 LYS A C 1
ATOM 3552 O O . LYS A 1 446 ? 8.741 -19.536 6.969 1.00 95.31 446 LYS A O 1
ATOM 3557 N N . THR A 1 447 ? 9.271 -17.555 6.059 1.00 92.50 447 THR A N 1
ATOM 3558 C CA . THR A 1 447 ? 9.141 -16.775 7.297 1.00 92.50 447 THR A CA 1
ATOM 3559 C C . THR A 1 447 ? 7.688 -16.720 7.754 1.00 92.50 447 THR A C 1
ATOM 3561 O O . THR A 1 447 ? 7.426 -16.914 8.937 1.00 92.50 447 THR A O 1
ATOM 3564 N N . ARG A 1 448 ? 6.736 -16.550 6.826 1.00 92.00 448 ARG A N 1
ATOM 3565 C CA . ARG A 1 448 ? 5.297 -16.621 7.113 1.00 92.00 448 ARG A CA 1
ATOM 3566 C C . ARG A 1 448 ? 4.900 -17.998 7.631 1.00 92.00 448 ARG A C 1
ATOM 3568 O O . ARG A 1 448 ? 4.256 -18.074 8.668 1.00 92.00 448 ARG A O 1
ATOM 3575 N N . LYS A 1 449 ? 5.319 -19.070 6.954 1.00 93.06 449 LYS A N 1
ATOM 3576 C CA . LYS A 1 449 ? 5.056 -20.448 7.382 1.00 93.06 449 LYS A CA 1
ATOM 3577 C C . LYS A 1 449 ? 5.628 -20.713 8.775 1.00 93.06 449 LYS A C 1
ATOM 3579 O O . LYS A 1 449 ? 4.907 -21.194 9.635 1.00 93.06 449 LYS A O 1
ATOM 3584 N N . LYS A 1 450 ? 6.880 -20.314 9.026 1.00 91.00 450 LYS A N 1
ATOM 3585 C CA . LYS A 1 450 ? 7.501 -20.434 10.351 1.00 91.00 450 LYS A CA 1
ATOM 3586 C C . LYS A 1 450 ? 6.720 -19.655 11.413 1.00 91.00 450 LYS A C 1
ATOM 3588 O O . LYS A 1 450 ? 6.519 -20.165 12.505 1.00 91.00 450 LYS A O 1
ATOM 3593 N N . ALA A 1 451 ? 6.282 -18.435 11.101 1.00 89.94 451 ALA A N 1
ATOM 3594 C CA . ALA A 1 451 ? 5.462 -17.650 12.016 1.00 89.94 451 ALA A CA 1
ATOM 3595 C C . ALA A 1 451 ? 4.121 -18.347 12.297 1.00 89.94 451 ALA A C 1
ATOM 3597 O O . ALA A 1 451 ? 3.719 -18.415 13.448 1.00 89.94 451 ALA A O 1
ATOM 3598 N N . GLN A 1 452 ? 3.458 -18.911 11.284 1.00 89.06 452 GLN A N 1
ATOM 3599 C CA . GLN A 1 452 ? 2.198 -19.648 11.445 1.00 89.06 452 GLN A CA 1
ATOM 3600 C C . GLN A 1 452 ? 2.363 -20.927 12.276 1.00 89.06 452 GLN A C 1
ATOM 3602 O O . GLN A 1 452 ? 1.516 -21.202 13.120 1.00 89.06 452 GLN A O 1
ATOM 3607 N N . GLU A 1 453 ? 3.452 -21.669 12.066 1.00 90.81 453 GLU A N 1
ATOM 3608 C CA . GLU A 1 453 ? 3.763 -22.916 12.779 1.00 90.81 453 GLU A CA 1
ATOM 3609 C C . GLU A 1 453 ? 4.233 -22.694 14.221 1.00 90.81 453 GLU A C 1
ATOM 3611 O O . GLU A 1 453 ? 4.039 -23.577 15.050 1.00 90.81 453 GLU A O 1
ATOM 3616 N N . ALA A 1 454 ? 4.827 -21.537 14.534 1.00 90.81 454 ALA A N 1
ATOM 3617 C CA . ALA A 1 454 ? 5.253 -21.215 15.891 1.00 90.81 454 ALA A CA 1
ATOM 3618 C C . ALA A 1 454 ? 4.037 -21.135 16.820 1.00 90.81 454 ALA A C 1
ATOM 3620 O O . ALA A 1 454 ? 3.089 -20.402 16.541 1.00 90.81 454 ALA A O 1
ATOM 3621 N N . TYR A 1 455 ? 4.068 -21.845 17.938 1.00 94.50 455 TYR A N 1
ATOM 3622 C CA . TYR A 1 455 ? 3.023 -21.792 18.958 1.00 94.50 455 TYR A CA 1
ATOM 3623 C C . TYR A 1 455 ? 3.625 -21.430 20.306 1.00 94.50 455 TYR A C 1
ATOM 3625 O O . TYR A 1 455 ? 4.830 -21.572 20.534 1.00 94.50 455 TYR A O 1
ATOM 3633 N N . TYR A 1 456 ? 2.784 -20.911 21.195 1.00 95.25 456 TYR A N 1
ATOM 3634 C CA . TYR A 1 456 ? 3.244 -20.484 22.504 1.00 95.25 456 TYR A CA 1
ATOM 3635 C C . TYR A 1 456 ? 3.847 -21.665 23.275 1.00 95.25 456 TYR A C 1
ATOM 3637 O O . TYR A 1 456 ? 3.233 -22.728 23.367 1.00 95.25 456 TYR A O 1
ATOM 3645 N N . ARG A 1 457 ? 5.066 -21.477 23.803 1.00 94.00 457 ARG A N 1
ATOM 3646 C CA . ARG A 1 457 ? 5.829 -22.498 24.544 1.00 94.00 457 ARG A CA 1
ATOM 3647 C C . ARG A 1 457 ? 6.154 -23.769 23.748 1.00 94.00 457 ARG A C 1
ATOM 3649 O O . ARG A 1 457 ? 6.179 -24.869 24.303 1.00 94.00 457 ARG A O 1
ATOM 3656 N N . GLU A 1 458 ? 6.476 -23.621 22.464 1.00 94.00 458 GLU A N 1
ATOM 3657 C CA . GLU A 1 458 ? 7.009 -24.718 21.648 1.00 94.00 458 GLU A CA 1
ATOM 3658 C C . GLU A 1 458 ? 8.273 -25.372 22.264 1.00 94.00 458 GLU A C 1
ATOM 3660 O O . GLU A 1 458 ? 8.960 -24.752 23.083 1.00 94.00 458 GLU A O 1
ATOM 3665 N N . PRO A 1 459 ? 8.612 -26.632 21.919 1.00 94.62 459 PRO A N 1
ATOM 3666 C CA . PRO A 1 459 ? 9.822 -27.301 22.388 1.00 94.62 459 PRO A CA 1
ATOM 3667 C C . PRO A 1 459 ? 11.073 -26.430 22.199 1.00 94.62 459 PRO A C 1
ATOM 3669 O O . PRO A 1 459 ? 11.380 -25.985 21.099 1.00 94.62 459 PRO A O 1
ATOM 3672 N N . GLY A 1 460 ? 11.796 -26.173 23.294 1.00 94.19 460 GLY A N 1
ATOM 3673 C CA . GLY A 1 460 ? 12.927 -25.229 23.340 1.00 94.19 460 GLY A CA 1
ATOM 3674 C C . GLY A 1 460 ? 12.561 -23.815 23.818 1.00 94.19 460 GLY A C 1
ATOM 3675 O O . GLY A 1 460 ? 13.426 -23.088 24.303 1.00 94.19 460 GLY A O 1
ATOM 3676 N N . HIS A 1 461 ? 11.276 -23.464 23.791 1.00 94.44 461 HIS A N 1
ATOM 3677 C CA . HIS A 1 461 ? 10.691 -22.211 24.272 1.00 94.44 461 HIS A CA 1
ATOM 3678 C C . HIS A 1 461 ? 9.703 -22.431 25.434 1.00 94.44 461 HIS A C 1
ATOM 3680 O O . HIS A 1 461 ? 8.874 -21.577 25.719 1.00 94.44 461 HIS A O 1
ATOM 3686 N N . THR A 1 462 ? 9.816 -23.532 26.183 1.00 95.06 462 THR A N 1
ATOM 3687 C CA . THR A 1 462 ? 8.859 -23.905 27.250 1.00 95.06 462 THR A CA 1
ATOM 3688 C C . THR A 1 462 ? 8.700 -22.864 28.364 1.00 95.06 462 THR A C 1
ATOM 3690 O O . THR A 1 462 ? 7.668 -22.816 29.024 1.00 95.06 462 THR A O 1
ATOM 3693 N N . LYS A 1 463 ? 9.711 -22.011 28.570 1.00 95.56 463 LYS A N 1
ATOM 3694 C CA . LYS A 1 463 ? 9.710 -20.907 29.548 1.00 95.56 463 LYS A CA 1
ATOM 3695 C C . LYS A 1 463 ? 9.439 -19.538 28.913 1.00 95.56 463 LYS A C 1
ATOM 3697 O O . LYS A 1 463 ? 9.781 -18.508 29.488 1.00 95.56 463 LYS A O 1
ATOM 3702 N N . GLU A 1 464 ? 8.932 -19.503 27.686 1.00 96.00 464 GLU A N 1
ATOM 3703 C CA . GLU A 1 464 ? 8.617 -18.254 27.005 1.00 96.00 464 GLU A CA 1
ATOM 3704 C C . GLU A 1 464 ? 7.461 -17.538 27.712 1.00 96.00 464 GLU A C 1
ATOM 3706 O O . GLU A 1 464 ? 6.445 -18.149 28.038 1.00 96.00 464 GLU A O 1
ATOM 3711 N N . THR A 1 465 ? 7.620 -16.243 27.989 1.00 96.81 465 THR A N 1
ATOM 3712 C CA . THR A 1 465 ? 6.545 -15.414 28.549 1.00 96.81 465 THR A CA 1
ATOM 3713 C C . THR A 1 465 ? 5.632 -14.902 27.432 1.00 96.81 465 THR A C 1
ATOM 3715 O O . THR A 1 465 ? 6.082 -14.822 26.283 1.00 96.81 465 THR A O 1
ATOM 3718 N N . PRO A 1 466 ? 4.381 -14.514 27.731 1.00 96.75 466 PRO A N 1
ATOM 3719 C CA . PRO A 1 466 ? 3.477 -13.929 26.745 1.00 96.75 466 PRO A CA 1
ATOM 3720 C C . PRO A 1 466 ? 4.091 -12.789 25.926 1.00 96.75 466 PRO A C 1
ATOM 3722 O O . PRO A 1 466 ? 4.021 -12.797 24.695 1.00 96.75 466 PRO A O 1
ATOM 3725 N N . SER A 1 467 ? 4.796 -11.860 26.583 1.00 96.38 467 SER A N 1
ATOM 3726 C CA . SER A 1 467 ? 5.474 -10.755 25.893 1.00 96.38 467 SER A CA 1
ATOM 3727 C C . SER A 1 467 ? 6.566 -11.255 24.950 1.00 96.38 467 SER A C 1
ATOM 3729 O O . SER A 1 467 ? 6.702 -10.769 23.826 1.00 96.38 467 SER A O 1
ATOM 3731 N N . LYS A 1 468 ? 7.351 -12.245 25.391 1.00 95.12 468 LYS A N 1
ATOM 3732 C CA . LYS A 1 468 ? 8.451 -12.810 24.603 1.00 95.12 468 LYS A CA 1
ATOM 3733 C C . LYS A 1 468 ? 7.936 -13.561 23.373 1.00 95.12 468 LYS A C 1
ATOM 3735 O O . LYS A 1 468 ? 8.486 -13.366 22.290 1.00 95.12 468 LYS A O 1
ATOM 3740 N N . TYR A 1 469 ? 6.841 -14.302 23.522 1.00 95.06 469 TYR A N 1
ATOM 3741 C CA . TYR A 1 469 ? 6.154 -14.960 22.413 1.00 95.06 469 TYR A CA 1
ATOM 3742 C C . TYR A 1 469 ? 5.652 -13.962 21.377 1.00 95.06 469 TYR A C 1
ATOM 3744 O O . TYR A 1 469 ? 5.921 -14.114 20.185 1.00 95.06 469 TYR A O 1
ATOM 3752 N N . TYR A 1 470 ? 5.006 -12.881 21.821 1.00 94.19 470 TYR A N 1
ATOM 3753 C CA . TYR A 1 470 ? 4.566 -11.835 20.905 1.00 94.19 470 TYR A CA 1
ATOM 3754 C C . TYR A 1 470 ? 5.739 -11.170 20.175 1.00 94.19 470 TYR A C 1
ATOM 3756 O O . TYR A 1 470 ? 5.649 -10.911 18.980 1.00 94.19 470 TYR A O 1
ATOM 3764 N N . ILE A 1 471 ? 6.869 -10.933 20.846 1.00 89.75 471 ILE A N 1
ATOM 3765 C CA . ILE A 1 471 ? 8.074 -10.391 20.196 1.00 89.75 471 ILE A CA 1
ATOM 3766 C C . ILE A 1 471 ? 8.627 -11.369 19.149 1.00 89.75 471 ILE A C 1
ATOM 3768 O O . ILE A 1 471 ? 9.083 -10.934 18.089 1.00 89.75 471 ILE A O 1
ATOM 3772 N N . HIS A 1 472 ? 8.584 -12.674 19.424 1.00 87.50 472 HIS A N 1
ATOM 3773 C CA . HIS A 1 472 ? 9.048 -13.708 18.502 1.00 87.50 472 HIS A CA 1
ATOM 3774 C C . HIS A 1 472 ? 8.135 -13.826 17.274 1.00 87.50 472 HIS A C 1
ATOM 3776 O O . HIS A 1 472 ? 8.627 -13.834 16.143 1.00 87.50 472 HIS A O 1
ATOM 3782 N N . LYS A 1 473 ? 6.815 -13.874 17.477 1.00 87.44 473 LYS A N 1
ATOM 3783 C CA . LYS A 1 473 ? 5.846 -14.137 16.409 1.00 87.44 473 LYS A CA 1
ATOM 3784 C C . LYS A 1 473 ? 5.341 -12.874 15.700 1.00 87.44 473 LYS A C 1
ATOM 3786 O O . LYS A 1 473 ? 4.967 -12.944 14.533 1.00 87.44 473 LYS A O 1
ATOM 3791 N N . LYS A 1 474 ? 5.322 -11.725 16.388 1.00 83.56 474 LYS A N 1
ATOM 3792 C CA . LYS A 1 474 ? 4.678 -10.449 15.994 1.00 83.56 474 LYS A CA 1
ATOM 3793 C C . LYS A 1 474 ? 3.191 -10.564 15.606 1.00 83.56 474 LYS A C 1
ATOM 3795 O O . LYS A 1 474 ? 2.615 -9.599 15.113 1.00 83.56 474 LYS A O 1
ATOM 3800 N N . VAL A 1 475 ? 2.567 -11.723 15.823 1.00 84.56 475 VAL A N 1
ATOM 3801 C CA . VAL A 1 475 ? 1.175 -12.044 15.480 1.00 84.56 475 VAL A CA 1
ATOM 3802 C C . VAL A 1 475 ? 0.604 -12.924 16.595 1.00 84.56 475 VAL A C 1
ATOM 3804 O O . VAL A 1 475 ? 1.300 -13.804 17.094 1.00 84.56 475 VAL A O 1
ATOM 3807 N N . MET A 1 476 ? -0.654 -12.695 16.985 1.00 85.62 476 MET A N 1
ATOM 3808 C CA . MET A 1 476 ? -1.339 -13.434 18.065 1.00 85.62 476 MET A CA 1
ATOM 3809 C C . MET A 1 476 ? -1.961 -14.765 17.624 1.00 85.62 476 MET A C 1
ATOM 3811 O O . MET A 1 476 ? -2.501 -15.504 18.442 1.00 85.62 476 MET A O 1
ATOM 3815 N N . GLU A 1 477 ? -1.893 -15.091 16.335 1.00 84.19 477 GLU A N 1
ATOM 3816 C CA . GLU A 1 477 ? -2.335 -16.382 15.811 1.00 84.19 477 GLU A CA 1
ATOM 3817 C C . GLU A 1 477 ? -1.586 -17.500 16.563 1.00 84.19 477 GLU A C 1
ATOM 3819 O O . GLU A 1 477 ? -0.395 -17.376 16.825 1.00 84.19 477 GLU A O 1
ATOM 3824 N N . GLY A 1 478 ? -2.252 -18.556 17.026 1.00 86.12 478 GLY A N 1
ATOM 3825 C CA . GLY A 1 478 ? -1.616 -19.612 17.836 1.00 86.12 478 GLY A CA 1
ATOM 3826 C C . GLY A 1 478 ? -1.281 -19.256 19.296 1.00 86.12 478 GLY A C 1
ATOM 3827 O O . GLY A 1 478 ? -0.658 -20.070 19.975 1.00 86.12 478 GLY A O 1
ATOM 3828 N N . ALA A 1 479 ? -1.671 -18.076 19.796 1.00 92.56 479 ALA A N 1
ATOM 3829 C CA . ALA A 1 479 ? -1.762 -17.852 21.240 1.00 92.56 479 ALA A CA 1
ATOM 3830 C C . ALA A 1 479 ? -2.899 -18.711 21.844 1.00 92.56 479 ALA A C 1
ATOM 3832 O O . ALA A 1 479 ? -3.883 -18.986 21.145 1.00 92.56 479 ALA A O 1
ATOM 3833 N N . PRO A 1 480 ? -2.806 -19.124 23.122 1.00 94.69 480 PRO A N 1
ATOM 3834 C CA . PRO A 1 480 ? -3.890 -19.825 23.805 1.00 94.69 480 PRO A CA 1
ATOM 3835 C C . PRO A 1 480 ? -5.204 -19.043 23.724 1.00 94.69 480 PRO A C 1
ATOM 3837 O O . PRO A 1 480 ? -5.233 -17.837 23.961 1.00 94.69 480 PRO A O 1
ATOM 3840 N N . SER A 1 481 ? -6.318 -19.722 23.432 1.00 92.62 481 SER A N 1
ATOM 3841 C CA . SER A 1 481 ? -7.628 -19.062 23.305 1.00 92.62 481 SER A CA 1
ATOM 3842 C C . SER A 1 481 ? -8.073 -18.362 24.593 1.00 92.62 481 SER A C 1
ATOM 3844 O O . SER A 1 481 ? -8.799 -17.374 24.521 1.00 92.62 481 SER A O 1
ATOM 3846 N N . SER A 1 482 ? -7.593 -18.822 25.754 1.00 93.81 482 SER A N 1
ATOM 3847 C CA . SER A 1 482 ? -7.811 -18.175 27.052 1.00 93.81 482 SER A CA 1
ATOM 3848 C C . SER A 1 482 ? -7.231 -16.762 27.118 1.00 93.81 482 SER A C 1
ATOM 3850 O O . SER A 1 482 ? -7.727 -15.940 27.873 1.00 93.81 482 SER A O 1
ATOM 3852 N N . TRP A 1 483 ? -6.234 -16.415 26.302 1.00 95.06 483 TRP A N 1
ATOM 3853 C CA . TRP A 1 483 ? -5.700 -15.054 26.295 1.00 95.06 483 TRP A CA 1
ATOM 3854 C C . TRP A 1 483 ? -6.699 -14.046 25.738 1.00 95.06 483 TRP A C 1
ATOM 3856 O O . TRP A 1 483 ? -6.691 -12.903 26.182 1.00 95.06 483 TRP A O 1
ATOM 3866 N N . ASN A 1 484 ? -7.598 -14.453 24.835 1.00 94.00 484 ASN A N 1
ATOM 3867 C CA . ASN A 1 484 ? -8.603 -13.554 24.260 1.00 94.00 484 ASN A CA 1
ATOM 3868 C C . ASN A 1 484 ? -9.633 -13.066 25.295 1.00 94.00 484 ASN A C 1
ATOM 3870 O O . ASN A 1 484 ? -10.294 -12.057 25.049 1.00 94.00 484 ASN A O 1
ATOM 3874 N N . THR A 1 485 ? -9.763 -13.744 26.446 1.00 94.75 485 THR A N 1
ATOM 3875 C CA . THR A 1 485 ? -10.657 -13.304 27.531 1.00 94.75 485 THR A CA 1
ATOM 3876 C C . THR A 1 485 ? -10.084 -12.124 28.312 1.00 94.75 485 THR A C 1
ATOM 3878 O O . THR A 1 485 ? -10.847 -11.369 28.902 1.00 94.75 485 THR A O 1
ATOM 3881 N N . ILE A 1 486 ? -8.757 -11.960 28.319 1.00 96.06 486 ILE A N 1
ATOM 3882 C CA . ILE A 1 486 ? -8.065 -10.845 28.984 1.00 96.06 486 ILE A CA 1
ATOM 3883 C C . ILE A 1 486 ? -7.632 -9.792 27.960 1.00 96.06 486 ILE A C 1
ATOM 3885 O O . ILE A 1 486 ? -7.796 -8.595 28.170 1.00 96.06 486 ILE A O 1
ATOM 3889 N N . LEU A 1 487 ? -7.078 -10.239 26.835 1.00 95.94 487 LEU A N 1
ATOM 3890 C CA . LEU A 1 487 ? -6.532 -9.407 25.775 1.00 95.94 487 LEU A CA 1
ATOM 3891 C C . LEU A 1 487 ? -7.423 -9.480 24.542 1.00 95.94 487 LEU A C 1
ATOM 3893 O O . LEU A 1 487 ? -7.156 -10.227 23.599 1.00 95.94 487 LEU A O 1
ATOM 3897 N N . THR A 1 488 ? -8.474 -8.670 24.505 1.00 94.56 488 THR A N 1
ATOM 3898 C CA . THR A 1 488 ? -9.257 -8.541 23.275 1.00 94.56 488 THR A CA 1
ATOM 3899 C C . THR A 1 488 ? -8.531 -7.601 22.314 1.00 94.56 488 THR A C 1
ATOM 3901 O O . THR A 1 488 ? -8.479 -6.386 22.512 1.00 94.56 488 THR A O 1
ATOM 3904 N N . THR A 1 489 ? -7.956 -8.167 21.252 1.00 91.38 489 THR A N 1
ATOM 3905 C CA . THR A 1 489 ? -7.117 -7.448 20.274 1.00 91.38 489 THR A CA 1
ATOM 3906 C C . THR A 1 489 ? -7.807 -6.229 19.655 1.00 91.38 489 THR A C 1
ATOM 3908 O O . THR A 1 489 ? -7.141 -5.238 19.371 1.00 91.38 489 THR A O 1
ATOM 3911 N N . GLN A 1 490 ? -9.136 -6.252 19.524 1.00 92.00 490 GLN A N 1
ATOM 3912 C CA . GLN A 1 490 ? -9.936 -5.150 18.977 1.00 92.00 490 GLN A CA 1
ATOM 3913 C C . GLN A 1 490 ? -9.924 -3.863 19.822 1.00 92.00 490 GLN A C 1
ATOM 3915 O O . GLN A 1 490 ? -10.162 -2.784 19.284 1.00 92.00 490 GLN A O 1
ATOM 3920 N N . TYR A 1 491 ? -9.641 -3.943 21.129 1.00 93.88 491 TYR A N 1
ATOM 3921 C CA . TYR A 1 491 ? -9.615 -2.756 21.996 1.00 93.88 491 TYR A CA 1
ATOM 3922 C C . TYR A 1 491 ? -8.301 -1.973 21.902 1.00 93.88 491 TYR A C 1
ATOM 3924 O O . TYR A 1 491 ? -8.242 -0.796 22.269 1.00 93.88 491 TYR A O 1
ATOM 3932 N N . TYR A 1 492 ? -7.241 -2.587 21.374 1.00 95.25 492 TYR A N 1
ATOM 3933 C CA . TYR A 1 492 ? -5.937 -1.950 21.261 1.00 95.25 492 TYR A CA 1
ATOM 3934 C C . TYR A 1 492 ? -5.772 -1.314 19.880 1.00 95.25 492 TYR A C 1
ATOM 3936 O O . TYR A 1 492 ? -5.472 -1.979 18.896 1.00 95.25 492 TYR A O 1
ATOM 3944 N N . LYS A 1 493 ? -5.930 0.013 19.819 1.00 92.56 493 LYS A N 1
ATOM 3945 C CA . LYS A 1 493 ? -5.744 0.797 18.581 1.00 92.56 493 LYS A CA 1
ATOM 3946 C C . LYS A 1 493 ? -4.298 0.824 18.071 1.00 92.56 493 LYS A C 1
ATOM 3948 O O . LYS A 1 493 ? -4.074 1.146 16.912 1.00 92.56 493 LYS A O 1
ATOM 3953 N N . ASP A 1 494 ? -3.332 0.565 18.950 1.00 94.62 494 ASP A N 1
ATOM 3954 C CA . ASP A 1 494 ? -1.902 0.685 18.671 1.00 94.62 494 ASP A CA 1
ATOM 3955 C C . ASP A 1 494 ? -1.133 -0.505 19.259 1.00 94.62 494 ASP A C 1
ATOM 3957 O O . ASP A 1 494 ? -1.464 -1.011 20.337 1.00 94.62 494 ASP A O 1
ATOM 3961 N N . ILE A 1 495 ? -0.075 -0.914 18.560 1.00 93.12 495 ILE A N 1
ATOM 3962 C CA . ILE A 1 495 ? 0.808 -2.014 18.937 1.00 93.12 495 ILE A CA 1
ATOM 3963 C C . ILE A 1 495 ? 1.514 -1.746 20.266 1.00 93.12 495 ILE A C 1
ATOM 3965 O O . ILE A 1 495 ? 1.673 -2.669 21.060 1.00 93.12 495 ILE A O 1
ATOM 3969 N N . CYS A 1 496 ? 1.874 -0.491 20.552 1.00 94.81 496 CYS A N 1
ATOM 3970 C CA . CYS A 1 496 ? 2.509 -0.119 21.816 1.00 94.81 496 CYS A CA 1
ATOM 3971 C C . CYS A 1 496 ? 1.551 -0.325 22.996 1.00 94.81 496 CYS A C 1
ATOM 3973 O O . CYS A 1 496 ? 1.939 -0.881 24.022 1.00 94.81 496 CYS A O 1
ATOM 3975 N N . LYS A 1 497 ? 0.275 0.056 22.834 1.00 96.69 497 LYS A N 1
ATOM 3976 C CA . LYS A 1 497 ? -0.767 -0.178 23.847 1.00 96.69 497 LYS A CA 1
ATOM 3977 C C . LYS A 1 497 ? -1.045 -1.664 24.032 1.00 96.69 497 LYS A C 1
ATOM 3979 O O . LYS A 1 497 ? -1.197 -2.109 25.164 1.00 96.69 497 LYS A O 1
ATOM 3984 N N . PHE A 1 498 ? -1.074 -2.422 22.936 1.00 96.25 498 PHE A N 1
ATOM 3985 C CA . PHE A 1 498 ? -1.213 -3.874 22.991 1.00 96.25 498 PHE A CA 1
ATOM 3986 C C . PHE A 1 498 ? -0.055 -4.523 23.758 1.00 96.25 498 PHE A C 1
ATOM 3988 O O . PHE A 1 498 ? -0.289 -5.308 24.669 1.00 96.25 498 PHE A O 1
ATOM 3995 N N . GLN A 1 499 ? 1.193 -4.153 23.454 1.00 96.06 499 GLN A N 1
ATOM 3996 C CA . GLN A 1 499 ? 2.375 -4.654 24.160 1.00 96.06 499 GLN A CA 1
ATOM 3997 C C . GLN A 1 499 ? 2.385 -4.258 25.640 1.00 96.06 499 GLN A C 1
ATOM 3999 O O . GLN A 1 499 ? 2.739 -5.082 26.480 1.00 96.06 499 GLN A O 1
ATOM 4004 N N . ALA A 1 500 ? 1.969 -3.032 25.970 1.00 97.00 500 ALA A N 1
ATOM 4005 C CA . ALA A 1 500 ? 1.825 -2.590 27.354 1.00 97.00 500 ALA A CA 1
ATOM 4006 C C . ALA A 1 500 ? 0.755 -3.403 28.100 1.00 97.00 500 ALA A C 1
ATOM 4008 O O . ALA A 1 500 ? 1.012 -3.860 29.209 1.00 97.00 500 ALA A O 1
ATOM 4009 N N . GLY A 1 501 ? -0.403 -3.651 27.475 1.00 96.94 501 GLY A N 1
ATOM 4010 C CA . GLY A 1 501 ? -1.458 -4.504 28.030 1.00 96.94 501 GLY A CA 1
ATOM 4011 C C . GLY A 1 501 ? -1.009 -5.955 28.213 1.00 96.94 501 GLY A C 1
ATOM 4012 O O . GLY A 1 501 ? -1.203 -6.535 29.277 1.00 96.94 501 GLY A O 1
ATOM 4013 N N . LEU A 1 502 ? -0.327 -6.518 27.214 1.00 96.94 502 LEU A N 1
ATOM 4014 C CA . LEU A 1 502 ? 0.263 -7.856 27.272 1.00 96.94 502 LEU A CA 1
ATOM 4015 C C . LEU A 1 502 ? 1.284 -7.978 28.410 1.00 96.94 502 LEU A C 1
ATOM 4017 O O . LEU A 1 502 ? 1.289 -8.980 29.120 1.00 96.94 502 LEU A O 1
ATOM 4021 N N . LYS A 1 503 ? 2.122 -6.952 28.604 1.00 97.38 503 LYS A N 1
ATOM 4022 C CA . LYS A 1 503 ? 3.103 -6.913 29.692 1.00 97.38 503 LYS A CA 1
ATOM 4023 C C . LYS A 1 503 ? 2.440 -6.745 31.059 1.00 97.38 503 LYS A C 1
ATOM 4025 O O . LYS A 1 503 ? 2.865 -7.388 32.011 1.00 97.38 503 LYS A O 1
ATOM 4030 N N . TYR A 1 504 ? 1.411 -5.905 31.151 1.00 97.81 504 TYR A N 1
ATOM 4031 C CA . TYR A 1 504 ? 0.648 -5.675 32.378 1.00 97.81 504 TYR A CA 1
ATOM 4032 C C . TYR A 1 504 ? -0.074 -6.946 32.848 1.00 97.81 504 TYR A C 1
ATOM 4034 O O . TYR A 1 504 ? -0.053 -7.265 34.031 1.00 97.81 504 TYR A O 1
ATOM 4042 N N . HIS A 1 505 ? -0.645 -7.714 31.919 1.00 97.44 505 HIS A N 1
ATOM 4043 C CA . HIS A 1 505 ? -1.342 -8.966 32.217 1.00 97.44 505 HIS A CA 1
ATOM 4044 C C . HIS A 1 505 ? -0.443 -10.212 32.165 1.00 97.44 505 HIS A C 1
ATOM 4046 O O . HIS A 1 505 ? -0.958 -11.328 32.194 1.00 97.44 505 HIS A O 1
ATOM 4052 N N . GLU A 1 506 ? 0.883 -10.062 32.081 1.00 97.25 506 GLU A N 1
ATOM 4053 C CA . GLU A 1 506 ? 1.801 -11.180 31.827 1.00 97.25 506 GLU A CA 1
ATOM 4054 C C . GLU A 1 506 ? 1.661 -12.302 32.871 1.00 97.25 506 GLU A C 1
ATOM 4056 O O . GLU A 1 506 ? 1.506 -13.465 32.498 1.00 97.25 506 GLU A O 1
ATOM 4061 N N . ASP A 1 507 ? 1.609 -11.956 34.159 1.00 96.81 507 ASP A N 1
ATOM 4062 C CA . ASP A 1 507 ? 1.452 -12.926 35.250 1.00 96.81 507 ASP A CA 1
ATOM 4063 C C . ASP A 1 507 ? 0.071 -13.596 35.241 1.00 96.81 507 ASP A C 1
ATOM 4065 O O . ASP A 1 507 ? -0.051 -14.799 35.475 1.00 96.81 507 ASP A O 1
ATOM 4069 N N . THR A 1 508 ? -0.988 -12.850 34.912 1.00 96.69 508 THR A N 1
ATOM 4070 C CA . THR A 1 508 ? -2.344 -13.406 34.809 1.00 96.69 508 THR A CA 1
ATOM 4071 C C . THR A 1 508 ? -2.435 -14.417 33.668 1.00 96.69 508 THR A C 1
ATOM 4073 O O . THR A 1 508 ? -2.990 -15.499 33.844 1.00 96.69 508 THR A O 1
ATOM 4076 N N . LEU A 1 509 ? -1.837 -14.105 32.517 1.00 95.75 509 LEU A N 1
ATOM 4077 C CA . LEU A 1 509 ? -1.803 -14.985 31.347 1.00 95.75 509 LEU A CA 1
ATOM 4078 C C . LEU A 1 509 ? -0.969 -16.249 31.597 1.00 95.75 509 LEU A C 1
ATOM 4080 O O . LEU A 1 509 ? -1.327 -17.314 31.101 1.00 95.75 509 LEU A O 1
ATOM 4084 N N . LEU A 1 510 ? 0.105 -16.148 32.389 1.00 94.94 510 LEU A N 1
ATOM 4085 C CA . LEU A 1 510 ? 0.894 -17.302 32.834 1.00 94.94 510 LEU A CA 1
ATOM 4086 C C . LEU A 1 510 ? 0.094 -18.219 33.773 1.00 94.94 510 LEU A C 1
ATOM 4088 O O . LEU A 1 510 ? 0.226 -19.439 33.684 1.00 94.94 510 LEU A O 1
ATOM 4092 N N . ASN A 1 511 ? -0.739 -17.645 34.644 1.00 94.38 511 ASN A N 1
ATOM 4093 C CA . ASN A 1 511 ? -1.543 -18.396 35.612 1.00 94.38 511 ASN A CA 1
ATOM 4094 C C . ASN A 1 511 ? -2.798 -19.033 34.994 1.00 94.38 511 ASN A C 1
ATOM 4096 O O . ASN A 1 511 ? -3.205 -20.104 35.435 1.00 94.38 511 ASN A O 1
ATOM 4100 N N . LEU A 1 512 ? -3.379 -18.427 33.950 1.00 91.38 512 LEU A N 1
ATOM 4101 C CA . LEU A 1 512 ? -4.509 -18.997 33.198 1.00 91.38 512 LEU A CA 1
ATOM 4102 C C . LEU A 1 512 ? -4.174 -20.314 32.484 1.00 91.38 512 LEU A C 1
ATOM 4104 O O . LEU A 1 512 ? -5.076 -21.053 32.099 1.00 91.38 512 LEU A O 1
ATOM 4108 N N . GLU A 1 513 ? -2.891 -20.584 32.254 1.00 75.25 513 GLU A N 1
ATOM 4109 C CA . GLU A 1 513 ? -2.429 -21.803 31.591 1.00 75.25 513 GLU A CA 1
ATOM 4110 C C . GLU A 1 513 ? -2.215 -22.984 32.520 1.00 75.25 513 GLU A C 1
ATOM 4112 O O . GLU A 1 513 ? -1.953 -24.087 32.032 1.00 75.25 513 GLU A O 1
ATOM 4117 N N . LEU A 1 514 ? -2.289 -22.785 33.838 1.00 71.56 514 LEU A N 1
ATOM 4118 C CA . LEU A 1 514 ? -2.293 -23.929 34.729 1.00 71.56 514 LEU A CA 1
ATOM 4119 C C . LEU A 1 514 ? -3.525 -24.745 34.351 1.00 71.56 514 LEU A C 1
ATOM 4121 O O . LEU A 1 514 ? -4.635 -24.216 34.447 1.00 71.56 514 LEU A O 1
ATOM 4125 N N . PRO A 1 515 ? -3.349 -25.983 33.849 1.00 58.16 515 PRO A N 1
ATOM 4126 C CA . PRO A 1 515 ? -4.483 -26.795 33.475 1.00 58.16 515 PRO A CA 1
ATOM 4127 C C . PRO A 1 515 ? -5.359 -26.850 34.710 1.00 58.16 515 PRO A C 1
ATOM 4129 O O . PRO A 1 515 ? -4.888 -27.288 35.767 1.00 58.16 515 PRO A O 1
ATOM 4132 N N . SER A 1 516 ? -6.600 -26.365 34.587 1.00 50.84 516 SER A N 1
ATOM 4133 C CA . SER A 1 516 ? -7.632 -26.671 35.562 1.00 50.84 516 SER A CA 1
ATOM 4134 C C . SER A 1 516 ? -7.449 -28.140 35.878 1.00 50.84 516 SER A C 1
ATOM 4136 O O . SER A 1 516 ? -7.448 -28.991 34.982 1.00 50.84 516 SER A O 1
ATOM 4138 N N . GLN A 1 517 ? -7.189 -28.429 37.145 1.00 51.12 517 GLN A N 1
ATOM 4139 C CA . GLN A 1 517 ? -6.856 -29.748 37.667 1.00 51.12 517 GLN A CA 1
ATOM 4140 C C . GLN A 1 517 ? -8.035 -30.741 37.517 1.00 51.12 517 GLN A C 1
ATOM 4142 O O . GLN A 1 517 ? -8.063 -31.790 38.153 1.00 51.12 517 GLN A O 1
ATOM 4147 N N . ASP A 1 518 ? -8.991 -30.427 36.642 1.00 46.62 518 ASP A N 1
ATOM 4148 C CA . ASP A 1 518 ? -10.210 -31.136 36.287 1.00 46.62 518 ASP A CA 1
ATOM 4149 C C . ASP A 1 518 ? -9.984 -32.271 35.284 1.00 46.62 518 ASP A C 1
ATOM 4151 O O . ASP A 1 518 ? -10.901 -33.048 35.027 1.00 46.62 518 ASP A O 1
ATOM 4155 N N . GLN A 1 519 ? -8.744 -32.513 34.832 1.00 49.12 519 GLN A N 1
ATOM 4156 C CA . GLN A 1 519 ? -8.390 -33.859 34.351 1.00 49.12 519 GLN A CA 1
ATOM 4157 C C . GLN A 1 519 ? -8.463 -34.929 35.461 1.00 49.12 519 GLN A C 1
ATOM 4159 O O . GLN A 1 519 ? -8.357 -36.117 35.161 1.00 49.12 519 GLN A O 1
ATOM 4164 N N . ARG A 1 520 ? -8.735 -34.564 36.725 1.00 44.62 520 ARG A N 1
ATOM 4165 C CA . ARG A 1 520 ? -9.128 -35.531 37.765 1.00 44.62 520 ARG A CA 1
ATOM 4166 C C . ARG A 1 520 ? -10.558 -36.063 37.642 1.00 44.62 520 ARG A C 1
ATOM 4168 O O . ARG A 1 520 ? -10.841 -37.083 38.261 1.00 44.62 520 ARG A O 1
ATOM 4175 N N . PHE A 1 521 ? -11.427 -35.489 36.805 1.00 48.34 521 PHE A N 1
ATOM 4176 C CA . PHE A 1 521 ? -12.758 -36.067 36.561 1.00 48.34 521 PHE A CA 1
ATOM 4177 C C . PHE A 1 521 ? -12.802 -37.102 35.422 1.00 48.34 521 PHE A C 1
ATOM 4179 O O . PHE A 1 521 ? -13.865 -37.649 35.143 1.00 48.34 521 PHE A O 1
ATOM 4186 N N . GLN A 1 522 ? -11.661 -37.462 34.813 1.00 48.94 522 GLN A N 1
ATOM 4187 C CA . GLN A 1 522 ? -11.570 -38.603 33.879 1.00 48.94 522 GLN A CA 1
ATOM 4188 C C . GLN A 1 522 ? -11.030 -39.904 34.500 1.00 48.94 522 GLN A C 1
ATOM 4190 O O . GLN A 1 522 ? -10.842 -40.893 33.795 1.00 48.94 522 GLN A O 1
ATOM 4195 N N . THR A 1 523 ? -10.876 -39.966 35.826 1.00 45.88 523 THR A N 1
ATOM 4196 C CA . THR A 1 523 ? -10.611 -41.216 36.566 1.00 45.88 523 THR A CA 1
ATOM 4197 C C . THR A 1 523 ? -11.583 -41.408 37.727 1.00 45.88 523 THR A C 1
ATOM 4199 O O . THR A 1 523 ? -11.191 -41.721 38.844 1.00 45.88 523 THR A O 1
ATOM 4202 N N . CYS A 1 524 ? -12.877 -41.271 37.464 1.00 40.28 524 CYS A N 1
ATOM 4203 C CA . CYS A 1 524 ? -13.865 -42.077 38.169 1.00 40.28 524 CYS A CA 1
ATOM 4204 C C . CYS A 1 524 ? -14.394 -43.084 37.152 1.00 40.28 524 CYS A C 1
ATOM 4206 O O . CYS A 1 524 ? -15.300 -42.777 36.388 1.00 40.28 524 CYS A O 1
ATOM 4208 N N . GLN A 1 525 ? -13.780 -44.270 37.103 1.00 45.94 525 GLN A N 1
ATOM 4209 C CA . GLN A 1 525 ? -14.448 -45.437 36.541 1.00 45.94 525 GLN A CA 1
ATOM 4210 C C . GLN A 1 525 ? -15.640 -45.758 37.449 1.00 45.94 525 GLN A C 1
ATOM 4212 O O . GLN A 1 525 ? -15.412 -46.101 38.612 1.00 45.94 525 GLN A O 1
ATOM 4217 N N . PRO A 1 526 ? -16.892 -45.724 36.969 1.00 39.84 526 PRO A N 1
ATOM 4218 C CA . PRO A 1 526 ? -17.879 -46.616 37.522 1.00 39.84 526 PRO A CA 1
ATOM 4219 C C . PRO A 1 526 ? -17.591 -48.001 36.941 1.00 39.84 526 PRO A C 1
ATOM 4221 O O . PRO A 1 526 ? -17.496 -48.198 35.728 1.00 39.84 526 PRO A O 1
ATOM 4224 N N . HIS A 1 527 ? -17.424 -48.975 37.828 1.00 53.16 527 HIS A N 1
ATOM 4225 C CA . HIS A 1 527 ? -17.704 -50.361 37.495 1.00 53.16 527 HIS A CA 1
ATOM 4226 C C . HIS A 1 527 ? -19.019 -50.460 36.707 1.00 53.16 527 HIS A C 1
ATOM 4228 O O . HIS A 1 527 ? -19.988 -49.789 37.055 1.00 53.16 527 HIS A O 1
ATOM 4234 N N . SER A 1 528 ? -19.041 -51.381 35.738 1.00 52.03 528 SER A N 1
ATOM 4235 C CA . SER A 1 528 ? -20.223 -51.976 35.094 1.00 52.03 528 SER A CA 1
ATOM 4236 C C . SER A 1 528 ? -20.441 -51.621 33.617 1.00 52.03 528 SER A C 1
ATOM 4238 O O . SER A 1 528 ? -20.986 -50.584 33.262 1.00 52.03 528 SER A O 1
ATOM 4240 N N . GLN A 1 529 ? -20.120 -52.633 32.804 1.00 52.12 529 GLN A N 1
ATOM 4241 C CA . GLN A 1 529 ? -20.853 -53.096 31.620 1.00 52.12 529 GLN A CA 1
ATOM 4242 C C . GLN A 1 529 ? -20.684 -52.358 30.280 1.00 52.12 529 GLN A C 1
ATOM 4244 O O . GLN A 1 529 ? -21.334 -51.371 29.967 1.00 52.12 529 GLN A O 1
ATOM 4249 N N . ASN A 1 530 ? -19.882 -53.018 29.434 1.00 51.31 530 ASN A N 1
ATOM 4250 C CA . ASN A 1 530 ? -20.196 -53.383 28.049 1.00 51.31 530 ASN A CA 1
ATOM 4251 C C . ASN A 1 530 ? -20.802 -52.297 27.148 1.00 51.31 530 ASN A C 1
ATOM 4253 O O . ASN A 1 530 ? -22.016 -52.224 26.975 1.00 51.31 530 ASN A O 1
ATOM 4257 N N . CYS A 1 531 ? -19.944 -51.606 26.395 1.00 40.56 531 CYS A N 1
ATOM 4258 C CA . CYS A 1 531 ? -20.311 -51.174 25.050 1.00 40.56 531 CYS A CA 1
ATOM 4259 C C . CYS A 1 531 ? -19.127 -51.341 24.088 1.00 40.56 531 CYS A C 1
ATOM 4261 O O . CYS A 1 531 ? -17.987 -50.977 24.375 1.00 40.56 531 CYS A O 1
ATOM 4263 N N . PHE A 1 532 ? -19.423 -51.983 22.966 1.00 44.31 532 PHE A N 1
ATOM 4264 C CA . PHE A 1 532 ? -18.513 -52.521 21.970 1.00 44.31 532 PHE A CA 1
ATOM 4265 C C . PHE A 1 532 ? -17.762 -51.419 21.213 1.00 44.31 532 PHE A C 1
ATOM 4267 O O . PHE A 1 532 ? -18.360 -50.668 20.446 1.00 44.31 532 PHE A O 1
ATOM 4274 N N . GLN A 1 533 ? -16.435 -51.384 21.334 1.00 38.78 533 GLN A N 1
ATOM 4275 C CA . GLN A 1 533 ? -15.585 -50.776 20.309 1.00 38.78 533 GLN A CA 1
ATOM 4276 C C . GLN A 1 533 ? -15.122 -51.872 19.350 1.00 38.78 533 GLN A C 1
ATOM 4278 O O . GLN A 1 533 ? -14.326 -52.741 19.706 1.00 38.78 533 GLN A O 1
ATOM 4283 N N . ALA A 1 534 ? -15.648 -51.839 18.126 1.00 38.41 534 ALA A N 1
ATOM 4284 C CA . ALA A 1 534 ? -15.253 -52.734 17.051 1.00 38.41 534 ALA A CA 1
ATOM 4285 C C . ALA A 1 534 ? -13.775 -52.506 16.689 1.00 38.41 534 ALA A C 1
ATOM 4287 O O . ALA A 1 534 ? -13.412 -51.491 16.097 1.00 38.41 534 ALA A O 1
ATOM 4288 N N . ARG A 1 535 ? -12.917 -53.467 17.044 1.00 43.00 535 ARG A N 1
ATOM 4289 C CA . ARG A 1 535 ? -11.547 -53.576 16.535 1.00 43.00 535 ARG A CA 1
ATOM 4290 C C . ARG A 1 535 ? -11.542 -54.589 15.397 1.00 43.00 535 ARG A C 1
ATOM 4292 O O . ARG A 1 535 ? -11.755 -55.777 15.621 1.00 43.00 535 ARG A O 1
ATOM 4299 N N . THR A 1 536 ? -11.290 -54.133 14.176 1.00 39.53 536 THR A N 1
ATOM 4300 C CA . THR A 1 536 ? -10.985 -55.019 13.050 1.00 39.53 536 THR A CA 1
ATOM 4301 C C . THR A 1 536 ? -9.531 -55.468 13.167 1.00 39.53 536 THR A C 1
ATOM 4303 O O . THR A 1 536 ? -8.623 -54.779 12.705 1.00 39.53 536 THR A O 1
ATOM 4306 N N . ASN A 1 537 ? -9.301 -56.607 13.817 1.00 44.19 537 ASN A N 1
ATOM 4307 C CA . ASN A 1 537 ? -8.010 -57.284 13.758 1.00 44.19 537 ASN A CA 1
ATOM 4308 C C . ASN A 1 537 ? -7.888 -58.004 12.408 1.00 44.19 537 ASN A C 1
ATOM 4310 O O . ASN A 1 537 ? -8.817 -58.692 11.982 1.00 44.19 537 ASN A O 1
ATOM 4314 N N . LEU A 1 538 ? -6.744 -57.845 11.737 1.00 46.66 538 LEU A N 1
ATOM 4315 C CA . LEU A 1 538 ? -6.375 -58.659 10.580 1.00 46.66 538 LEU A CA 1
ATOM 4316 C C . LEU A 1 538 ? -6.408 -60.143 10.974 1.00 46.66 538 LEU A C 1
ATOM 4318 O O . LEU A 1 538 ? -5.791 -60.551 11.956 1.00 46.66 538 LEU A O 1
ATOM 4322 N N . VAL A 1 539 ? -7.138 -60.945 10.202 1.00 42.97 539 VAL A N 1
ATOM 4323 C CA . VAL A 1 539 ? -7.215 -62.398 10.380 1.00 42.97 539 VAL A CA 1
ATOM 4324 C C . VAL A 1 539 ? -5.821 -62.993 10.146 1.00 42.97 539 VAL A C 1
ATOM 4326 O O . VAL A 1 539 ? -5.285 -62.868 9.047 1.00 42.97 539 VAL A O 1
ATOM 4329 N N . GLY A 1 540 ? -5.240 -63.634 11.169 1.00 51.84 540 GLY A N 1
ATOM 4330 C CA . GLY A 1 540 ? -4.035 -64.469 11.030 1.00 51.84 540 GLY A CA 1
ATOM 4331 C C . GLY A 1 540 ? -2.825 -64.149 11.921 1.00 51.84 540 GLY A C 1
ATOM 4332 O O . GLY A 1 540 ? -1.803 -64.799 11.751 1.00 51.84 540 GLY A O 1
ATOM 4333 N N . THR A 1 541 ? -2.892 -63.195 12.857 1.00 47.72 541 THR A N 1
ATOM 4334 C CA . THR A 1 541 ? -1.726 -62.808 13.693 1.00 47.72 541 THR A CA 1
ATOM 4335 C C . THR A 1 541 ? -1.821 -63.184 15.176 1.00 47.72 541 THR A C 1
ATOM 4337 O O . THR A 1 541 ? -1.019 -62.714 15.980 1.00 47.72 541 THR A O 1
ATOM 4340 N N . CYS A 1 542 ? -2.765 -64.041 15.571 1.00 53.62 542 CYS A N 1
ATOM 4341 C CA . CYS A 1 542 ? -2.772 -64.582 16.931 1.00 53.62 542 CYS A CA 1
ATOM 4342 C C . CYS A 1 542 ? -1.721 -65.698 17.042 1.00 53.62 542 CYS A C 1
ATOM 4344 O O . CYS A 1 542 ? -1.813 -66.692 16.323 1.00 53.62 542 CYS A O 1
ATOM 4346 N N . LEU A 1 543 ? -0.734 -65.517 17.927 1.00 61.50 543 LEU A N 1
ATOM 4347 C CA . LEU A 1 543 ? 0.365 -66.466 18.166 1.00 61.50 543 LEU A CA 1
ATOM 4348 C C . LEU A 1 543 ? -0.102 -67.813 18.753 1.00 61.50 543 LEU A C 1
ATOM 4350 O O . LEU A 1 543 ? 0.653 -68.778 18.698 1.00 61.50 543 LEU A O 1
ATOM 4354 N N . ASP A 1 544 ? -1.342 -67.889 19.244 1.00 74.19 544 ASP A N 1
ATOM 4355 C CA . ASP A 1 544 ? -1.876 -69.052 19.965 1.00 74.19 544 ASP A CA 1
ATOM 4356 C C . ASP A 1 544 ? -2.816 -69.938 19.126 1.00 74.19 544 ASP A C 1
ATOM 4358 O O . ASP A 1 544 ? -3.440 -70.858 19.657 1.00 74.19 544 ASP A O 1
ATOM 4362 N N . LEU A 1 545 ? -2.953 -69.691 17.817 1.00 65.56 545 LEU A N 1
ATOM 4363 C CA . LEU A 1 545 ? -3.771 -70.549 16.953 1.00 65.56 545 LEU A CA 1
ATOM 4364 C C . LEU A 1 545 ? -2.921 -71.637 16.279 1.00 65.56 545 LEU A C 1
ATOM 4366 O O . LEU A 1 545 ? -1.870 -71.327 15.712 1.00 65.56 545 LEU A O 1
ATOM 4370 N N . PRO A 1 546 ? -3.374 -72.907 16.281 1.00 75.38 546 PRO A N 1
ATOM 4371 C CA . PRO A 1 546 ? -2.688 -73.966 15.558 1.00 75.38 546 PRO A CA 1
ATOM 4372 C C . PRO A 1 546 ? -2.702 -73.673 14.048 1.00 75.38 546 PRO A C 1
ATOM 4374 O O . PRO A 1 546 ? -3.676 -73.105 13.538 1.00 75.38 546 PRO A O 1
ATOM 4377 N N . PRO A 1 547 ? -1.641 -74.051 13.311 1.00 72.69 547 PRO A N 1
ATOM 4378 C CA . PRO A 1 547 ? -1.588 -73.859 11.869 1.00 72.69 547 PRO A CA 1
ATOM 4379 C C . PRO A 1 547 ? -2.794 -74.532 11.190 1.00 72.69 547 PRO A C 1
ATOM 4381 O O . PRO A 1 547 ? -3.199 -75.624 11.600 1.00 72.69 547 PRO A O 1
ATOM 4384 N N . PRO A 1 548 ? -3.400 -73.891 10.172 1.00 69.44 548 PRO A N 1
ATOM 4385 C CA . PRO A 1 548 ? -4.610 -74.400 9.546 1.00 69.44 548 PRO A CA 1
ATOM 4386 C C . PRO A 1 548 ? -4.365 -75.785 8.916 1.00 69.44 548 PRO A C 1
ATOM 4388 O O . PRO A 1 548 ? -3.321 -75.998 8.299 1.00 69.44 548 PRO A O 1
ATOM 4391 N N . PRO A 1 549 ? -5.326 -76.720 9.026 1.00 63.81 549 PRO A N 1
ATOM 4392 C CA . PRO A 1 549 ? -5.136 -78.138 8.702 1.00 63.81 549 PRO A CA 1
ATOM 4393 C C . PRO A 1 549 ? -5.089 -78.473 7.200 1.00 63.81 549 PRO A C 1
ATOM 4395 O O . PRO A 1 549 ? -5.132 -79.646 6.841 1.00 63.81 549 PRO A O 1
ATOM 4398 N N . PHE A 1 550 ? -4.989 -77.482 6.310 1.00 65.12 550 PHE A N 1
ATOM 4399 C CA . PHE A 1 550 ? -4.968 -77.708 4.864 1.00 65.12 550 PHE A CA 1
ATOM 4400 C C . PHE A 1 550 ? -3.712 -77.096 4.226 1.00 65.12 550 PHE A C 1
ATOM 4402 O O . PHE A 1 550 ? -3.445 -75.909 4.441 1.00 65.12 550 PHE A O 1
ATOM 4409 N N . PRO A 1 551 ? -2.943 -77.867 3.430 1.00 64.75 551 PRO A N 1
ATOM 4410 C CA . PRO A 1 551 ? -1.837 -77.330 2.645 1.00 64.75 551 PRO A CA 1
ATOM 4411 C C . PRO A 1 551 ? -2.346 -76.248 1.688 1.00 64.75 551 PRO A C 1
ATOM 4413 O O . PRO A 1 551 ? -3.389 -76.420 1.058 1.00 64.75 551 PRO A O 1
ATOM 4416 N N . LYS A 1 552 ? -1.606 -75.140 1.555 1.00 59.03 552 LYS A N 1
ATOM 4417 C CA . LYS A 1 552 ? -1.847 -74.163 0.485 1.00 59.03 552 LYS A CA 1
ATOM 4418 C C . LYS A 1 552 ? -1.647 -74.856 -0.861 1.00 59.03 552 LYS A C 1
ATOM 4420 O O . LYS A 1 552 ? -0.519 -75.147 -1.251 1.00 59.03 552 LYS A O 1
ATOM 4425 N N . ASP A 1 553 ? -2.747 -75.129 -1.545 1.00 56.06 553 ASP A N 1
ATOM 4426 C CA . ASP A 1 553 ? -2.738 -75.613 -2.918 1.00 56.06 553 ASP A CA 1
ATOM 4427 C C . ASP A 1 553 ? -2.444 -74.436 -3.866 1.00 56.06 553 ASP A C 1
ATOM 4429 O O . ASP A 1 553 ? -3.342 -73.798 -4.414 1.00 56.06 553 ASP A O 1
ATOM 4433 N N . ASP A 1 554 ? -1.157 -74.108 -4.013 1.00 55.16 554 ASP A N 1
ATOM 4434 C CA . ASP A 1 554 ? -0.657 -73.057 -4.914 1.00 55.16 554 ASP A CA 1
ATOM 4435 C C . ASP A 1 554 ? -0.516 -73.551 -6.377 1.00 55.16 554 ASP A C 1
ATOM 4437 O O . ASP A 1 554 ? 0.187 -72.951 -7.194 1.00 55.16 554 ASP A O 1
ATOM 4441 N N . SER A 1 555 ? -1.197 -74.639 -6.758 1.00 50.16 555 SER A N 1
ATOM 4442 C CA . SER A 1 555 ? -1.080 -75.243 -8.096 1.00 50.16 555 SER A CA 1
ATOM 4443 C C . SER A 1 555 ? -1.802 -74.478 -9.221 1.00 50.16 555 SER A C 1
ATOM 4445 O O . SER A 1 555 ? -1.650 -74.820 -10.395 1.00 50.16 555 SER A O 1
ATOM 4447 N N . VAL A 1 556 ? -2.512 -73.383 -8.911 1.00 48.59 556 VAL A N 1
ATOM 4448 C CA . VAL A 1 556 ? -3.238 -72.552 -9.896 1.00 48.59 556 VAL A CA 1
ATOM 4449 C C . VAL A 1 556 ? -2.696 -71.116 -9.963 1.00 48.59 556 VAL A C 1
ATOM 4451 O O . VAL A 1 556 ? -3.441 -70.145 -10.083 1.00 48.59 556 VAL A O 1
ATOM 4454 N N . VAL A 1 557 ? -1.371 -70.950 -9.930 1.00 40.84 557 VAL A N 1
ATOM 4455 C CA . VAL A 1 557 ? -0.729 -69.694 -10.352 1.00 40.84 557 VAL A CA 1
ATOM 4456 C C . VAL A 1 557 ? -0.160 -69.878 -11.756 1.00 40.84 557 VAL A C 1
ATOM 4458 O O . VAL A 1 557 ? 0.860 -70.529 -11.977 1.00 40.84 557 VAL A O 1
ATOM 4461 N N . SER A 1 558 ? -0.846 -69.300 -12.743 1.00 47.81 558 SER A N 1
ATOM 4462 C CA . SER A 1 558 ? -0.392 -69.277 -14.131 1.00 47.81 558 SER A CA 1
ATOM 4463 C C . SER A 1 558 ? 0.992 -68.628 -14.245 1.00 47.81 558 SER A C 1
ATOM 4465 O O . SER A 1 558 ? 1.180 -67.493 -13.806 1.00 47.81 558 SER A O 1
ATOM 4467 N N . LYS A 1 559 ? 1.931 -69.319 -14.901 1.00 47.06 559 LYS A N 1
ATOM 4468 C CA . LYS A 1 559 ? 3.284 -68.855 -15.254 1.00 47.06 559 LYS A CA 1
ATOM 4469 C C . LYS A 1 559 ? 3.261 -67.687 -16.255 1.00 47.06 559 LYS A C 1
ATOM 4471 O O . LYS A 1 559 ? 3.637 -67.856 -17.414 1.00 47.06 559 LYS A O 1
ATOM 4476 N N . LYS A 1 560 ? 2.804 -66.501 -15.853 1.00 44.84 560 LYS A N 1
ATOM 4477 C CA . LYS A 1 560 ? 2.938 -65.282 -16.664 1.00 44.84 560 LYS A CA 1
ATOM 4478 C C . LYS A 1 560 ? 3.728 -64.222 -15.909 1.00 44.84 560 LYS A C 1
ATOM 4480 O O . LYS A 1 560 ? 3.421 -63.884 -14.774 1.00 44.84 560 LYS A O 1
ATOM 4485 N N . ALA A 1 561 ? 4.778 -63.776 -16.591 1.00 46.50 561 ALA A N 1
ATOM 4486 C CA . ALA A 1 561 ? 5.829 -62.887 -16.135 1.00 46.50 561 ALA A CA 1
ATOM 4487 C C . ALA A 1 561 ? 5.316 -61.619 -15.437 1.00 46.50 561 ALA A C 1
ATOM 4489 O O . ALA A 1 561 ? 4.309 -61.023 -15.825 1.00 46.50 561 ALA A O 1
ATOM 4490 N N . THR A 1 562 ? 6.068 -61.198 -14.426 1.00 45.62 562 THR A N 1
ATOM 4491 C CA . THR A 1 562 ? 5.903 -59.938 -13.705 1.00 45.62 562 THR A CA 1
ATOM 4492 C C . THR A 1 562 ? 6.049 -58.719 -14.633 1.00 45.62 562 THR A C 1
ATOM 4494 O O . THR A 1 562 ? 6.896 -58.734 -15.525 1.00 45.62 562 THR A O 1
ATOM 4497 N N . PRO A 1 563 ? 5.307 -57.615 -14.408 1.00 46.72 563 PRO A N 1
ATOM 4498 C CA . PRO A 1 563 ? 5.287 -56.437 -15.293 1.00 46.72 563 PRO A CA 1
ATOM 4499 C C . PRO A 1 563 ? 6.600 -55.643 -15.442 1.00 46.72 563 PRO A C 1
ATOM 4501 O O . PRO A 1 563 ? 6.599 -54.618 -16.119 1.00 46.72 563 PRO A O 1
ATOM 4504 N N . LYS A 1 564 ? 7.712 -56.065 -14.824 1.00 47.47 564 LYS A N 1
ATOM 4505 C CA . LYS A 1 564 ? 9.000 -55.357 -14.915 1.00 47.47 564 LYS A CA 1
ATOM 4506 C C . LYS A 1 564 ? 9.732 -55.562 -16.249 1.00 47.47 564 LYS A C 1
ATOM 4508 O O . LYS A 1 564 ? 10.538 -54.711 -16.603 1.00 47.47 564 LYS A O 1
ATOM 4513 N N . ASP A 1 565 ? 9.382 -56.584 -17.032 1.00 44.12 565 ASP A N 1
ATOM 4514 C CA . ASP A 1 565 ? 10.178 -56.984 -18.207 1.00 44.12 565 ASP A CA 1
ATOM 4515 C C . ASP A 1 565 ? 9.596 -56.534 -19.565 1.00 44.12 565 ASP A C 1
ATOM 4517 O O . ASP A 1 565 ? 9.985 -57.039 -20.615 1.00 44.12 565 ASP A O 1
ATOM 4521 N N . LYS A 1 566 ? 8.656 -55.574 -19.585 1.00 44.56 566 LYS A N 1
ATOM 4522 C CA . LYS A 1 566 ? 8.041 -55.047 -20.828 1.00 44.56 566 LYS A CA 1
ATOM 4523 C C . LYS A 1 566 ? 8.264 -53.553 -21.090 1.00 44.56 566 LYS A C 1
ATOM 4525 O O . LYS A 1 566 ? 7.533 -52.945 -21.868 1.00 44.56 566 LYS A O 1
ATOM 4530 N N . ALA A 1 567 ? 9.286 -52.950 -20.494 1.00 40.34 567 ALA A N 1
ATOM 4531 C CA . ALA A 1 567 ? 9.666 -51.572 -20.793 1.00 40.34 567 ALA A CA 1
ATOM 4532 C C . ALA A 1 567 ? 10.746 -51.535 -21.886 1.00 40.34 567 ALA A C 1
ATOM 4534 O O . ALA A 1 567 ? 11.922 -51.433 -21.572 1.00 40.34 567 ALA A O 1
ATOM 4535 N N . ASN A 1 568 ? 10.349 -51.657 -23.158 1.00 42.28 568 ASN A N 1
ATOM 4536 C CA . ASN A 1 568 ? 11.117 -51.142 -24.302 1.00 42.28 568 ASN A CA 1
ATOM 4537 C C . ASN A 1 568 ? 10.255 -51.112 -25.578 1.00 42.28 568 ASN A C 1
ATOM 4539 O O . ASN A 1 568 ? 10.449 -51.877 -26.516 1.00 42.28 568 ASN A O 1
ATOM 4543 N N . SER A 1 569 ? 9.282 -50.201 -25.609 1.00 41.59 569 SER A N 1
ATOM 4544 C CA . SER A 1 569 ? 8.699 -49.691 -26.856 1.00 41.59 569 SER A CA 1
ATOM 4545 C C . SER A 1 569 ? 8.148 -48.279 -26.619 1.00 41.59 569 SER A C 1
ATOM 4547 O O . SER A 1 569 ? 7.117 -48.109 -25.976 1.00 41.59 569 SER A O 1
ATOM 4549 N N . SER A 1 570 ? 8.909 -47.274 -27.061 1.00 49.72 570 SER A N 1
ATOM 4550 C CA . SER A 1 570 ? 8.529 -45.874 -27.339 1.00 49.72 570 SER A CA 1
ATOM 4551 C C . SER A 1 570 ? 7.265 -45.303 -26.655 1.00 49.72 570 SER A C 1
ATOM 4553 O O . SER A 1 570 ? 6.249 -45.088 -27.310 1.00 49.72 570 SER A O 1
ATOM 4555 N N . ASN A 1 571 ? 7.354 -44.948 -25.369 1.00 44.22 571 ASN A N 1
ATOM 4556 C CA . ASN A 1 571 ? 6.360 -44.117 -24.665 1.00 44.22 571 ASN A CA 1
ATOM 4557 C C . ASN A 1 571 ? 6.839 -42.654 -24.561 1.00 44.22 571 ASN A C 1
ATOM 4559 O O . ASN A 1 571 ? 7.070 -42.125 -23.475 1.00 44.22 571 ASN A O 1
ATOM 4563 N N . GLN A 1 572 ? 7.020 -41.978 -25.699 1.00 43.75 572 GLN A N 1
ATOM 4564 C CA . GLN A 1 572 ? 7.214 -40.523 -25.720 1.00 43.75 572 GLN A CA 1
ATOM 4565 C C . GLN A 1 572 ? 5.845 -39.828 -25.658 1.00 43.75 572 GLN A C 1
ATOM 4567 O O . GLN A 1 572 ? 5.163 -39.718 -26.672 1.00 43.75 572 GLN A O 1
ATOM 4572 N N . GLY A 1 573 ? 5.442 -39.366 -24.467 1.00 57.53 573 GLY A N 1
ATOM 4573 C CA . GLY A 1 573 ? 4.235 -38.542 -24.279 1.00 57.53 573 GLY A CA 1
ATOM 4574 C C . GLY A 1 573 ? 3.397 -38.841 -23.031 1.00 57.53 573 GLY A C 1
ATOM 4575 O O . GLY A 1 573 ? 2.464 -38.096 -22.744 1.00 57.53 573 GLY A O 1
ATOM 4576 N N . LEU A 1 574 ? 3.716 -39.893 -22.270 1.00 54.72 574 LEU A N 1
ATOM 4577 C CA . LEU A 1 574 ? 2.968 -40.245 -21.062 1.00 54.72 574 LEU A CA 1
ATOM 4578 C C . LEU A 1 574 ? 3.350 -39.315 -19.895 1.00 54.72 574 LEU A C 1
ATOM 4580 O O . LEU A 1 574 ? 4.481 -39.348 -19.415 1.00 54.72 574 LEU A O 1
ATOM 4584 N N . ILE A 1 575 ? 2.405 -38.501 -19.417 1.00 58.94 575 ILE A N 1
ATOM 4585 C CA . ILE A 1 575 ? 2.564 -37.732 -18.175 1.00 58.94 575 ILE A CA 1
ATOM 4586 C C . ILE A 1 575 ? 2.068 -38.600 -17.018 1.00 58.94 575 ILE A C 1
ATOM 4588 O O . ILE A 1 575 ? 0.867 -38.806 -16.844 1.00 58.94 575 ILE A O 1
ATOM 4592 N N . GLU A 1 576 ? 2.995 -39.119 -16.217 1.00 69.56 576 GLU A N 1
ATOM 4593 C CA . GLU A 1 576 ? 2.661 -39.846 -14.995 1.00 69.56 576 GLU A CA 1
ATOM 4594 C C . GLU A 1 576 ? 2.425 -38.864 -13.840 1.00 69.56 576 GLU A C 1
ATOM 4596 O O . GLU A 1 576 ? 3.338 -38.167 -13.392 1.00 69.56 576 GLU A O 1
ATOM 4601 N N . MET A 1 577 ? 1.197 -38.825 -13.317 1.00 54.81 577 MET A N 1
ATOM 4602 C CA . MET A 1 577 ? 0.909 -38.087 -12.087 1.00 54.81 577 MET A CA 1
ATOM 4603 C C . MET A 1 577 ? 1.370 -38.885 -10.866 1.00 54.81 577 MET A C 1
ATOM 4605 O O . MET A 1 577 ? 0.838 -39.961 -10.571 1.00 54.81 577 MET A O 1
ATOM 4609 N N . ARG A 1 578 ? 2.369 -38.346 -10.159 1.00 64.12 578 ARG A N 1
ATOM 4610 C CA . ARG A 1 578 ? 2.928 -38.936 -8.937 1.00 64.12 578 ARG A CA 1
ATOM 4611 C C . ARG A 1 578 ? 2.084 -38.562 -7.718 1.00 64.12 578 ARG A C 1
ATOM 4613 O O . ARG A 1 578 ? 1.711 -37.404 -7.546 1.00 64.12 578 ARG A O 1
ATOM 4620 N N . LYS A 1 579 ? 1.826 -39.539 -6.844 1.00 62.06 579 LYS A N 1
ATOM 4621 C CA . LYS A 1 579 ? 1.176 -39.330 -5.541 1.00 62.06 579 LYS A CA 1
ATOM 4622 C C . LYS A 1 579 ? 2.082 -38.442 -4.677 1.00 62.06 579 LYS A C 1
ATOM 4624 O O . LYS A 1 579 ? 3.185 -38.854 -4.333 1.00 62.06 579 LYS A O 1
ATOM 4629 N N . CYS A 1 580 ? 1.649 -37.220 -4.358 1.00 58.06 580 CYS A N 1
ATOM 4630 C CA . CYS A 1 580 ? 2.458 -36.280 -3.566 1.00 58.06 580 CYS A CA 1
ATOM 4631 C C . CYS A 1 580 ? 2.355 -36.496 -2.048 1.00 58.06 580 CYS A C 1
ATOM 4633 O O . CYS A 1 580 ? 3.282 -36.121 -1.338 1.00 58.06 580 CYS A O 1
ATOM 4635 N N . MET A 1 581 ? 1.258 -37.068 -1.539 1.00 57.28 581 MET A N 1
ATOM 4636 C CA . MET A 1 581 ? 1.056 -37.325 -0.107 1.00 57.28 581 MET A CA 1
ATOM 4637 C C . MET A 1 581 ? 0.155 -38.546 0.115 1.00 57.28 581 MET A C 1
ATOM 4639 O O . MET A 1 581 ? -0.797 -38.767 -0.631 1.00 57.28 581 MET A O 1
ATOM 4643 N N . GLU A 1 582 ? 0.433 -39.314 1.166 1.00 58.00 582 GLU A N 1
ATOM 4644 C CA . GLU A 1 582 ? -0.423 -40.386 1.684 1.00 58.00 582 GLU A CA 1
ATOM 4645 C C . GLU A 1 582 ? -0.917 -39.989 3.079 1.00 58.00 582 GLU A C 1
ATOM 4647 O O . GLU A 1 582 ? -0.167 -39.382 3.845 1.00 58.00 582 GLU A O 1
ATOM 4652 N N . ARG A 1 583 ? -2.188 -40.260 3.399 1.00 58.25 583 ARG A N 1
ATOM 4653 C CA . ARG A 1 583 ? -2.783 -39.897 4.693 1.00 58.25 583 ARG A CA 1
ATOM 4654 C C . ARG A 1 583 ? -3.307 -41.122 5.439 1.00 58.25 583 ARG A C 1
ATOM 4656 O O . ARG A 1 583 ? -3.699 -42.094 4.793 1.00 58.25 583 ARG A O 1
ATOM 4663 N N . PRO A 1 584 ? -3.361 -41.056 6.782 1.00 59.78 584 PRO A N 1
ATOM 4664 C CA . PRO A 1 584 ? -4.029 -42.066 7.587 1.00 59.78 584 PRO A CA 1
ATOM 4665 C C . PRO A 1 584 ? -5.517 -42.200 7.207 1.00 59.78 584 PRO A C 1
ATOM 4667 O O . PRO A 1 584 ? -6.138 -41.208 6.807 1.00 59.78 584 PRO A O 1
ATOM 4670 N N . PRO A 1 585 ? -6.114 -43.395 7.355 1.00 54.16 585 PRO A N 1
ATOM 4671 C CA . PRO A 1 585 ? -7.546 -43.598 7.150 1.00 54.16 585 PRO A CA 1
ATOM 4672 C C . PRO A 1 585 ? -8.389 -42.641 8.011 1.00 54.16 585 PRO A C 1
ATOM 4674 O O . PRO A 1 585 ? -8.109 -42.471 9.195 1.00 54.16 585 PRO A O 1
ATOM 4677 N N . GLY A 1 586 ? -9.437 -42.041 7.432 1.00 59.38 586 GLY A N 1
ATOM 4678 C CA . GLY A 1 586 ? -10.421 -41.225 8.164 1.00 59.38 586 GLY A CA 1
ATOM 4679 C C . GLY A 1 586 ? -10.248 -39.698 8.106 1.00 59.38 586 GLY A C 1
ATOM 4680 O O . GLY A 1 586 ? -11.051 -38.989 8.704 1.00 59.38 586 GLY A O 1
ATOM 4681 N N . CYS A 1 587 ? -9.261 -39.157 7.383 1.00 54.62 587 CYS A N 1
ATOM 4682 C CA . CYS A 1 587 ? -9.099 -37.702 7.223 1.00 54.62 587 CYS A CA 1
ATOM 4683 C C . CYS A 1 587 ? -9.744 -37.171 5.925 1.00 54.62 587 CYS A C 1
ATOM 4685 O O . CYS A 1 587 ? -9.355 -37.585 4.835 1.00 54.62 587 CYS A O 1
ATOM 4687 N N . THR A 1 588 ? -10.649 -36.187 6.017 1.00 56.88 588 THR A N 1
ATOM 4688 C CA . THR A 1 588 ? -11.201 -35.448 4.860 1.00 56.88 588 THR A CA 1
ATOM 4689 C C . THR A 1 588 ? -10.482 -34.114 4.642 1.00 56.88 588 THR A C 1
ATOM 4691 O O . THR A 1 588 ? -10.041 -33.475 5.597 1.00 56.88 588 THR A O 1
ATOM 4694 N N . PHE A 1 589 ? -10.380 -33.652 3.394 1.00 58.81 589 PHE A N 1
ATOM 4695 C CA . PHE A 1 589 ? -9.945 -32.285 3.103 1.00 58.81 589 PHE A CA 1
ATOM 4696 C C . PHE A 1 589 ? -11.137 -31.327 3.185 1.00 58.81 589 PHE A C 1
ATOM 4698 O O . PHE A 1 589 ? -12.068 -31.411 2.385 1.00 58.81 589 PHE A O 1
ATOM 4705 N N . LEU A 1 590 ? -11.096 -30.390 4.131 1.00 51.94 590 LEU A N 1
ATOM 4706 C CA . LEU A 1 590 ? -11.995 -29.242 4.124 1.00 51.94 590 LEU A CA 1
ATOM 4707 C C . LEU A 1 590 ? -11.459 -28.228 3.096 1.00 51.94 590 LEU A C 1
ATOM 4709 O O . LEU A 1 590 ? -10.313 -27.796 3.203 1.00 51.94 590 LEU A O 1
ATOM 4713 N N . GLY A 1 591 ? -12.259 -27.876 2.086 1.00 59.59 591 GLY A N 1
ATOM 4714 C CA . GLY A 1 591 ? -11.929 -26.810 1.127 1.00 59.59 591 GLY A CA 1
ATOM 4715 C C . GLY A 1 591 ? -11.101 -27.201 -0.108 1.00 59.59 591 GLY A C 1
ATOM 4716 O O . GLY A 1 591 ? -10.713 -26.313 -0.862 1.00 59.59 591 GLY A O 1
ATOM 4717 N N . SER A 1 592 ? -10.836 -28.488 -0.369 1.00 62.50 592 SER A N 1
ATOM 4718 C CA . SER A 1 592 ? -10.220 -28.916 -1.639 1.00 62.50 592 SER A CA 1
ATOM 4719 C C . SER A 1 592 ? -11.277 -29.323 -2.669 1.00 62.50 592 SER A C 1
ATOM 4721 O O . SER A 1 592 ? -12.163 -30.120 -2.355 1.00 62.50 592 SER A O 1
ATOM 4723 N N . LYS A 1 593 ? -11.152 -28.843 -3.909 1.00 65.81 593 LYS A N 1
ATOM 4724 C CA . LYS A 1 593 ? -11.955 -29.298 -5.054 1.00 65.81 593 LYS A CA 1
ATOM 4725 C C . LYS A 1 593 ? -11.195 -30.392 -5.818 1.00 65.81 593 LYS A C 1
ATOM 4727 O O . LYS A 1 593 ? -9.982 -30.283 -5.987 1.00 65.81 593 LYS A O 1
ATOM 4732 N N . ALA A 1 594 ? -11.893 -31.431 -6.281 1.00 75.25 594 ALA A N 1
ATOM 4733 C CA . ALA A 1 594 ? -11.305 -32.428 -7.177 1.00 75.25 594 ALA A CA 1
ATOM 4734 C C . ALA A 1 594 ? -10.826 -31.763 -8.483 1.00 75.25 594 ALA A C 1
ATOM 4736 O O . ALA A 1 594 ? -11.432 -30.797 -8.949 1.00 75.25 594 ALA A O 1
ATOM 4737 N N . THR A 1 595 ? -9.723 -32.251 -9.058 1.00 78.44 595 THR A N 1
ATOM 4738 C CA . THR A 1 595 ? -9.159 -31.665 -10.284 1.00 78.44 595 THR A CA 1
ATOM 4739 C C . THR A 1 595 ? -9.972 -32.137 -11.484 1.00 78.44 595 THR A C 1
ATOM 4741 O O . THR A 1 595 ? -10.106 -33.336 -11.703 1.00 78.44 595 THR A O 1
ATOM 4744 N N . GLU A 1 596 ? -10.509 -31.209 -12.267 1.00 83.88 596 GLU A N 1
ATOM 4745 C CA . GLU A 1 596 ? -11.244 -31.504 -13.500 1.00 83.88 596 GLU A CA 1
ATOM 4746 C C . GLU A 1 596 ? -10.328 -31.245 -14.702 1.00 83.88 596 GLU A C 1
ATOM 4748 O O . GLU A 1 596 ? -9.620 -30.238 -14.745 1.00 83.88 596 GLU A O 1
ATOM 4753 N N . THR A 1 597 ? -10.306 -32.152 -15.676 1.00 83.12 597 THR A N 1
ATOM 4754 C CA . THR A 1 597 ? -9.544 -31.968 -16.917 1.00 83.12 597 THR A CA 1
ATOM 4755 C C . THR A 1 597 ? -10.289 -32.570 -18.103 1.00 83.12 597 THR A C 1
ATOM 4757 O O . THR A 1 597 ? -10.961 -33.590 -17.955 1.00 83.12 597 THR A O 1
ATOM 4760 N N . SER A 1 598 ? -10.178 -31.955 -19.279 1.00 83.50 598 SER A N 1
ATOM 4761 C CA . SER A 1 598 ? -10.701 -32.527 -20.521 1.00 83.50 598 SER A CA 1
ATOM 4762 C C . SER A 1 598 ? -9.669 -33.478 -21.115 1.00 83.50 598 SER A C 1
ATOM 4764 O O . SER A 1 598 ? -8.539 -33.080 -21.392 1.00 83.50 598 SER A O 1
ATOM 4766 N N . THR A 1 599 ? -10.046 -34.737 -21.318 1.00 82.75 599 THR A N 1
ATOM 4767 C CA . THR A 1 599 ? -9.164 -35.761 -21.893 1.00 82.75 599 THR A CA 1
ATOM 4768 C C . THR A 1 599 ? -9.888 -36.587 -22.948 1.00 82.75 599 THR A C 1
ATOM 4770 O O . THR A 1 599 ? -11.109 -36.735 -22.918 1.00 82.75 599 THR A O 1
ATOM 4773 N N . THR A 1 600 ? -9.146 -37.140 -23.899 1.00 81.38 600 THR A N 1
ATOM 4774 C CA . THR A 1 600 ? -9.701 -38.049 -24.899 1.00 81.38 600 THR A CA 1
ATOM 4775 C C . THR A 1 600 ? -9.768 -39.460 -24.306 1.00 81.38 600 THR A C 1
ATOM 4777 O O . THR A 1 600 ? -8.778 -40.010 -23.824 1.00 81.38 600 THR A O 1
ATOM 4780 N N . VAL A 1 601 ? -10.962 -40.057 -24.295 1.00 81.12 601 VAL A N 1
ATOM 4781 C CA . VAL A 1 601 ? -11.190 -41.421 -23.785 1.00 81.12 601 VAL A CA 1
ATOM 4782 C C . VAL A 1 601 ? -11.709 -42.269 -24.936 1.00 81.12 601 VAL A C 1
ATOM 4784 O O . VAL A 1 601 ? -12.707 -41.910 -25.553 1.00 81.12 601 VAL A O 1
ATOM 4787 N N . ASN A 1 602 ? -11.032 -43.378 -25.248 1.00 77.94 602 ASN A N 1
ATOM 4788 C CA . ASN A 1 602 ? -11.393 -44.288 -26.346 1.00 77.94 602 ASN A CA 1
ATOM 4789 C C . ASN A 1 602 ? -11.613 -43.594 -27.711 1.00 77.94 602 ASN A C 1
ATOM 4791 O O . ASN A 1 602 ? -12.524 -43.962 -28.448 1.00 77.94 602 ASN A O 1
ATOM 4795 N N . GLY A 1 603 ? -10.787 -42.598 -28.053 1.00 68.94 603 GLY A N 1
ATOM 4796 C CA . GLY A 1 603 ? -10.859 -41.915 -29.354 1.00 68.94 603 GLY A CA 1
ATOM 4797 C C . GLY A 1 603 ? -11.934 -40.829 -29.460 1.00 68.94 603 GLY A C 1
ATOM 4798 O O . GLY A 1 603 ? -12.227 -40.376 -30.559 1.00 68.94 603 GLY A O 1
ATOM 4799 N N . PHE A 1 604 ? -12.521 -40.396 -28.341 1.00 72.31 604 PHE A N 1
ATOM 4800 C CA . PHE A 1 604 ? -13.412 -39.236 -28.313 1.00 72.31 604 PHE A CA 1
ATOM 4801 C C . PHE A 1 604 ? -12.598 -37.941 -28.490 1.00 72.31 604 PHE A C 1
ATOM 4803 O O . PHE A 1 604 ? -11.850 -37.574 -27.581 1.00 72.31 604 PHE A O 1
ATOM 4810 N N . GLU A 1 605 ? -12.698 -37.284 -29.651 1.00 71.94 605 GLU A N 1
ATOM 4811 C CA . GLU A 1 605 ? -11.856 -36.124 -30.009 1.00 71.94 605 GLU A CA 1
ATOM 4812 C C . GLU A 1 605 ? -12.241 -34.825 -29.285 1.00 71.94 605 GLU A C 1
ATOM 4814 O O . GLU A 1 605 ? -11.367 -33.998 -29.025 1.00 71.94 605 GLU A O 1
ATOM 4819 N N . ASP A 1 606 ? -13.500 -34.680 -28.862 1.00 74.88 606 ASP A N 1
ATOM 4820 C CA . ASP A 1 606 ? -14.030 -33.423 -28.306 1.00 74.88 606 ASP A CA 1
ATOM 4821 C C . ASP A 1 606 ? -13.683 -33.175 -26.824 1.00 74.88 606 ASP A C 1
ATOM 4823 O O . ASP A 1 606 ? -14.235 -32.277 -26.195 1.00 74.88 606 ASP A O 1
ATOM 4827 N N . GLY A 1 607 ? -12.745 -33.940 -26.249 1.00 79.31 607 GLY A N 1
ATOM 4828 C CA . GLY A 1 607 ? -12.245 -33.728 -24.886 1.00 79.31 607 GLY A CA 1
ATOM 4829 C C . GLY A 1 607 ? -13.315 -33.950 -23.809 1.00 79.31 607 GLY A C 1
ATOM 4830 O O . GLY A 1 607 ? -14.036 -33.047 -23.399 1.00 79.31 607 GLY A O 1
ATOM 4831 N N . LEU A 1 608 ? -13.378 -35.167 -23.280 1.00 83.25 608 LEU A N 1
ATOM 4832 C CA . LEU A 1 608 ? -14.332 -35.568 -22.253 1.00 83.25 608 LEU A CA 1
ATOM 4833 C C . LEU A 1 608 ? -13.917 -35.005 -20.876 1.00 83.25 608 LEU A C 1
ATOM 4835 O O . LEU A 1 608 ? -12.772 -35.229 -20.470 1.00 83.25 608 LEU A O 1
ATOM 4839 N N . PRO A 1 609 ? -14.800 -34.327 -20.119 1.00 79.81 609 PRO A N 1
ATOM 4840 C CA . PRO A 1 609 ? -14.473 -33.886 -18.768 1.00 79.81 609 PRO A CA 1
ATOM 4841 C C . PRO A 1 609 ? -14.311 -35.099 -17.843 1.00 79.81 609 PRO A C 1
ATOM 4843 O O . PRO A 1 609 ? -15.235 -35.895 -17.655 1.00 79.81 609 PRO A O 1
ATOM 4846 N N . VAL A 1 610 ? -13.123 -35.243 -17.262 1.00 82.62 610 VAL A N 1
ATOM 4847 C CA . VAL A 1 610 ? -12.764 -36.300 -16.315 1.00 82.62 610 VAL A CA 1
ATOM 4848 C C . VAL A 1 610 ? -12.355 -35.671 -14.992 1.00 82.62 610 VAL A C 1
ATOM 4850 O O . VAL A 1 610 ? -11.598 -34.700 -14.949 1.00 82.62 610 VAL A O 1
ATOM 4853 N N . ILE A 1 611 ? -12.861 -36.248 -13.903 1.00 80.75 611 ILE A N 1
ATOM 4854 C CA . ILE A 1 611 ? -12.540 -35.814 -12.546 1.00 80.75 611 ILE A CA 1
ATOM 4855 C C . ILE A 1 611 ? -11.449 -36.723 -11.991 1.00 80.75 611 ILE A C 1
ATOM 4857 O O . ILE A 1 611 ? -11.589 -37.951 -11.945 1.00 80.75 611 ILE A O 1
ATOM 4861 N N . ILE A 1 612 ? -10.365 -36.094 -11.556 1.00 81.06 612 ILE A N 1
ATOM 4862 C CA . ILE A 1 612 ? -9.209 -36.723 -10.942 1.00 81.06 612 ILE A CA 1
ATOM 4863 C C . ILE A 1 612 ? -9.207 -36.318 -9.471 1.00 81.06 612 ILE A C 1
ATOM 4865 O O . ILE A 1 612 ? -8.851 -35.193 -9.111 1.00 81.06 612 ILE A O 1
ATOM 4869 N N . ASP A 1 613 ? -9.638 -37.244 -8.618 1.00 75.50 613 ASP A N 1
ATOM 4870 C CA . ASP A 1 613 ? -9.544 -37.073 -7.175 1.00 75.50 613 ASP A CA 1
ATOM 4871 C C . ASP A 1 613 ? -8.213 -37.654 -6.689 1.00 75.50 613 ASP A C 1
ATOM 4873 O O . ASP A 1 613 ? -7.997 -38.868 -6.674 1.00 75.50 613 ASP A O 1
ATOM 4877 N N . SER A 1 614 ? -7.298 -36.766 -6.304 1.00 64.25 614 SER A N 1
ATOM 4878 C CA . SER A 1 614 ? -5.986 -37.148 -5.782 1.00 64.25 614 SER A CA 1
ATOM 4879 C C . SER A 1 614 ? -6.063 -37.824 -4.410 1.00 64.25 614 SER A C 1
ATOM 4881 O O . SER A 1 614 ? -5.085 -38.443 -3.993 1.00 64.25 614 SER A O 1
ATOM 4883 N N . GLY A 1 615 ? -7.199 -37.725 -3.709 1.00 65.38 615 GLY A N 1
ATOM 4884 C CA . GLY A 1 615 ? -7.384 -38.293 -2.377 1.00 65.38 615 GLY A CA 1
ATOM 4885 C C . GLY A 1 615 ? -7.781 -39.769 -2.353 1.00 65.38 615 GLY A C 1
ATOM 4886 O O . GLY A 1 615 ? -7.588 -40.417 -1.327 1.00 65.38 615 GLY A O 1
ATOM 4887 N N . SER A 1 616 ? -8.331 -40.314 -3.442 1.00 64.31 616 SER A N 1
ATOM 4888 C CA . SER A 1 616 ? -9.048 -41.599 -3.397 1.00 64.31 616 SER A CA 1
ATOM 4889 C C . SER A 1 616 ? -8.617 -42.638 -4.447 1.00 64.31 616 SER A C 1
ATOM 4891 O O . SER A 1 616 ? -9.263 -43.677 -4.562 1.00 64.31 616 SER A O 1
ATOM 4893 N N . ASP A 1 617 ? -7.505 -42.419 -5.169 1.00 67.81 617 ASP A N 1
ATOM 4894 C CA . ASP A 1 617 ? -6.976 -43.319 -6.221 1.00 67.81 617 ASP A CA 1
ATOM 4895 C C . ASP A 1 617 ? -8.068 -43.803 -7.208 1.00 67.81 617 ASP A C 1
ATOM 4897 O O . ASP A 1 617 ? -8.041 -44.923 -7.731 1.00 67.81 617 ASP A O 1
ATOM 4901 N N . ILE A 1 618 ? -9.061 -42.948 -7.475 1.00 74.62 618 ILE A N 1
ATOM 4902 C CA . ILE A 1 618 ? -10.149 -43.206 -8.418 1.00 74.62 618 ILE A CA 1
ATOM 4903 C C . ILE A 1 618 ? -10.219 -42.106 -9.471 1.00 74.62 618 ILE A C 1
ATOM 4905 O O . ILE A 1 618 ? -10.038 -40.921 -9.205 1.00 74.62 618 ILE A O 1
ATOM 4909 N N . THR A 1 619 ? -10.519 -42.523 -10.695 1.00 76.88 619 THR A N 1
ATOM 4910 C CA . THR A 1 619 ? -10.874 -41.632 -11.797 1.00 76.88 619 THR A CA 1
ATOM 4911 C C . THR A 1 619 ? -12.354 -41.826 -12.077 1.00 76.88 619 THR A C 1
ATOM 4913 O O . THR A 1 619 ? -12.809 -42.965 -12.237 1.00 76.88 619 THR A O 1
ATOM 4916 N N . LEU A 1 620 ? -13.104 -40.727 -12.106 1.00 82.94 620 LEU A N 1
ATOM 4917 C CA . LEU A 1 620 ? -14.542 -40.755 -12.344 1.00 82.94 620 LEU A CA 1
ATOM 4918 C C . LEU A 1 620 ? -14.857 -40.164 -13.713 1.00 82.94 620 LEU A C 1
ATOM 4920 O O . LEU A 1 620 ? -14.384 -39.080 -14.060 1.00 82.94 620 LEU A O 1
ATOM 4924 N N . ILE A 1 621 ? -15.688 -40.884 -14.466 1.00 83.00 621 ILE A N 1
ATOM 4925 C CA . ILE A 1 621 ? -16.287 -40.390 -15.706 1.00 83.00 621 ILE A CA 1
ATOM 4926 C C . ILE A 1 621 ? -17.772 -40.087 -15.444 1.00 83.00 621 ILE A C 1
ATOM 4928 O O . ILE A 1 621 ? -18.469 -40.959 -14.900 1.00 83.00 621 ILE A O 1
ATOM 4932 N N . PRO A 1 622 ? -18.274 -38.891 -15.820 1.00 83.56 622 PRO A N 1
ATOM 4933 C CA . PRO A 1 622 ? -19.695 -38.566 -15.727 1.00 83.56 622 PRO A CA 1
ATOM 4934 C C . PRO A 1 622 ? -20.557 -39.584 -16.482 1.00 83.56 622 PRO A C 1
ATOM 4936 O O . PRO A 1 622 ? -20.181 -40.056 -17.554 1.00 83.56 622 PRO A O 1
ATOM 4939 N N . GLU A 1 623 ? -21.740 -39.916 -15.966 1.00 84.81 623 GLU A N 1
ATOM 4940 C CA . GLU A 1 623 ? -22.610 -40.922 -16.595 1.00 84.81 623 GLU A CA 1
ATOM 4941 C C . GLU A 1 623 ? -22.998 -40.565 -18.039 1.00 84.81 623 GLU A C 1
ATOM 4943 O O . GLU A 1 623 ? -22.976 -41.433 -18.911 1.00 84.81 623 GLU A O 1
ATOM 4948 N N . GLN A 1 624 ? -23.306 -39.293 -18.309 1.00 81.88 624 GLN A N 1
ATOM 4949 C CA . GLN A 1 624 ? -23.598 -38.808 -19.664 1.00 81.88 624 GLN A CA 1
ATOM 4950 C C . GLN A 1 624 ? -22.426 -39.071 -20.616 1.00 81.88 624 GLN A C 1
ATOM 4952 O O . GLN A 1 624 ? -22.610 -39.554 -21.730 1.00 81.88 624 GLN A O 1
ATOM 4957 N N . ALA A 1 625 ? -21.213 -38.830 -20.128 1.00 81.94 625 ALA A N 1
ATOM 4958 C CA . ALA A 1 625 ? -19.983 -38.988 -20.876 1.00 81.94 625 ALA A CA 1
ATOM 4959 C C . ALA A 1 625 ? -19.663 -40.473 -21.135 1.00 81.94 625 ALA A C 1
ATOM 4961 O O . ALA A 1 625 ? -19.314 -40.849 -22.249 1.00 81.94 625 ALA A O 1
ATOM 4962 N N . TRP A 1 626 ? -19.890 -41.350 -20.149 1.00 86.50 626 TRP A N 1
ATOM 4963 C CA . TRP A 1 626 ? -19.795 -42.804 -20.329 1.00 86.50 626 TRP A CA 1
ATOM 4964 C C . TRP A 1 626 ? -20.825 -43.335 -21.341 1.00 86.50 626 TRP A C 1
ATOM 4966 O O . TRP A 1 626 ? -20.499 -44.191 -22.164 1.00 86.50 626 TRP A O 1
ATOM 4976 N N . LYS A 1 627 ? -22.060 -42.807 -21.328 1.00 84.88 627 LYS A N 1
ATOM 4977 C CA . LYS A 1 627 ? -23.109 -43.179 -22.295 1.00 84.88 627 LYS A CA 1
ATOM 4978 C C . LYS A 1 627 ? -22.756 -42.786 -23.732 1.00 84.88 627 LYS A C 1
ATOM 4980 O O . LYS A 1 627 ? -23.201 -43.492 -24.638 1.00 84.88 627 LYS A O 1
ATOM 4985 N N . ALA A 1 628 ? -21.965 -41.726 -23.914 1.00 82.75 628 ALA A N 1
ATOM 4986 C CA . ALA A 1 628 ? -21.504 -41.223 -25.208 1.00 82.75 628 ALA A CA 1
ATOM 4987 C C . ALA A 1 628 ? -20.271 -41.961 -25.771 1.00 82.75 628 ALA A C 1
ATOM 4989 O O . ALA A 1 628 ? -19.915 -41.750 -26.928 1.00 82.75 628 ALA A O 1
ATOM 4990 N N . LEU A 1 629 ? -19.620 -42.840 -24.995 1.00 82.56 629 LEU A N 1
ATOM 4991 C CA . LEU A 1 629 ? -18.474 -43.612 -25.485 1.00 82.56 629 LEU A CA 1
ATOM 4992 C C . LEU A 1 629 ? -18.903 -44.604 -26.576 1.00 82.56 629 LEU A C 1
ATOM 4994 O O . LEU A 1 629 ? -19.805 -45.418 -26.364 1.00 82.56 629 LEU A O 1
ATOM 4998 N N . VAL A 1 630 ? -18.188 -44.582 -27.708 1.00 84.69 630 VAL A N 1
ATOM 4999 C CA . VAL A 1 630 ? -18.384 -45.509 -28.839 1.00 84.69 630 VAL A CA 1
ATOM 5000 C C . VAL A 1 630 ? -18.187 -46.962 -28.392 1.00 84.69 630 VAL A C 1
ATOM 5002 O O . VAL A 1 630 ? -18.994 -47.834 -28.706 1.00 84.69 630 VAL A O 1
ATOM 5005 N N . SER A 1 631 ? -17.151 -47.223 -27.589 1.00 84.88 631 SER A N 1
ATOM 5006 C CA . SER A 1 631 ? -16.903 -48.515 -26.945 1.00 84.88 631 SER A CA 1
ATOM 5007 C C . SER A 1 631 ? -17.066 -48.391 -25.427 1.00 84.88 631 SER A C 1
ATOM 5009 O O . SER A 1 631 ? -16.187 -47.911 -24.707 1.00 84.88 631 SER A O 1
ATOM 5011 N N . LYS A 1 632 ? -18.230 -48.816 -24.922 1.00 83.94 632 LYS A N 1
ATOM 5012 C CA . LYS A 1 632 ? -18.562 -48.727 -23.493 1.00 83.94 632 LYS A CA 1
ATOM 5013 C C . LYS A 1 632 ? -17.788 -49.785 -22.697 1.00 83.94 632 LYS A C 1
ATOM 5015 O O . LYS A 1 632 ? -17.979 -50.979 -22.944 1.00 83.94 632 LYS A O 1
ATOM 5020 N N . PRO A 1 633 ? -16.946 -49.404 -21.719 1.00 80.69 633 PRO A N 1
ATOM 5021 C CA . PRO A 1 633 ? -16.321 -50.384 -20.839 1.00 80.69 633 PRO A CA 1
ATOM 5022 C C . PRO A 1 633 ? -17.393 -51.102 -20.005 1.00 80.69 633 PRO A C 1
ATOM 5024 O O . PRO A 1 633 ? -18.352 -50.475 -19.550 1.00 80.69 633 PRO A O 1
ATOM 5027 N N . LYS A 1 634 ? -17.233 -52.419 -19.794 1.00 77.56 634 LYS A N 1
ATOM 5028 C CA . LYS A 1 634 ? -18.169 -53.225 -18.991 1.00 77.56 634 LYS A CA 1
ATOM 5029 C C . LYS A 1 634 ? -18.240 -52.678 -17.562 1.00 77.56 634 LYS A C 1
ATOM 5031 O O . LYS A 1 634 ? -17.249 -52.726 -16.830 1.00 77.56 634 LYS A O 1
ATOM 5036 N N . ILE A 1 635 ? -19.417 -52.199 -17.162 1.00 74.81 635 ILE A N 1
ATOM 5037 C CA . ILE A 1 635 ? -19.699 -51.817 -15.776 1.00 74.81 635 ILE A CA 1
ATOM 5038 C C . ILE A 1 635 ? -19.649 -53.086 -14.922 1.00 74.81 635 ILE A C 1
ATOM 5040 O O . ILE A 1 635 ? -20.254 -54.103 -15.260 1.00 74.81 635 ILE A O 1
ATOM 5044 N N . ARG A 1 636 ? -18.922 -53.041 -13.804 1.00 70.19 636 ARG A N 1
ATOM 5045 C CA . ARG A 1 636 ? -19.029 -54.084 -12.781 1.00 70.19 636 ARG A CA 1
ATOM 5046 C C . ARG A 1 636 ? -20.297 -53.812 -11.975 1.00 70.19 636 ARG A C 1
ATOM 5048 O O . ARG A 1 636 ? -20.404 -52.751 -11.363 1.00 70.19 636 ARG A O 1
ATOM 5055 N N . ASN A 1 637 ? -21.249 -54.744 -12.001 1.00 46.31 637 ASN A N 1
ATOM 5056 C CA . ASN A 1 637 ? -22.490 -54.646 -11.230 1.00 46.31 637 ASN A CA 1
ATOM 5057 C C . ASN A 1 637 ? -22.151 -54.450 -9.742 1.00 46.31 637 ASN A C 1
ATOM 5059 O O . ASN A 1 637 ? -21.539 -55.327 -9.137 1.00 46.31 637 ASN A O 1
ATOM 5063 N N . GLY A 1 638 ? -22.498 -53.282 -9.186 1.00 47.44 638 GLY A N 1
ATOM 5064 C CA . GLY A 1 638 ? -22.362 -52.984 -7.754 1.00 47.44 638 GLY A CA 1
ATOM 5065 C C . GLY A 1 638 ? -21.690 -51.663 -7.356 1.00 47.44 638 GLY A C 1
ATOM 5066 O O . GLY A 1 638 ? -21.591 -51.416 -6.160 1.00 47.44 638 GLY A O 1
ATOM 5067 N N . GLN A 1 639 ? -21.225 -50.800 -8.272 1.00 57.59 639 GLN A N 1
ATOM 5068 C CA . GLN A 1 639 ? -20.511 -49.581 -7.843 1.00 57.59 639 GLN A CA 1
ATOM 5069 C C . GLN A 1 639 ? -20.871 -48.314 -8.638 1.00 57.59 639 GLN A C 1
ATOM 5071 O O . GLN A 1 639 ? -20.038 -47.737 -9.334 1.00 57.59 639 GLN A O 1
ATOM 5076 N N . ASN A 1 640 ? -22.123 -47.862 -8.506 1.00 65.06 640 ASN A N 1
ATOM 5077 C CA . ASN A 1 640 ? -22.468 -46.460 -8.751 1.00 65.06 640 ASN A CA 1
ATOM 5078 C C . ASN A 1 640 ? -21.993 -45.656 -7.531 1.00 65.06 640 ASN A C 1
ATOM 5080 O O . ASN A 1 640 ? -22.430 -45.925 -6.411 1.00 65.06 640 ASN A O 1
ATOM 5084 N N . ILE A 1 641 ? -21.045 -44.739 -7.727 1.00 68.12 641 ILE A N 1
ATOM 5085 C CA . ILE A 1 641 ? -20.499 -43.934 -6.634 1.00 68.12 641 ILE A CA 1
ATOM 5086 C C . ILE A 1 641 ? -21.190 -42.575 -6.676 1.00 68.12 641 ILE A C 1
ATOM 5088 O O . ILE A 1 641 ? -20.995 -41.787 -7.603 1.00 68.12 641 ILE A O 1
ATOM 5092 N N . ARG A 1 642 ? -21.990 -42.304 -5.644 1.00 67.88 642 ARG A N 1
ATOM 5093 C CA . ARG A 1 642 ? -22.545 -40.981 -5.362 1.00 67.88 642 ARG A CA 1
ATOM 5094 C C . ARG A 1 642 ? -21.596 -40.288 -4.391 1.00 67.88 642 ARG A C 1
ATOM 5096 O O . ARG A 1 642 ? -21.583 -40.620 -3.209 1.00 67.88 642 ARG A O 1
ATOM 5103 N N . LEU A 1 643 ? -20.778 -39.367 -4.892 1.00 65.81 643 LEU A N 1
ATOM 5104 C CA . LEU A 1 643 ? -19.935 -38.540 -4.034 1.00 65.81 643 LEU A CA 1
ATOM 5105 C C . LEU A 1 643 ? -20.742 -37.329 -3.568 1.00 65.81 643 LEU A C 1
ATOM 5107 O O . LEU A 1 643 ? -21.259 -36.556 -4.379 1.00 65.81 643 LEU A O 1
ATOM 5111 N N . LEU A 1 644 ? -20.853 -37.194 -2.250 1.00 57.62 644 LEU A N 1
ATOM 5112 C CA . LEU A 1 644 ? -21.396 -36.018 -1.584 1.00 57.62 644 LEU A CA 1
ATOM 5113 C C . LEU A 1 644 ? -20.211 -35.167 -1.133 1.00 57.62 644 LEU A C 1
ATOM 5115 O O . LEU A 1 644 ?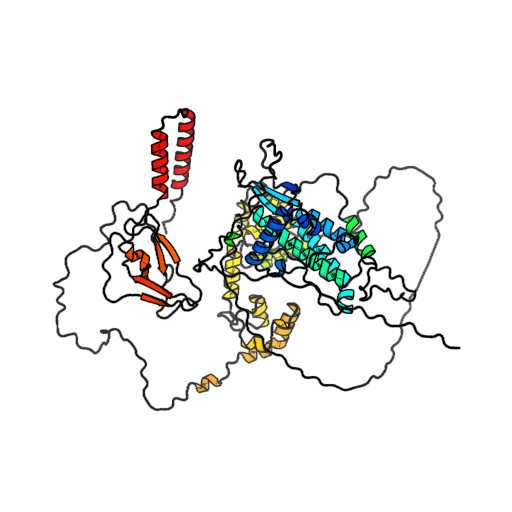 -19.381 -35.626 -0.346 1.00 57.62 644 LEU A O 1
ATOM 5119 N N . GLN A 1 645 ? -20.094 -33.952 -1.662 1.00 60.34 645 GLN A N 1
ATOM 5120 C CA . GLN A 1 645 ? -19.041 -33.039 -1.239 1.00 60.34 645 GLN A CA 1
ATOM 5121 C C . GLN A 1 645 ? -19.365 -32.512 0.166 1.00 60.34 645 GLN A C 1
ATOM 5123 O O . GLN A 1 645 ? -20.441 -31.975 0.402 1.00 60.34 645 GLN A O 1
ATOM 5128 N N . VAL A 1 646 ? -18.419 -32.635 1.101 1.00 43.25 646 VAL A N 1
ATOM 5129 C CA . VAL A 1 646 ? -18.610 -32.312 2.533 1.00 43.25 646 VAL A CA 1
ATOM 5130 C C . VAL A 1 646 ? -18.893 -30.817 2.786 1.00 43.25 646 VAL A C 1
ATOM 5132 O O . VAL A 1 646 ? -19.297 -30.437 3.878 1.00 43.25 646 VAL A O 1
ATOM 5135 N N . THR A 1 647 ? -18.726 -29.953 1.780 1.00 44.84 647 THR A N 1
ATOM 5136 C CA . THR A 1 647 ? -18.849 -28.492 1.915 1.00 44.84 647 THR A CA 1
ATOM 5137 C C . THR A 1 647 ? -19.784 -27.836 0.887 1.00 44.84 647 THR A C 1
ATOM 5139 O O . THR A 1 647 ? -19.653 -26.641 0.644 1.00 44.84 647 THR A O 1
ATOM 5142 N N . GLY A 1 648 ? -20.702 -28.572 0.246 1.00 48.91 648 GLY A N 1
ATOM 5143 C CA . GLY A 1 648 ? -21.639 -27.973 -0.716 1.00 48.91 648 GLY A CA 1
ATOM 5144 C C . GLY A 1 648 ? -22.778 -28.893 -1.163 1.00 48.91 648 GLY A C 1
ATOM 5145 O O . GLY A 1 648 ? -22.704 -30.107 -1.013 1.00 48.91 648 GLY A O 1
ATOM 5146 N N . SER A 1 649 ? -23.827 -28.309 -1.749 1.00 43.00 649 SER A N 1
ATOM 5147 C CA . SER A 1 649 ? -25.000 -29.011 -2.306 1.00 43.00 649 SER A CA 1
ATOM 5148 C C . SER A 1 649 ? -24.718 -29.768 -3.615 1.00 43.00 649 SER A C 1
ATOM 5150 O O . SER A 1 649 ? -25.624 -30.366 -4.198 1.00 43.00 649 SER A O 1
ATOM 5152 N N . THR A 1 650 ? -23.470 -29.772 -4.091 1.00 48.38 650 THR A N 1
ATOM 5153 C CA . THR A 1 650 ? -23.086 -30.417 -5.346 1.00 48.38 650 THR A CA 1
ATOM 5154 C C . THR A 1 650 ? -22.952 -31.924 -5.160 1.00 48.38 650 THR A C 1
ATOM 5156 O O . THR A 1 650 ? -22.058 -32.425 -4.475 1.00 48.38 650 THR A O 1
ATOM 5159 N N . GLN A 1 651 ? -23.842 -32.660 -5.815 1.00 59.12 651 GLN A N 1
ATOM 5160 C CA . GLN A 1 651 ? -23.781 -34.108 -5.914 1.00 59.12 651 GLN A CA 1
ATOM 5161 C C . GLN A 1 651 ? -23.090 -34.507 -7.217 1.00 59.12 651 GLN A C 1
ATOM 5163 O O . GLN A 1 651 ? -23.530 -34.119 -8.298 1.00 59.12 651 GLN A O 1
ATOM 5168 N N . ILE A 1 652 ? -22.064 -35.351 -7.123 1.00 66.06 652 ILE A N 1
ATOM 5169 C CA . ILE A 1 652 ? -21.405 -35.927 -8.298 1.00 66.06 652 ILE A CA 1
ATOM 5170 C C . ILE A 1 652 ? -21.800 -37.403 -8.389 1.00 66.06 652 ILE A C 1
ATOM 5172 O O . ILE A 1 652 ? -21.650 -38.163 -7.431 1.00 66.06 652 ILE A O 1
ATOM 5176 N N . SER A 1 653 ? -22.326 -37.806 -9.547 1.00 63.69 653 SER A N 1
ATOM 5177 C CA . SER A 1 653 ? -22.594 -39.209 -9.883 1.00 63.69 653 SER A CA 1
ATOM 5178 C C . SER A 1 653 ? -21.712 -39.621 -11.059 1.00 63.69 653 SER A C 1
ATOM 5180 O O . SER A 1 653 ? -21.598 -38.898 -12.050 1.00 63.69 653 SER A O 1
ATOM 5182 N N . GLY A 1 654 ? -21.027 -40.756 -10.931 1.00 70.38 654 GLY A N 1
ATOM 5183 C CA . GLY A 1 654 ? -20.059 -41.197 -11.929 1.00 70.38 654 GLY A CA 1
ATOM 5184 C C . GLY A 1 654 ? -19.730 -42.680 -11.827 1.00 70.38 654 GLY A C 1
ATOM 5185 O O . GLY A 1 654 ? -19.978 -43.331 -10.810 1.00 70.38 654 GLY A O 1
ATOM 5186 N N . HIS A 1 655 ? -19.162 -43.215 -12.906 1.00 74.56 655 HIS A N 1
ATOM 5187 C CA . HIS A 1 655 ? -18.749 -44.615 -12.983 1.00 74.56 655 HIS A CA 1
ATOM 5188 C C . HIS A 1 655 ? -17.250 -44.738 -12.695 1.00 74.56 655 HIS A C 1
ATOM 5190 O O . HIS A 1 655 ? -16.440 -43.980 -13.234 1.00 74.56 655 HIS A O 1
ATOM 5196 N N . LYS A 1 656 ? -16.874 -45.715 -11.860 1.00 71.00 656 LYS A N 1
ATOM 5197 C CA . LYS A 1 656 ? -15.471 -46.052 -11.582 1.00 71.00 656 LYS A CA 1
ATOM 5198 C C . LYS A 1 656 ? -14.879 -46.840 -12.750 1.00 71.00 656 LYS A C 1
ATOM 5200 O O . LYS A 1 656 ? -15.417 -47.880 -13.128 1.00 71.00 656 LYS A O 1
ATOM 5205 N N . ILE A 1 657 ? -13.742 -46.388 -13.276 1.00 61.81 657 ILE A N 1
ATOM 5206 C CA . ILE A 1 657 ? -13.014 -47.066 -14.360 1.00 61.81 657 ILE A CA 1
ATOM 5207 C C . ILE A 1 657 ? -11.584 -47.376 -13.900 1.00 61.81 657 ILE A C 1
ATOM 5209 O O . ILE A 1 657 ? -11.005 -46.649 -13.094 1.00 61.81 657 ILE A O 1
ATOM 5213 N N . LYS A 1 658 ? -11.015 -48.497 -14.363 1.00 54.66 658 LYS A N 1
ATOM 5214 C CA . LYS A 1 658 ? -9.626 -48.870 -14.061 1.00 54.66 658 LYS A CA 1
ATOM 5215 C C . LYS A 1 658 ? -8.635 -47.919 -14.748 1.00 54.66 658 LYS A C 1
ATOM 5217 O O . LYS A 1 658 ? -8.808 -47.550 -15.907 1.00 54.66 658 LYS A O 1
ATOM 5222 N N . ARG A 1 659 ? -7.542 -47.611 -14.043 1.00 45.81 659 ARG A N 1
ATOM 5223 C CA . ARG A 1 659 ? -6.439 -46.738 -14.491 1.00 45.81 659 ARG A CA 1
ATOM 5224 C C . ARG A 1 659 ? -5.715 -47.240 -15.754 1.00 45.81 659 ARG A C 1
ATOM 5226 O O . ARG A 1 659 ? -5.136 -46.439 -16.471 1.00 45.81 659 ARG A O 1
ATOM 5233 N N . GLU A 1 660 ? -5.799 -48.536 -16.060 1.00 44.97 660 GLU A N 1
ATOM 5234 C CA . GLU A 1 660 ? -5.117 -49.197 -17.192 1.00 44.97 660 GLU A CA 1
ATOM 5235 C C . GLU A 1 660 ? -5.634 -48.779 -18.589 1.00 44.97 660 GLU A C 1
ATOM 5237 O O . GLU A 1 660 ? -5.060 -49.186 -19.592 1.00 44.97 660 GLU A O 1
ATOM 5242 N N . THR A 1 661 ? -6.696 -47.968 -18.676 1.00 44.84 661 THR A N 1
ATOM 5243 C CA . THR A 1 661 ? -7.394 -47.643 -19.941 1.00 44.84 661 THR A CA 1
ATOM 5244 C C . THR A 1 661 ? -7.105 -46.250 -20.524 1.00 44.84 661 THR A C 1
ATOM 5246 O O . THR A 1 661 ? -7.752 -45.860 -21.490 1.00 44.84 661 THR A O 1
ATOM 5249 N N . PHE A 1 662 ? -6.160 -45.480 -19.972 1.00 46.94 662 PHE A N 1
ATOM 5250 C CA . PHE A 1 662 ? -5.903 -44.097 -20.406 1.00 46.94 662 PHE A CA 1
ATOM 5251 C C . PHE A 1 662 ? -4.609 -43.950 -21.216 1.00 46.94 662 PHE A C 1
ATOM 5253 O O . PHE A 1 662 ? -3.536 -44.337 -20.759 1.00 46.94 662 PHE A O 1
ATOM 5260 N N . CYS A 1 663 ? -4.705 -43.308 -22.384 1.00 38.66 663 CYS A N 1
ATOM 5261 C CA . CYS A 1 663 ? -3.567 -42.857 -23.182 1.00 38.66 663 CYS A CA 1
ATOM 5262 C C . CYS A 1 663 ? -3.854 -41.421 -23.651 1.00 38.66 663 CYS A C 1
ATOM 5264 O O . CYS A 1 663 ? -4.740 -41.212 -24.474 1.00 38.66 663 CYS A O 1
ATOM 5266 N N . ALA A 1 664 ? -3.159 -40.425 -23.095 1.00 37.97 664 ALA A N 1
ATOM 5267 C CA . ALA A 1 664 ? -3.327 -39.026 -23.490 1.00 37.97 664 ALA A CA 1
ATOM 5268 C C . ALA A 1 664 ? -2.470 -38.729 -24.732 1.00 37.97 664 ALA A C 1
ATOM 5270 O O . ALA A 1 664 ? -1.257 -38.932 -24.706 1.00 37.97 664 ALA A O 1
ATOM 5271 N N . TYR A 1 665 ? -3.092 -38.252 -25.814 1.00 35.16 665 TYR A N 1
ATOM 5272 C CA . TYR A 1 665 ? -2.414 -37.862 -27.056 1.00 35.16 665 TYR A CA 1
ATOM 5273 C C . TYR A 1 665 ? -2.355 -36.332 -27.155 1.00 35.16 665 TYR A C 1
ATOM 5275 O O . TYR A 1 665 ? -3.371 -35.655 -27.008 1.00 35.16 665 TYR A O 1
ATOM 5283 N N . THR A 1 666 ? -1.177 -35.756 -27.402 1.00 34.16 666 THR A N 1
ATOM 5284 C CA . THR A 1 666 ? -1.015 -34.301 -27.532 1.00 34.16 666 THR A CA 1
ATOM 5285 C C . THR A 1 666 ? -1.326 -33.833 -28.961 1.00 34.16 666 THR A C 1
ATOM 5287 O O . THR A 1 666 ? -0.512 -33.948 -29.877 1.00 34.16 666 THR A O 1
ATOM 5290 N N . GLN A 1 667 ? -2.511 -33.236 -29.136 1.00 41.22 667 GLN A N 1
ATOM 5291 C CA . GLN A 1 667 ? -3.047 -32.648 -30.382 1.00 41.22 667 GLN A CA 1
ATOM 5292 C C . GLN A 1 667 ? -2.155 -31.556 -31.020 1.00 41.22 667 GLN A C 1
ATOM 5294 O O . GLN A 1 667 ? -2.302 -31.230 -32.197 1.00 41.22 667 GLN A O 1
ATOM 5299 N N . TYR A 1 668 ? -1.195 -31.000 -30.275 1.00 34.78 668 TYR A N 1
ATOM 5300 C CA . TYR A 1 668 ? -0.332 -29.905 -30.733 1.00 34.78 668 TYR A CA 1
ATOM 5301 C C . TYR A 1 668 ? 0.691 -30.338 -31.802 1.00 34.78 668 TYR A C 1
ATOM 5303 O O . TYR A 1 668 ? 1.085 -29.546 -32.656 1.00 34.78 668 TYR A O 1
ATOM 5311 N N . ARG A 1 669 ? 1.104 -31.614 -31.801 1.00 39.09 669 ARG A N 1
ATOM 5312 C CA . ARG A 1 669 ? 2.156 -32.114 -32.706 1.00 39.09 669 ARG A CA 1
ATOM 5313 C C . ARG A 1 669 ? 1.633 -32.446 -34.109 1.00 39.09 669 ARG A C 1
ATOM 5315 O O . ARG A 1 669 ? 2.365 -32.284 -35.079 1.00 39.09 669 ARG A O 1
ATOM 5322 N N . GLN A 1 670 ? 0.375 -32.877 -34.224 1.00 42.84 670 GLN A N 1
ATOM 5323 C CA . GLN A 1 670 ? -0.243 -33.225 -35.510 1.00 42.84 670 GLN A CA 1
ATOM 5324 C C . GLN A 1 670 ? -0.652 -31.989 -36.316 1.00 42.84 670 GLN A C 1
ATOM 5326 O O . GLN A 1 670 ? -0.440 -31.979 -37.523 1.00 42.84 670 GLN A O 1
ATOM 5331 N N . LYS A 1 671 ? -1.136 -30.920 -35.663 1.00 45.03 671 LYS A N 1
ATOM 5332 C CA . LYS A 1 671 ? -1.473 -29.662 -36.354 1.00 45.03 671 LYS A CA 1
ATOM 5333 C C . LYS A 1 671 ? -0.248 -28.987 -36.977 1.00 45.03 671 LYS A C 1
ATOM 5335 O O . LYS A 1 671 ? -0.331 -28.523 -38.106 1.00 45.03 671 LYS A O 1
ATOM 5340 N N . ASN A 1 672 ? 0.902 -29.013 -36.297 1.00 50.66 672 ASN A N 1
ATOM 5341 C CA . ASN A 1 672 ? 2.143 -28.461 -36.853 1.00 50.66 672 ASN A CA 1
ATOM 5342 C C . ASN A 1 672 ? 2.738 -29.330 -37.968 1.00 50.66 672 ASN A C 1
ATOM 5344 O O . ASN A 1 672 ? 3.326 -28.787 -38.896 1.00 50.66 672 ASN A O 1
ATOM 5348 N N . LYS A 1 673 ? 2.563 -30.658 -37.909 1.00 58.19 673 LYS A N 1
ATOM 5349 C CA . LYS A 1 673 ? 2.987 -31.551 -38.994 1.00 58.19 673 LYS A CA 1
ATOM 5350 C C . LYS A 1 673 ? 2.105 -31.385 -40.236 1.00 58.19 673 LYS A C 1
ATOM 5352 O O . LYS A 1 673 ? 2.640 -31.220 -41.318 1.00 58.19 673 LYS A O 1
ATOM 5357 N N . ALA A 1 674 ? 0.783 -31.323 -40.060 1.00 61.59 674 ALA A N 1
ATOM 5358 C CA . ALA A 1 674 ? -0.152 -31.058 -41.151 1.00 61.59 674 ALA A CA 1
ATOM 5359 C C . ALA A 1 674 ? 0.109 -29.694 -41.809 1.00 61.59 674 ALA A C 1
ATOM 5361 O O . ALA A 1 674 ? 0.132 -29.615 -43.026 1.00 61.59 674 ALA A O 1
ATOM 5362 N N . TYR A 1 675 ? 0.393 -28.650 -41.021 1.00 60.38 675 TYR A N 1
ATOM 5363 C CA . TYR A 1 675 ? 0.757 -27.328 -41.540 1.00 60.38 675 TYR A CA 1
ATOM 5364 C C . TYR A 1 675 ? 2.071 -27.343 -42.341 1.00 60.38 675 TYR A C 1
ATOM 5366 O O . TYR A 1 675 ? 2.147 -26.735 -43.402 1.00 60.38 675 TYR A O 1
ATOM 5374 N N . LEU A 1 676 ? 3.092 -28.069 -41.869 1.00 58.31 676 LEU A N 1
ATOM 5375 C CA . LEU A 1 676 ? 4.357 -28.245 -42.596 1.00 58.31 676 LEU A CA 1
ATOM 5376 C C . LEU A 1 676 ? 4.179 -29.042 -43.894 1.00 58.31 676 LEU A C 1
ATOM 5378 O O . LEU A 1 676 ? 4.755 -28.669 -44.911 1.00 58.31 676 LEU A O 1
ATOM 5382 N N . ASP A 1 677 ? 3.348 -30.084 -43.880 1.00 66.62 677 ASP A N 1
ATOM 5383 C CA . ASP A 1 677 ? 3.051 -30.885 -45.068 1.00 66.62 677 ASP A CA 1
ATOM 5384 C C . ASP A 1 677 ? 2.257 -30.062 -46.109 1.00 66.62 677 ASP A C 1
ATOM 5386 O O . ASP A 1 677 ? 2.546 -30.154 -47.300 1.00 66.62 677 ASP A O 1
ATOM 5390 N N . THR A 1 678 ? 1.338 -29.175 -45.686 1.00 69.50 678 THR A N 1
ATOM 5391 C CA . THR A 1 678 ? 0.636 -28.238 -46.590 1.00 69.50 678 THR A CA 1
ATOM 5392 C C . THR A 1 678 ? 1.579 -27.185 -47.181 1.00 69.50 678 THR A C 1
ATOM 5394 O O . THR A 1 678 ? 1.499 -26.895 -48.371 1.00 69.50 678 THR A O 1
ATOM 5397 N N . VAL A 1 679 ? 2.506 -26.643 -46.383 1.00 66.69 679 VAL A N 1
ATOM 5398 C CA . VAL A 1 679 ? 3.496 -25.651 -46.847 1.00 66.69 679 VAL A CA 1
ATOM 5399 C C . VAL A 1 679 ? 4.511 -26.266 -47.819 1.00 66.69 679 VAL A C 1
ATOM 5401 O O . VAL A 1 679 ? 4.980 -25.578 -48.717 1.00 66.69 679 VAL A O 1
ATOM 5404 N N . LEU A 1 680 ? 4.821 -27.560 -47.688 1.00 66.19 680 LEU A N 1
ATOM 5405 C CA . LEU A 1 680 ? 5.682 -28.283 -48.632 1.00 66.19 680 LEU A CA 1
ATOM 5406 C C . LEU A 1 680 ? 4.950 -28.710 -49.920 1.00 66.19 680 LEU A C 1
ATOM 5408 O O . LEU A 1 680 ? 5.597 -28.888 -50.949 1.00 66.19 680 LEU A O 1
ATOM 5412 N N . GLN A 1 681 ? 3.622 -28.874 -49.885 1.00 65.19 681 GLN A N 1
ATOM 5413 C CA . GLN A 1 681 ? 2.806 -29.198 -51.066 1.00 65.19 681 GLN A CA 1
ATOM 5414 C C . GLN A 1 681 ? 2.394 -27.966 -51.879 1.00 65.19 681 GLN A C 1
ATOM 5416 O O . GLN A 1 681 ? 2.302 -28.043 -53.105 1.00 65.19 681 GLN A O 1
ATOM 5421 N N . GLU A 1 682 ? 2.164 -26.828 -51.228 1.00 63.66 682 GLU A N 1
ATOM 5422 C CA . GLU A 1 682 ? 1.945 -25.551 -51.902 1.00 63.66 682 GLU A CA 1
ATOM 5423 C C . GLU A 1 682 ? 3.296 -24.926 -52.258 1.00 63.66 682 GLU A C 1
ATOM 5425 O O . GLU A 1 682 ? 3.793 -24.071 -51.531 1.00 63.66 682 GLU A O 1
ATOM 5430 N N . GLY A 1 683 ? 3.899 -25.359 -53.370 1.00 54.88 683 GLY A N 1
ATOM 5431 C CA . GLY A 1 683 ? 5.147 -24.812 -53.919 1.00 54.88 683 GLY A CA 1
ATOM 5432 C C . GLY A 1 683 ? 5.062 -23.318 -54.256 1.00 54.88 683 GLY A C 1
ATOM 5433 O O . GLY A 1 683 ? 4.966 -22.937 -55.419 1.00 54.88 683 GLY A O 1
ATOM 5434 N N . LYS A 1 684 ? 5.074 -22.467 -53.230 1.00 48.75 684 LYS A N 1
ATOM 5435 C CA . LYS A 1 684 ? 5.268 -21.023 -53.324 1.00 48.75 684 LYS A CA 1
ATOM 5436 C C . LYS A 1 684 ? 6.743 -20.745 -53.114 1.00 48.75 684 LYS A C 1
ATOM 5438 O O . LYS A 1 684 ? 7.308 -21.190 -52.119 1.00 48.75 684 LYS A O 1
ATOM 5443 N N . ASP A 1 685 ? 7.322 -20.002 -54.051 1.00 53.38 685 ASP A N 1
ATOM 5444 C CA . ASP A 1 685 ? 8.710 -19.547 -54.055 1.00 53.38 685 ASP A CA 1
ATOM 5445 C C . ASP A 1 685 ? 9.075 -18.861 -52.732 1.00 53.38 685 ASP A C 1
ATOM 5447 O O . ASP A 1 685 ? 8.871 -17.662 -52.526 1.00 53.38 685 ASP A O 1
ATOM 5451 N N . ILE A 1 686 ? 9.613 -19.647 -51.807 1.00 54.50 686 ILE A N 1
ATOM 5452 C CA . ILE A 1 686 ? 10.391 -19.158 -50.681 1.00 54.50 686 ILE A CA 1
ATOM 5453 C C . ILE A 1 686 ? 11.829 -19.215 -51.177 1.00 54.50 686 ILE A C 1
ATOM 5455 O O . ILE A 1 686 ? 12.316 -20.282 -51.547 1.00 54.50 686 ILE A O 1
ATOM 5459 N N . THR A 1 687 ? 12.491 -18.062 -51.237 1.00 66.88 687 THR A N 1
ATOM 5460 C CA . THR A 1 687 ? 13.906 -17.993 -51.601 1.00 66.88 687 THR A CA 1
ATOM 5461 C C . THR A 1 687 ? 14.713 -18.914 -50.686 1.00 66.88 687 THR A C 1
ATOM 5463 O O . THR A 1 687 ? 14.487 -18.948 -49.475 1.00 66.88 687 THR A O 1
ATOM 5466 N N . GLU A 1 688 ? 15.638 -19.671 -51.276 1.00 57.34 688 GLU A N 1
ATOM 5467 C CA . GLU A 1 688 ? 16.467 -20.697 -50.620 1.00 57.34 688 GLU A CA 1
ATOM 5468 C C . GLU A 1 688 ? 17.129 -20.166 -49.329 1.00 57.34 688 GLU A C 1
ATOM 5470 O O . GLU A 1 688 ? 17.117 -20.825 -48.291 1.00 57.34 688 GLU A O 1
ATOM 5475 N N . GLU A 1 689 ? 17.525 -18.891 -49.339 1.00 58.16 689 GLU A N 1
ATOM 5476 C CA . GLU A 1 689 ? 18.087 -18.147 -48.204 1.00 58.16 689 GLU A CA 1
ATOM 5477 C C . GLU A 1 689 ? 17.157 -18.090 -46.973 1.00 58.16 689 GLU A C 1
ATOM 5479 O O . GLU A 1 689 ? 17.599 -18.223 -45.832 1.00 58.16 689 GLU A O 1
ATOM 5484 N N . ARG A 1 690 ? 15.839 -17.968 -47.174 1.00 57.75 690 ARG A N 1
ATOM 5485 C CA . ARG A 1 690 ? 14.858 -17.878 -46.079 1.00 57.75 690 ARG A CA 1
ATOM 5486 C C . ARG A 1 690 ? 14.505 -19.254 -45.511 1.00 57.75 690 ARG A C 1
ATOM 5488 O O . ARG A 1 690 ? 14.135 -19.365 -44.339 1.00 57.75 690 ARG A O 1
ATOM 5495 N N . ALA A 1 691 ? 14.631 -20.306 -46.319 1.00 60.28 691 ALA A N 1
ATOM 5496 C CA . ALA A 1 691 ? 14.489 -21.686 -45.865 1.00 60.28 691 ALA A CA 1
ATOM 5497 C C . ALA A 1 691 ? 15.685 -22.107 -44.994 1.00 60.28 691 ALA A C 1
ATOM 5499 O O . ALA A 1 691 ? 15.482 -22.702 -43.932 1.00 60.28 691 ALA A O 1
ATOM 5500 N N . GLU A 1 692 ? 16.905 -21.719 -45.377 1.00 64.25 692 GLU A N 1
ATOM 5501 C CA . GLU A 1 692 ? 18.124 -21.966 -44.597 1.00 64.25 692 GLU A CA 1
ATOM 5502 C C . GLU A 1 692 ? 18.134 -21.200 -43.267 1.00 64.25 692 GLU A C 1
ATOM 5504 O O . GLU A 1 692 ? 18.453 -21.774 -42.223 1.00 64.25 692 GLU A O 1
ATOM 5509 N N . GLU A 1 693 ? 17.687 -19.942 -43.260 1.00 63.09 693 GLU A N 1
ATOM 5510 C CA . GLU A 1 693 ? 17.594 -19.137 -42.036 1.00 63.09 693 GLU A CA 1
ATOM 5511 C C . GLU A 1 693 ? 16.573 -19.728 -41.043 1.00 63.09 693 GLU A C 1
ATOM 5513 O O . GLU A 1 693 ? 16.818 -19.810 -39.834 1.00 63.09 693 GLU A O 1
ATOM 5518 N N . THR A 1 694 ? 15.452 -20.246 -41.557 1.00 63.91 694 THR A N 1
ATOM 5519 C CA . THR A 1 694 ? 14.415 -20.901 -40.743 1.00 63.91 694 THR A CA 1
ATOM 5520 C C . THR A 1 694 ? 14.877 -22.270 -40.220 1.00 63.91 694 THR A C 1
ATOM 5522 O O . THR A 1 694 ? 14.566 -22.632 -39.079 1.00 63.91 694 THR A O 1
ATOM 5525 N N . ALA A 1 695 ? 15.662 -23.016 -41.007 1.00 61.19 695 ALA A N 1
ATOM 5526 C CA . ALA A 1 695 ? 16.266 -24.286 -40.601 1.00 61.19 695 ALA A CA 1
ATOM 5527 C C . ALA A 1 695 ? 17.348 -24.089 -39.523 1.00 61.19 695 ALA A C 1
ATOM 5529 O O . ALA A 1 695 ? 17.341 -24.793 -38.508 1.00 61.19 695 ALA A O 1
ATOM 5530 N N . GLY A 1 696 ? 18.201 -23.069 -39.674 1.00 71.56 696 GLY A N 1
ATOM 5531 C CA . GLY A 1 696 ? 19.211 -22.697 -38.680 1.00 71.56 696 GLY A CA 1
ATOM 5532 C C . GLY A 1 696 ? 18.595 -22.287 -37.340 1.00 71.56 696 GLY A C 1
ATOM 5533 O O . GLY A 1 696 ? 19.062 -22.705 -36.277 1.00 71.56 696 GLY A O 1
ATOM 5534 N N . TRP A 1 697 ? 17.476 -21.554 -37.373 1.00 65.31 697 TRP A N 1
ATOM 5535 C CA . TRP A 1 697 ? 16.734 -21.179 -36.164 1.00 65.31 697 TRP A CA 1
ATOM 5536 C C . TRP A 1 697 ? 16.142 -22.398 -35.432 1.00 65.31 697 TRP A C 1
ATOM 5538 O O . TRP A 1 697 ? 16.115 -22.444 -34.197 1.00 65.31 697 TRP A O 1
ATOM 5548 N N . TYR A 1 698 ? 15.709 -23.420 -36.178 1.00 48.59 698 TYR A N 1
ATOM 5549 C CA . TYR A 1 698 ? 15.184 -24.673 -35.625 1.00 48.59 698 TYR A CA 1
ATOM 5550 C C . TYR A 1 698 ? 16.283 -25.567 -35.025 1.00 48.59 698 TYR A C 1
ATOM 5552 O O . TYR A 1 698 ? 16.089 -26.144 -33.950 1.00 48.59 698 TYR A O 1
ATOM 5560 N N . GLU A 1 699 ? 17.453 -25.657 -35.664 1.00 54.72 699 GLU A N 1
ATOM 5561 C CA . GLU A 1 699 ? 18.595 -26.420 -35.143 1.00 54.72 699 GLU A CA 1
ATOM 5562 C C . GLU A 1 699 ? 19.213 -25.794 -33.890 1.00 54.72 699 GLU A C 1
ATOM 5564 O O . GLU A 1 699 ? 19.560 -26.517 -32.949 1.00 54.72 699 GLU A O 1
ATOM 5569 N N . GLN A 1 700 ? 19.310 -24.463 -33.834 1.00 53.88 700 GLN A N 1
ATOM 5570 C CA . GLN A 1 700 ? 19.823 -23.748 -32.663 1.00 53.88 700 GLN A CA 1
ATOM 5571 C C . GLN A 1 700 ? 18.921 -23.983 -31.439 1.00 53.88 700 GLN A C 1
ATOM 5573 O O . GLN A 1 700 ? 19.396 -24.299 -30.348 1.00 53.88 700 GLN A O 1
ATOM 5578 N N . ARG A 1 701 ? 17.597 -23.947 -31.639 1.00 48.75 701 ARG A N 1
ATOM 5579 C CA . ARG A 1 701 ? 16.609 -24.161 -30.572 1.00 48.75 701 ARG A CA 1
ATOM 5580 C C . ARG A 1 701 ? 16.565 -25.610 -30.073 1.00 48.75 701 ARG A C 1
ATOM 5582 O O . ARG A 1 701 ? 16.332 -25.842 -28.886 1.00 48.75 701 ARG A O 1
ATOM 5589 N N . ASN A 1 702 ? 16.826 -26.581 -30.949 1.00 45.12 702 ASN A N 1
ATOM 5590 C CA . ASN A 1 702 ? 16.965 -27.989 -30.564 1.00 45.12 702 ASN A CA 1
ATOM 5591 C C . ASN A 1 702 ? 18.273 -28.258 -29.800 1.00 45.12 702 ASN A C 1
ATOM 5593 O O . ASN A 1 702 ? 18.267 -29.042 -28.847 1.00 45.12 702 ASN A O 1
ATOM 5597 N N . ARG A 1 703 ? 19.368 -27.562 -30.139 1.00 47.28 703 ARG A N 1
ATOM 5598 C CA . ARG A 1 703 ? 20.613 -27.588 -29.352 1.00 47.28 703 ARG A CA 1
ATOM 5599 C C . ARG A 1 703 ? 20.387 -27.072 -27.929 1.00 47.28 703 ARG A C 1
ATOM 5601 O O . ARG A 1 703 ? 20.721 -27.778 -26.977 1.00 47.28 703 ARG A O 1
ATOM 5608 N N . ASP A 1 704 ? 19.712 -25.936 -27.776 1.00 49.88 704 ASP A N 1
ATOM 5609 C CA .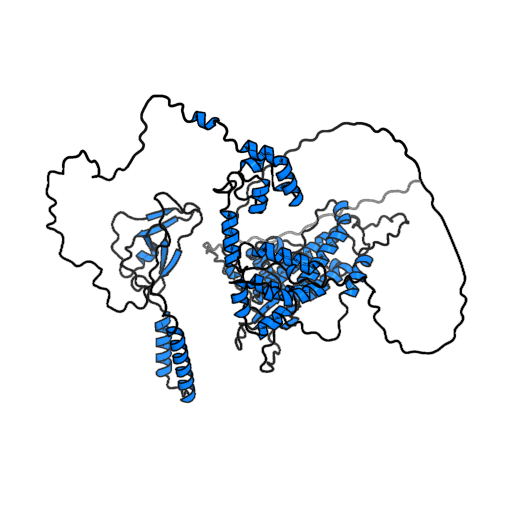 ASP A 1 704 ? 19.443 -25.328 -26.464 1.00 49.88 704 ASP A CA 1
ATOM 5610 C C . ASP A 1 704 ? 18.487 -26.156 -25.586 1.00 49.88 704 ASP A C 1
ATOM 5612 O O . ASP A 1 704 ? 18.612 -26.169 -24.358 1.00 49.88 704 ASP A O 1
ATOM 5616 N N . ALA A 1 705 ? 17.561 -26.902 -26.196 1.00 42.69 705 ALA A N 1
ATOM 5617 C CA . ALA A 1 705 ? 16.674 -27.823 -25.484 1.00 42.69 705 ALA A CA 1
ATOM 5618 C C . ALA A 1 705 ? 17.384 -29.115 -25.023 1.00 42.69 705 ALA A C 1
ATOM 5620 O O . ALA A 1 705 ? 16.997 -29.700 -24.011 1.00 42.69 705 ALA A O 1
ATOM 5621 N N . SER A 1 706 ? 18.436 -29.546 -25.728 1.00 41.56 706 SER A N 1
ATOM 5622 C CA . SER A 1 706 ? 19.194 -30.769 -25.415 1.00 41.56 706 SER A CA 1
ATOM 5623 C C . SER A 1 706 ? 20.300 -30.577 -24.361 1.00 41.56 706 SER A C 1
ATOM 5625 O O . SER A 1 706 ? 20.682 -31.531 -23.686 1.00 41.56 706 SER A O 1
ATOM 5627 N N . GLY A 1 707 ? 20.768 -29.340 -24.142 1.00 35.56 707 GLY A N 1
ATOM 5628 C CA . GLY A 1 707 ? 21.885 -29.021 -23.237 1.00 35.56 707 GLY A CA 1
ATOM 5629 C C . GLY A 1 707 ? 21.563 -28.984 -21.735 1.00 35.56 707 GLY A C 1
ATOM 5630 O O . GLY A 1 707 ? 22.439 -28.680 -20.929 1.00 35.56 707 GLY A O 1
ATOM 5631 N N . ARG A 1 708 ? 20.326 -29.286 -21.317 1.00 33.88 708 ARG A N 1
ATOM 5632 C CA . ARG A 1 708 ? 19.884 -29.231 -19.907 1.00 33.88 708 ARG A CA 1
ATOM 5633 C C . ARG A 1 708 ? 19.585 -30.602 -19.298 1.00 33.88 708 ARG A C 1
ATOM 5635 O O . ARG A 1 708 ? 18.611 -30.760 -18.574 1.00 33.88 708 ARG A O 1
ATOM 5642 N N . THR A 1 709 ? 20.447 -31.590 -19.537 1.00 35.69 709 THR A N 1
ATOM 5643 C CA . THR A 1 709 ? 20.416 -32.841 -18.758 1.00 35.69 709 THR A CA 1
ATOM 5644 C C . THR A 1 709 ? 21.797 -33.487 -18.660 1.00 35.69 709 THR A C 1
ATOM 5646 O O . THR A 1 709 ? 22.058 -34.469 -19.333 1.00 35.69 709 THR A O 1
ATOM 5649 N N . MET A 1 710 ? 22.691 -32.960 -17.819 1.00 28.39 710 MET A N 1
ATOM 5650 C CA . MET A 1 710 ? 23.770 -33.737 -17.187 1.00 28.39 710 MET A CA 1
ATOM 5651 C C . MET A 1 710 ? 24.309 -32.978 -15.972 1.00 28.39 710 MET A C 1
ATOM 5653 O O . MET A 1 710 ? 24.823 -31.876 -16.126 1.00 28.39 710 MET A O 1
ATOM 5657 N N . LEU A 1 711 ? 24.152 -33.576 -14.785 1.00 27.77 711 LEU A N 1
ATOM 5658 C CA . LEU A 1 711 ? 25.104 -33.635 -13.660 1.00 27.77 711 LEU A CA 1
ATOM 5659 C C . LEU A 1 711 ? 24.339 -33.896 -12.355 1.00 27.77 711 LEU A C 1
ATOM 5661 O O . LEU A 1 711 ? 23.819 -32.966 -11.744 1.00 27.77 711 LEU A O 1
ATOM 5665 N N . THR A 1 712 ? 24.277 -35.160 -11.922 1.00 26.08 712 THR A N 1
ATOM 5666 C CA . THR A 1 712 ? 24.490 -35.564 -10.515 1.00 26.08 712 THR A CA 1
ATOM 5667 C C . THR A 1 712 ? 24.451 -37.088 -10.372 1.00 26.08 712 THR A C 1
ATOM 5669 O O . THR A 1 712 ? 23.380 -37.677 -10.323 1.00 26.08 712 THR A O 1
ATOM 5672 N N . THR A 1 713 ? 25.632 -37.705 -10.267 1.00 24.80 713 THR A N 1
ATOM 5673 C CA . THR A 1 713 ? 25.921 -38.760 -9.275 1.00 24.80 713 THR A CA 1
ATOM 5674 C C . THR A 1 713 ? 27.431 -38.970 -9.195 1.00 24.80 713 THR A C 1
ATOM 5676 O O . THR A 1 713 ? 28.019 -39.434 -10.166 1.00 24.80 713 THR A O 1
ATOM 5679 N N . GLN A 1 714 ? 28.035 -38.649 -8.047 1.00 27.34 714 GLN A N 1
ATOM 5680 C CA . GLN A 1 714 ? 28.906 -39.561 -7.294 1.00 27.34 714 GLN A CA 1
ATOM 5681 C C . GLN A 1 714 ? 29.223 -38.974 -5.903 1.00 27.34 714 GLN A C 1
ATOM 5683 O O . GLN A 1 714 ? 29.626 -37.815 -5.813 1.00 27.34 714 GLN A O 1
ATOM 5688 N N . TRP A 1 715 ? 29.069 -39.848 -4.896 1.00 32.72 715 TRP A N 1
ATOM 5689 C CA . TRP A 1 715 ? 29.205 -39.718 -3.431 1.00 32.72 715 TRP A CA 1
ATOM 5690 C C . TRP A 1 715 ? 27.997 -39.185 -2.663 1.00 32.72 715 TRP A C 1
ATOM 5692 O O . TRP A 1 715 ? 27.725 -37.965 -2.691 1.00 32.72 715 TRP A O 1
#

Radius of gyration: 39.44 Å; chains: 1; bounding box: 99×134×101 Å

Foldseek 3Di:
DDDDDDDDDDDDDDDDDDDDDDDDDDDDDDDDDDDPPLDAQDPPPPPPPDDDDDDDDPDDWDKAQDDDPLLDAPVNQVVPPVSVVSVQSLLVCLCQLLVPVCSNVFDFADPVLCVQPVSVVLVVLLSVQLRTKIWDQPDPPDPQRIWIFTDQVSVVVSLVVQVVVLVLCVVLCVVVVHDRDDRQDQRDDHGPPAIAGPSVSSSRSSSSSSSVRSNSRVSVQFADLVQQGGDDPPVPPPDDDDDDDDPVRVCNVVVVVVVVVPDDPPDDDDPDDDDDPDDDHDYSVVSCPDDDDDDDDDDDDDDDDDDDDDDDDDDDDDDDDDDDDDYDDDDDDDDDDDDDDDDDPPPPPPPVPVDDPCPPDLVQQAAEALDLVCVVVNLVSVVVQCVVDVVSQLVCLQRHLVRYHHPRVVVLVVDDPVVSVVSSRGNVSVVVVSCCPSVPPVSVVVLVVVLLPDAQCPVVNVVPWQLNNCVVNVDCRRYPPVVCVQQVPVVDPDPVVSSVSSVVCRVVSVVSPPPPPCVVVVPPDDDDDDDDDDDPDDPDPDPPDDDDPDPPPPVPDDPDDDPPPPPDDDPDPDDDDDLPDDDDPPDDDDPDDFDWFFFDFQNNPPTFIWTHHSHPPWIWGAPVRLVPHPDRDDADPDDFDWDDDPPDPDIGTTGTDDPVRDDGDDPPVVVVVVVVVVVVVPPDDDDPVVVVVVVVVVVVVVVVVPPPDDDDDDD